Protein AF-0000000068165482 (afdb_homodimer)

Organism: Acanthamoeba castellanii (strain ATCC 30010 / Neff) (NCBI:txid1257118)

InterPro domains:
  IPR012336 Thioredoxin-like fold [PF17172] (53-152)
  IPR026928 FAX/IsoI-like [SFLDG01200] (48-272)
  IPR033468 Metaxin, glutathione S-transferase domain [PF17171] (204-266)
  IPR036249 Thioredoxin-like superfamily [SSF52833] (50-112)
  IPR036282 Glutathione S-transferase, C-terminal domain superfamily [SSF47616] (187-268)
  IPR040079 Glutathione transferase family [SFLDS00019] (48-272)
  IPR050931 Mitochondrial Protein Transport Metaxin [PTHR12289] (46-272)

Foldseek 3Di:
DPPDCPPPVCPPVQPLQQFDQQFQWADDDDPPPVPDQPQPPQDDPQAFSDLFLLQQLQLLLCLQLVGDIHTDRDRCSPQPVSADHWYHDPPDIFHTSVRRSVVCCVVPVVPHQGRRQAGADDDPVRVVVLVVLLCCLVPLLVLLVLCQCQVPPVNVVVNLCVTPVPPDPVCSVPPVVVNSVVSVVVSVVVPLVVDDLLVSLVSLLVSLVVQLVQCDPELENRHPTHHSSLSSNLSRLSCCQRNGDVPSCNNVSNVVRVSSVSSNVVSVVPRD/DPPDDVPCPDDPVLPLPLDFQQFAWAFDDPPPPLPDQPQPPQDDPQAFSDLFLLQQLQLLLCLQLVGGIHTDRDGLSPQPVSADHWYHDPPDIFHTSVRRSVVCCVVPVVVHQGRRQAGADDDPVRVVVLVVLLCCLVPLLVLLVLCQCQPPPVNVVVNLCVGPVPPDPVCSVPNVVVSSVVSVVVSVVVPLVVDDLVVSLVSLLVSLVVQLVQCDPALENRHPTHHSSLSSNLSRLSCCQRNGDVPSCNNVSNVVRVSSVSSNVVSVVPRD

Structure (mmCIF, N/CA/C/O backbone):
data_AF-0000000068165482-model_v1
#
loop_
_entity.id
_entity.type
_entity.pdbx_description
1 polymer 'Uncharacterized protein'
#
loop_
_atom_site.group_PDB
_atom_site.id
_atom_site.type_symbol
_atom_site.label_atom_id
_atom_site.label_alt_id
_atom_site.label_comp_id
_atom_site.label_asym_id
_atom_site.label_entity_id
_atom_site.label_seq_id
_atom_site.pdbx_PDB_ins_code
_atom_site.Cartn_x
_atom_site.Cartn_y
_atom_site.Cartn_z
_atom_site.occupancy
_atom_site.B_iso_or_equiv
_atom_site.auth_seq_id
_atom_site.auth_comp_id
_atom_site.auth_asym_id
_atom_site.auth_atom_id
_atom_site.pdbx_PDB_model_num
ATOM 1 N N . MET A 1 1 ? -34.531 20.484 -28.062 1 20.06 1 MET A N 1
ATOM 2 C CA . MET A 1 1 ? -34.281 21.234 -26.828 1 20.06 1 MET A CA 1
ATOM 3 C C . MET A 1 1 ? -33.969 20.297 -25.672 1 20.06 1 MET A C 1
ATOM 5 O O . MET A 1 1 ? -33.781 20.75 -24.531 1 20.06 1 MET A O 1
ATOM 9 N N . HIS A 1 2 ? -34.031 19.094 -25.656 1 20 2 HIS A N 1
ATOM 10 C CA . HIS A 1 2 ? -34.438 17.891 -24.922 1 20 2 HIS A CA 1
ATOM 11 C C . HIS A 1 2 ? -33.312 17.406 -24 1 20 2 HIS A C 1
ATOM 13 O O . HIS A 1 2 ? -32.688 16.375 -24.281 1 20 2 HIS A O 1
ATOM 19 N N . LEU A 1 3 ? -32.531 18.375 -23.359 1 22.03 3 LEU A N 1
ATOM 20 C CA . LEU A 1 3 ? -31.281 18.188 -22.609 1 22.03 3 LEU A CA 1
ATOM 21 C C . LEU A 1 3 ? -31.547 17.469 -21.281 1 22.03 3 LEU A C 1
ATOM 23 O O . LEU A 1 3 ? -31.656 18.109 -20.234 1 22.03 3 LEU A O 1
ATOM 27 N N . SER A 1 4 ? -32.625 16.562 -21.031 1 21.83 4 SER A N 1
ATOM 28 C CA . SER A 1 4 ? -33.375 16.297 -19.812 1 21.83 4 SER A CA 1
ATOM 29 C C . SER A 1 4 ? -32.469 15.703 -18.719 1 21.83 4 SER A C 1
ATOM 31 O O . SER A 1 4 ? -31.391 15.203 -19.016 1 21.83 4 SER A O 1
ATOM 33 N N . LEU A 1 5 ? -32.938 15.531 -17.297 1 22.94 5 LEU A N 1
ATOM 34 C CA . LEU A 1 5 ? -32.688 15.484 -15.859 1 22.94 5 LEU A CA 1
ATOM 35 C C . LEU A 1 5 ? -32.094 14.141 -15.461 1 22.94 5 LEU A C 1
ATOM 37 O O . LEU A 1 5 ? -32.188 13.742 -14.297 1 22.94 5 LEU A O 1
ATOM 41 N N . LEU A 1 6 ? -31.812 13.102 -16.172 1 24.77 6 LEU A N 1
ATOM 42 C CA . LEU A 1 6 ? -31.172 11.875 -15.719 1 24.77 6 LEU A CA 1
ATOM 43 C C . LEU A 1 6 ? -29.984 12.18 -14.812 1 24.77 6 LEU A C 1
ATOM 45 O O . LEU A 1 6 ? -28.844 12.055 -15.234 1 24.77 6 LEU A O 1
ATOM 49 N N . GLU A 1 7 ? -29.891 13.297 -13.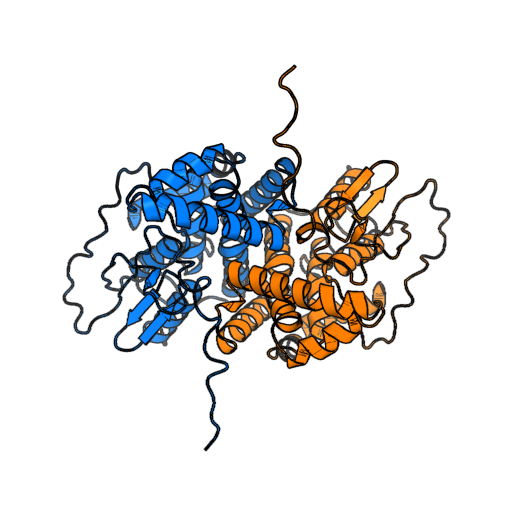727 1 24.42 7 GLU A N 1
ATOM 50 C CA . GLU A 1 7 ? -29.469 14.266 -12.719 1 24.42 7 GLU A CA 1
ATOM 51 C C . GLU A 1 7 ? -29.297 13.602 -11.352 1 24.42 7 GLU A C 1
ATOM 53 O O . GLU A 1 7 ? -28.453 14.023 -10.555 1 24.42 7 GLU A O 1
ATOM 58 N N . GLU A 1 8 ? -30.281 12.836 -10.57 1 25.78 8 GLU A N 1
ATOM 59 C CA . GLU A 1 8 ? -30.891 12.742 -9.25 1 25.78 8 GLU A CA 1
ATOM 60 C C . GLU A 1 8 ? -30.109 11.773 -8.359 1 25.78 8 GLU A C 1
ATOM 62 O O . GLU A 1 8 ? -30.281 11.773 -7.137 1 25.78 8 GLU A O 1
ATOM 67 N N . GLY A 1 9 ? -29.953 10.617 -8.773 1 28.42 9 GLY A N 1
ATOM 68 C CA . GLY A 1 9 ? -29.656 9.562 -7.816 1 28.42 9 GLY A CA 1
ATOM 69 C C . GLY A 1 9 ? -28.391 9.828 -7.016 1 28.42 9 GLY A C 1
ATOM 70 O O . GLY A 1 9 ? -27.734 8.891 -6.555 1 28.42 9 GLY A O 1
ATOM 71 N N . SER A 1 10 ? -27.922 11.133 -6.902 1 28.08 10 SER A N 1
ATOM 72 C CA . SER A 1 10 ? -26.828 11.969 -6.43 1 28.08 10 SER A CA 1
ATOM 73 C C . SER A 1 10 ? -26.766 11.977 -4.906 1 28.08 10 SER A C 1
ATOM 75 O O . SER A 1 10 ? -25.875 12.594 -4.324 1 28.08 10 SER A O 1
ATOM 77 N N . LEU A 1 11 ? -27.906 11.695 -4.238 1 26.61 11 LEU A N 1
ATOM 78 C CA . LEU A 1 11 ? -28.234 12.227 -2.916 1 26.61 11 LEU A CA 1
ATOM 79 C C . LEU A 1 11 ? -27.312 11.656 -1.855 1 26.61 11 LEU A C 1
ATOM 81 O O . LEU A 1 11 ? -26.703 12.406 -1.086 1 26.61 11 LEU A O 1
ATOM 85 N N . PRO A 1 12 ? -27.984 10.508 -1.117 1 30.53 12 PRO A N 1
ATOM 86 C CA . PRO A 1 12 ? -27.578 10.109 0.231 1 30.53 12 PRO A CA 1
ATOM 87 C C . PRO A 1 12 ? -26.141 9.609 0.285 1 30.53 12 PRO A C 1
ATOM 89 O O . PRO A 1 12 ? -25.609 9.328 1.368 1 30.53 12 PRO A O 1
ATOM 92 N N . CYS A 1 13 ? -25.672 9.055 -0.835 1 30.19 13 CYS A N 1
ATOM 93 C CA . CYS A 1 13 ? -24.266 8.734 -1.06 1 30.19 13 CYS A CA 1
ATOM 94 C C . CYS A 1 13 ? -23.375 9.953 -0.824 1 30.19 13 CYS A C 1
ATOM 96 O O . CYS A 1 13 ? -22.188 9.93 -1.119 1 30.19 13 CYS A O 1
ATOM 98 N N . LEU A 1 14 ? -23.906 11.227 -0.892 1 29.55 14 LEU A N 1
ATOM 99 C CA . LEU A 1 14 ? -23.422 12.594 -0.771 1 29.55 14 LEU A CA 1
ATOM 100 C C . LEU A 1 14 ? -22.484 12.727 0.431 1 29.55 14 LEU A C 1
ATOM 102 O O . LEU A 1 14 ? -21.422 13.336 0.328 1 29.55 14 LEU A O 1
ATOM 106 N N . ALA A 1 15 ? -23.203 12.656 1.676 1 29.61 15 ALA A N 1
ATOM 107 C CA . ALA A 1 15 ? -22.766 13.016 3.021 1 29.61 15 ALA A CA 1
ATOM 108 C C . ALA A 1 15 ? -21.609 12.125 3.48 1 29.61 15 ALA A C 1
ATOM 110 O O . ALA A 1 15 ? -21.297 12.07 4.672 1 29.61 15 ALA A O 1
ATOM 111 N N . LEU A 1 16 ? -21.531 10.93 2.855 1 30.77 16 LEU A N 1
ATOM 112 C CA . LEU A 1 16 ? -20.469 10.133 3.451 1 30.77 16 LEU A CA 1
ATOM 113 C C . LEU A 1 16 ? -19.281 11.023 3.838 1 30.77 16 LEU A C 1
ATOM 115 O O . LEU A 1 16 ? -18.484 11.406 2.982 1 30.77 16 LEU A O 1
ATOM 119 N N . LEU A 1 17 ? -19.469 11.93 4.609 1 33.09 17 LEU A N 1
ATOM 120 C CA . LEU A 1 17 ? -19.016 13.07 5.398 1 33.09 17 LEU A CA 1
ATOM 121 C C . LEU A 1 17 ? -17.703 12.742 6.121 1 33.09 17 LEU A C 1
ATOM 123 O O . LEU A 1 17 ? -17.281 13.484 7.004 1 33.09 17 LEU A O 1
ATOM 127 N N . PHE A 1 18 ? -17.359 11.445 6.316 1 33.56 18 PHE A N 1
ATOM 128 C CA . PHE A 1 18 ? -16.812 10.992 7.59 1 33.56 18 PHE A CA 1
ATOM 129 C C . PHE A 1 18 ? -15.758 11.969 8.109 1 33.56 18 PHE A C 1
ATOM 131 O O . PHE A 1 18 ? -14.977 12.508 7.328 1 33.56 18 PHE A O 1
ATOM 138 N N . ILE A 1 19 ? -15.805 12.352 9.516 1 32.31 19 ILE A N 1
ATOM 139 C CA . ILE A 1 19 ? -15.805 13.305 10.617 1 32.31 19 ILE A CA 1
ATOM 140 C C . ILE A 1 19 ? -14.398 13.844 10.836 1 32.31 19 ILE A C 1
ATOM 142 O O . ILE A 1 19 ? -14.203 15.055 10.969 1 32.31 19 ILE A O 1
ATOM 146 N N . LEU A 1 20 ? -13.469 13.125 11.703 1 31.73 20 LEU A N 1
ATOM 147 C CA . LEU A 1 20 ? -12.797 14.008 12.648 1 31.73 20 LEU A CA 1
ATOM 148 C C . LEU A 1 20 ? -11.992 15.078 11.914 1 31.73 20 LEU A C 1
ATOM 150 O O . LEU A 1 20 ? -11.82 15.008 10.695 1 31.73 20 LEU A O 1
ATOM 154 N N . GLY A 1 21 ? -10.852 15.516 12.75 1 32.16 21 GLY A N 1
ATOM 155 C CA . GLY A 1 21 ? -9.977 16.672 12.914 1 32.16 21 GLY A CA 1
ATOM 156 C C . GLY A 1 21 ? -9.172 16.984 11.664 1 32.16 21 GLY A C 1
ATOM 157 O O . GLY A 1 21 ? -8.086 16.453 11.469 1 32.16 21 GLY A O 1
ATOM 158 N N . ALA A 1 22 ? -9.867 17.016 10.547 1 35.59 22 ALA A N 1
ATOM 159 C CA . ALA A 1 22 ? -9.312 17.453 9.273 1 35.59 22 ALA A CA 1
ATOM 160 C C . ALA A 1 22 ? -8.711 18.859 9.391 1 35.59 22 ALA A C 1
ATOM 162 O O . ALA A 1 22 ? -9.414 19.812 9.719 1 35.59 22 ALA A O 1
ATOM 163 N N . ILE A 1 23 ? -7.633 18.922 9.75 1 36.75 23 ILE A N 1
ATOM 164 C CA . ILE A 1 23 ? -6.906 20.188 9.688 1 36.75 23 ILE A CA 1
ATOM 165 C C . ILE A 1 23 ? -6.715 20.594 8.234 1 36.75 23 ILE A C 1
ATOM 167 O O . ILE A 1 23 ? -6.172 19.844 7.43 1 36.75 23 ILE A O 1
ATOM 171 N N . VAL A 1 24 ? -7.832 21.266 7.652 1 40.66 24 VAL A N 1
ATOM 172 C CA . VAL A 1 24 ? -7.469 21.953 6.414 1 40.66 24 VAL A CA 1
ATOM 173 C C . VAL A 1 24 ? -6.32 22.922 6.68 1 40.66 24 VAL A C 1
ATOM 175 O O . VAL A 1 24 ? -6.375 23.719 7.621 1 40.66 24 VAL A O 1
ATOM 178 N N . PHE A 1 25 ? -5.234 22.516 6.234 1 41.94 25 PHE A N 1
ATOM 179 C CA . PHE A 1 25 ? -4.172 23.516 6.289 1 41.94 25 PHE A CA 1
ATOM 180 C C . PHE A 1 25 ? -4.34 24.547 5.18 1 41.94 25 PHE A C 1
ATOM 182 O O . PHE A 1 25 ? -4.398 24.188 3.998 1 41.94 25 PHE A O 1
ATOM 189 N N . ARG A 1 26 ? -5.164 25.547 5.48 1 39.47 26 ARG A N 1
ATOM 190 C CA . ARG A 1 26 ? -5.172 26.672 4.547 1 39.47 26 ARG A CA 1
ATOM 191 C C . ARG A 1 26 ? -3.818 27.375 4.523 1 39.47 26 ARG A C 1
ATOM 193 O O . ARG A 1 26 ? -3.379 27.922 5.531 1 39.47 26 ARG A O 1
ATOM 200 N N . PHE A 1 27 ? -2.967 26.75 3.648 1 42.44 27 PHE A N 1
ATOM 201 C CA . PHE A 1 27 ? -1.722 27.484 3.438 1 42.44 27 PHE A CA 1
ATOM 202 C C . PHE A 1 27 ? -1.921 28.625 2.441 1 42.44 27 PHE A C 1
ATOM 204 O O . PHE A 1 27 ? -2.783 28.531 1.563 1 42.44 27 PHE A O 1
ATOM 211 N N . LEU A 1 28 ? -0.939 29.547 2.459 1 39.78 28 LEU A N 1
ATOM 212 C CA . LEU A 1 28 ? -0.088 30.656 2.025 1 39.78 28 LEU A CA 1
ATOM 213 C C . LEU A 1 28 ? -0.929 31.844 1.557 1 39.78 28 LEU A C 1
ATOM 215 O O . LEU A 1 28 ? -1.536 31.781 0.485 1 39.78 28 LEU A O 1
ATOM 219 N N . ARG A 1 29 ? -1.735 32.344 2.506 1 38.12 29 ARG A N 1
ATOM 220 C CA . ARG A 1 29 ? -2.105 33.688 2.057 1 38.12 29 ARG A CA 1
ATOM 221 C C . ARG A 1 29 ? -0.879 34.469 1.609 1 38.12 29 ARG A C 1
ATOM 223 O O . ARG A 1 29 ? 0.244 34.188 2.014 1 38.12 29 ARG A O 1
ATOM 230 N N . GLU A 1 30 ? -1.027 35.719 0.809 1 36.28 30 GLU A N 1
ATOM 231 C CA . GLU A 1 30 ? -0.001 36.688 0.446 1 36.28 30 GLU A CA 1
ATOM 232 C C . GLU A 1 30 ? 1.092 36.75 1.508 1 36.28 30 GLU A C 1
ATOM 234 O O . GLU A 1 30 ? 1.129 35.938 2.426 1 36.28 30 GLU A O 1
ATOM 239 N N . GLU A 1 31 ? 1.615 38.219 1.843 1 35.94 31 GLU A N 1
ATOM 240 C CA . GLU A 1 31 ? 2.789 38.562 2.641 1 35.94 31 GLU A CA 1
ATOM 241 C C . GLU A 1 31 ? 2.75 37.875 4.004 1 35.94 31 GLU A C 1
ATOM 243 O O . GLU A 1 31 ? 1.766 38 4.734 1 35.94 31 GLU A O 1
ATOM 248 N N . PRO A 1 32 ? 3.473 36.781 4.094 1 36.09 32 PRO A N 1
ATOM 249 C CA . PRO A 1 32 ? 3.545 36 5.34 1 36.09 32 PRO A CA 1
ATOM 250 C C . PRO A 1 32 ? 3.609 36.906 6.578 1 36.09 32 PRO A C 1
ATOM 252 O O . PRO A 1 32 ? 4.551 37.688 6.734 1 36.09 32 PRO A O 1
ATOM 255 N N . GLU A 1 33 ? 2.797 37.906 6.836 1 33.34 33 GLU A N 1
ATOM 256 C CA . GLU A 1 33 ? 3.115 38.281 8.211 1 33.34 33 GLU A CA 1
ATOM 257 C C . GLU A 1 33 ? 3.25 37.062 9.102 1 33.34 33 GLU A C 1
ATOM 259 O O . GLU A 1 33 ? 2.439 36.125 9.016 1 33.34 33 GLU A O 1
ATOM 264 N N . PRO A 1 34 ? 4.492 36.781 9.562 1 34.53 34 PRO A N 1
ATOM 265 C CA . PRO A 1 34 ? 4.809 35.656 10.438 1 34.53 34 PRO A CA 1
ATOM 266 C C . PRO A 1 34 ? 3.707 35.375 11.461 1 34.53 34 PRO A C 1
ATOM 268 O O . PRO A 1 34 ? 3.496 36.156 12.383 1 34.53 34 PRO A O 1
ATOM 271 N N . LYS A 1 35 ? 2.463 35.531 11.141 1 34.34 35 LYS A N 1
ATOM 272 C CA . LYS A 1 35 ? 1.606 35.281 12.297 1 34.34 35 LYS A CA 1
ATOM 273 C C . LYS A 1 35 ? 1.85 33.875 12.875 1 34.34 35 LYS A C 1
ATOM 275 O O . LYS A 1 35 ? 2.254 32.969 12.156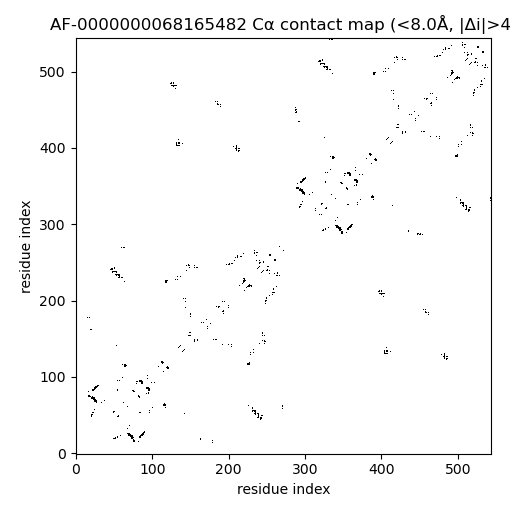 1 34.34 35 LYS A O 1
ATOM 280 N N . THR A 1 36 ? 1.979 33.781 14.219 1 32.56 36 THR A N 1
ATOM 281 C CA . THR A 1 36 ? 2.074 32.688 15.18 1 32.56 36 THR A CA 1
ATOM 282 C C . THR A 1 36 ? 1.077 31.578 14.844 1 32.56 36 THR A C 1
ATOM 284 O O . THR A 1 36 ? -0.074 31.859 14.5 1 32.56 36 THR A O 1
ATOM 287 N N . SER A 1 37 ? 1.57 30.594 14.078 1 35.88 37 SER A N 1
ATOM 288 C CA . SER A 1 37 ? 0.875 29.328 13.812 1 35.88 37 SER A CA 1
ATOM 289 C C . SER A 1 37 ? -0.102 29 14.938 1 35.88 37 SER A C 1
ATOM 291 O O . SER A 1 37 ? 0.28 28.953 16.109 1 35.88 37 SER A O 1
ATOM 293 N N . ASP A 1 38 ? -1.202 29.594 14.938 1 34.38 38 ASP A N 1
ATOM 294 C CA . ASP A 1 38 ? -2.133 29.016 15.906 1 34.38 38 ASP A CA 1
ATOM 295 C C . ASP A 1 38 ? -2.096 27.484 15.859 1 34.38 38 ASP A C 1
ATOM 297 O O . ASP A 1 38 ? -2.533 26.875 14.875 1 34.38 38 ASP A O 1
ATOM 301 N N . VAL A 1 39 ? -0.922 26.953 16.203 1 37.88 39 VAL A N 1
ATOM 302 C CA . VAL A 1 39 ? -0.729 25.531 16.5 1 37.88 39 VAL A CA 1
ATOM 303 C C . VAL A 1 39 ? -1.925 25 17.281 1 37.88 39 VAL A C 1
ATOM 305 O O . VAL A 1 39 ? -2.355 25.594 18.266 1 37.88 39 VAL A O 1
ATOM 308 N N . ILE A 1 40 ? -2.818 24.359 16.609 1 38.81 40 ILE A N 1
ATOM 309 C CA . ILE A 1 40 ? -3.799 23.625 17.406 1 38.81 40 ILE A CA 1
ATOM 310 C C . ILE A 1 40 ? -3.141 23.078 18.672 1 38.81 40 ILE A C 1
ATOM 312 O O . ILE A 1 40 ? -2.059 22.5 18.609 1 38.81 40 ILE A O 1
ATOM 316 N N . ASP A 1 41 ? -3.402 23.781 19.719 1 37.44 41 ASP A N 1
ATOM 317 C CA . ASP A 1 41 ? -3.018 23.297 21.047 1 37.44 41 ASP A CA 1
ATOM 318 C C . ASP A 1 41 ? -3.037 21.766 21.094 1 37.44 41 ASP A C 1
ATOM 320 O O . ASP A 1 41 ? -4.098 21.156 20.969 1 37.44 41 ASP A O 1
ATOM 324 N N . ARG A 1 42 ? -1.987 21.234 20.422 1 44.5 42 ARG A N 1
ATOM 325 C CA . ARG A 1 42 ? -1.7 19.812 20.578 1 44.5 42 ARG A CA 1
ATOM 326 C C . ARG A 1 42 ? -1.696 19.406 22.047 1 44.5 42 ARG A C 1
ATOM 328 O O . ARG A 1 42 ? -1.021 20.031 22.859 1 44.5 42 ARG A O 1
ATOM 335 N N . GLY A 1 43 ? -2.75 18.906 22.406 1 38.69 43 GLY A N 1
ATOM 336 C CA . GLY A 1 43 ? -2.834 18.391 23.766 1 38.69 43 GLY A CA 1
ATOM 337 C C . GLY A 1 43 ? -1.532 17.781 24.266 1 38.69 43 GLY A C 1
ATOM 338 O O . GLY A 1 43 ? -0.511 17.859 23.578 1 38.69 43 GLY A O 1
ATOM 339 N N . ASP A 1 44 ? -1.583 17 25.359 1 45.12 44 ASP A N 1
ATOM 340 C CA . ASP A 1 44 ? -0.626 16.328 26.234 1 45.12 44 ASP A CA 1
ATOM 341 C C . ASP A 1 44 ? 0.276 15.391 25.438 1 45.12 44 ASP A C 1
ATOM 343 O O . ASP A 1 44 ? -0.104 14.922 24.359 1 45.12 44 ASP A O 1
ATOM 347 N N . SER A 1 45 ? 1.655 15.555 25.625 1 50.19 45 SER A N 1
ATOM 348 C CA . SER A 1 45 ? 2.756 14.727 25.125 1 50.19 45 SER A CA 1
ATOM 349 C C . SER A 1 45 ? 2.334 13.273 25 1 50.19 45 SER A C 1
ATOM 351 O O . SER A 1 45 ? 3.055 12.461 24.406 1 50.19 45 SER A O 1
ATOM 353 N N . SER A 1 46 ? 1.086 12.961 25.359 1 54.94 46 SER A N 1
ATOM 354 C CA . SER A 1 46 ? 0.694 11.555 25.406 1 54.94 46 SER A CA 1
ATOM 355 C C . SER A 1 46 ? -0.219 11.211 24.234 1 54.94 46 SER A C 1
ATOM 357 O O . SER A 1 46 ? -0.636 10.055 24.094 1 54.94 46 SER A O 1
ATOM 359 N N . THR A 1 47 ? -0.343 12.273 23.328 1 66.69 47 THR A N 1
ATOM 360 C CA . THR A 1 47 ? -1.253 11.984 22.234 1 66.69 47 THR A CA 1
ATOM 361 C C . THR A 1 47 ? -0.602 12.32 20.891 1 66.69 47 THR A C 1
ATOM 363 O O . THR A 1 47 ? 0.344 13.109 20.844 1 66.69 47 THR A O 1
ATOM 366 N N . ALA A 1 48 ? -1.026 11.562 19.938 1 68.81 48 ALA A N 1
ATOM 367 C CA . ALA A 1 48 ? -0.514 11.875 18.609 1 68.81 48 ALA A CA 1
ATOM 368 C C . ALA A 1 48 ? -0.753 13.336 18.25 1 68.81 48 ALA A C 1
ATOM 370 O O . ALA A 1 48 ? -1.711 13.945 18.734 1 68.81 48 ALA A O 1
ATOM 371 N N . CYS A 1 49 ? 0.142 13.852 17.453 1 65.94 49 CYS A N 1
ATOM 372 C CA . CYS A 1 49 ? 0.019 15.25 17.047 1 65.94 49 CYS A CA 1
ATOM 373 C C . CYS A 1 49 ? -1.278 15.477 16.281 1 65.94 49 CYS A C 1
ATOM 375 O O . CYS A 1 49 ? -1.855 16.562 16.344 1 65.94 49 CYS A O 1
ATOM 377 N N . SER A 1 50 ? -1.639 14.469 15.516 1 68.5 50 SER A N 1
ATOM 378 C CA . SER A 1 50 ? -2.924 14.375 14.828 1 68.5 50 SER A CA 1
ATOM 379 C C . SER A 1 50 ? -3.389 12.922 14.727 1 68.5 50 SER A C 1
ATOM 381 O O . SER A 1 50 ? -2.568 12.008 14.625 1 68.5 50 SER A O 1
ATOM 383 N N . LEU A 1 51 ? -4.676 12.789 14.742 1 75.06 51 LEU A N 1
ATOM 384 C CA . LEU A 1 51 ? -5.195 11.438 14.586 1 75.06 51 LEU A CA 1
ATOM 385 C C . LEU A 1 51 ? -5.188 11.008 13.125 1 75.06 51 LEU A C 1
ATOM 387 O O . LEU A 1 51 ? -5.375 9.828 12.812 1 75.06 51 LEU A O 1
ATOM 391 N N . SER A 1 52 ? -4.902 11.922 12.266 1 83.31 52 SER A N 1
ATOM 392 C CA . SER A 1 52 ? -4.711 11.609 10.859 1 83.31 52 SER A CA 1
ATOM 393 C C . SER A 1 52 ? -3.229 11.586 10.492 1 83.31 52 SER A C 1
ATOM 395 O O . SER A 1 52 ? -2.576 12.633 10.453 1 83.31 52 SER A O 1
ATOM 397 N N . PRO A 1 53 ? -2.705 10.445 10.172 1 91.75 53 PRO A N 1
ATOM 398 C CA . PRO A 1 53 ? -1.305 10.367 9.75 1 91.75 53 PRO A CA 1
ATOM 399 C C . PRO A 1 53 ? -1 11.273 8.562 1 91.75 53 PRO A C 1
ATOM 401 O O . PRO A 1 53 ? 0.108 11.805 8.453 1 91.75 53 PRO A O 1
ATOM 404 N N . PHE A 1 54 ? -2.002 11.539 7.695 1 91.88 54 PHE A N 1
ATOM 405 C CA . PHE A 1 54 ? -1.786 12.336 6.492 1 91.88 54 PHE A CA 1
ATOM 406 C C . PHE A 1 54 ? -1.747 13.82 6.824 1 91.88 54 PHE A C 1
ATOM 408 O O . PHE A 1 54 ? -0.992 14.586 6.215 1 91.88 54 PHE A O 1
ATOM 415 N N . CYS A 1 55 ? -2.531 14.203 7.789 1 88.06 55 CYS A N 1
ATOM 416 C CA . CYS A 1 55 ? -2.459 15.578 8.266 1 88.06 55 CYS A CA 1
ATOM 417 C C . CYS A 1 55 ? -1.138 15.836 8.984 1 88.06 55 CYS A C 1
ATOM 419 O O . CYS A 1 55 ? -0.523 16.891 8.797 1 88.06 55 CYS A O 1
ATOM 421 N N . GLU A 1 56 ? -0.761 14.859 9.773 1 90.88 56 GLU A N 1
ATOM 422 C CA . GLU A 1 56 ? 0.519 14.984 10.461 1 90.88 56 GLU A CA 1
ATOM 423 C C . GLU A 1 56 ? 1.679 15.039 9.477 1 90.88 56 GLU A C 1
ATOM 425 O O . GLU A 1 56 ? 2.625 15.805 9.656 1 90.88 56 GLU A O 1
ATOM 430 N N . LYS A 1 57 ? 1.603 14.234 8.516 1 94.94 57 LYS A N 1
ATOM 431 C CA . LYS A 1 57 ? 2.598 14.211 7.449 1 94.94 57 LYS A CA 1
ATOM 432 C C . LYS A 1 57 ? 2.738 15.594 6.809 1 94.94 57 LYS A C 1
ATOM 434 O O . LYS A 1 57 ? 3.848 16.125 6.703 1 94.94 57 LYS A O 1
ATOM 439 N N . LEU A 1 58 ? 1.646 16.172 6.41 1 93.62 58 LEU A N 1
ATOM 440 C CA . LEU A 1 58 ? 1.672 17.453 5.723 1 93.62 58 LEU A CA 1
ATOM 441 C C . LEU A 1 58 ? 2.123 18.562 6.668 1 93.62 58 LEU A C 1
ATOM 443 O O . LEU A 1 58 ? 2.936 19.406 6.289 1 93.62 58 LEU A O 1
ATOM 447 N N . GLU A 1 59 ? 1.638 18.547 7.883 1 91.5 59 GLU A N 1
ATOM 448 C CA . GLU A 1 59 ? 2.025 19.562 8.852 1 91.5 59 GLU A CA 1
ATOM 449 C C . GLU A 1 59 ? 3.521 19.5 9.148 1 91.5 59 GLU A C 1
ATOM 451 O O . GLU A 1 59 ? 4.195 20.531 9.188 1 91.5 59 GLU A O 1
ATOM 456 N N . LEU A 1 60 ? 3.992 18.281 9.383 1 95.19 60 LEU A N 1
ATOM 457 C CA . LEU A 1 60 ? 5.422 18.141 9.648 1 95.19 60 LEU A CA 1
ATOM 458 C C . LEU A 1 60 ? 6.246 18.641 8.469 1 95.19 60 LEU A C 1
ATOM 460 O O . LEU A 1 60 ? 7.258 19.328 8.656 1 95.19 60 LEU A O 1
ATOM 464 N N . PHE A 1 61 ? 5.832 18.344 7.199 1 97.06 61 PHE A N 1
ATOM 465 C CA . PHE A 1 61 ? 6.551 18.844 6.035 1 97.06 61 PHE A CA 1
ATOM 466 C C . PHE A 1 61 ? 6.621 20.359 6.043 1 97.06 61 PHE A C 1
ATOM 468 O O . PHE A 1 61 ? 7.688 20.953 5.836 1 97.06 61 PHE A O 1
ATOM 475 N N . LEU A 1 62 ? 5.516 20.984 6.348 1 94.19 62 LEU A N 1
ATOM 476 C CA . LEU A 1 62 ? 5.441 22.438 6.359 1 94.19 62 LEU A CA 1
ATOM 47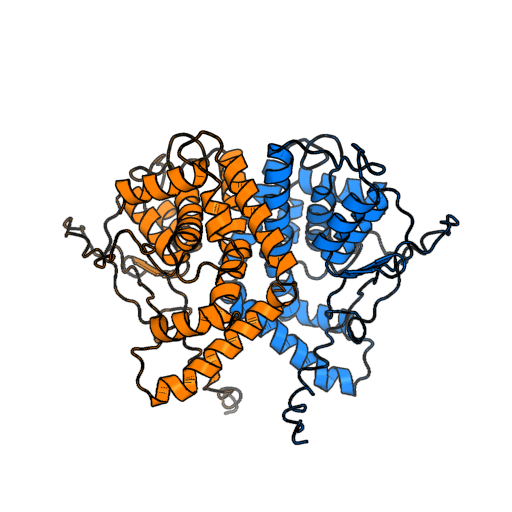7 C C . LEU A 1 62 ? 6.355 23.016 7.43 1 94.19 62 LEU A C 1
ATOM 479 O O . LEU A 1 62 ? 7.059 24 7.184 1 94.19 62 LEU A O 1
ATOM 483 N N . ARG A 1 63 ? 6.383 22.391 8.539 1 93.12 63 ARG A N 1
ATOM 484 C CA . ARG A 1 63 ? 7.219 22.859 9.641 1 93.12 63 ARG A CA 1
ATOM 485 C C . ARG A 1 63 ? 8.703 22.672 9.32 1 93.12 63 ARG A C 1
ATOM 487 O O . ARG A 1 63 ? 9.5 23.594 9.516 1 93.12 63 ARG A O 1
ATOM 494 N N . MET A 1 64 ? 9.008 21.516 8.805 1 96.56 64 MET A N 1
ATOM 495 C CA . MET A 1 64 ? 10.398 21.25 8.445 1 96.56 64 MET A CA 1
ATOM 496 C C . MET A 1 64 ? 10.859 22.188 7.336 1 96.56 64 MET A C 1
ATOM 498 O O . MET A 1 64 ? 12.023 22.578 7.301 1 96.56 64 MET A O 1
ATOM 502 N N . ALA A 1 65 ? 9.938 22.531 6.445 1 95.69 65 ALA A N 1
ATOM 503 C CA . ALA A 1 65 ? 10.242 23.391 5.305 1 95.69 65 ALA A CA 1
ATOM 504 C C . ALA A 1 65 ? 10.242 24.859 5.711 1 95.69 65 ALA A C 1
ATOM 506 O O . ALA A 1 65 ? 10.594 25.719 4.91 1 95.69 65 ALA A O 1
ATOM 507 N N . ALA A 1 66 ? 9.836 25.156 6.898 1 93.19 66 ALA A N 1
ATOM 508 C CA . ALA A 1 66 ? 9.75 26.516 7.426 1 93.19 66 ALA A CA 1
ATOM 509 C C . ALA A 1 66 ? 8.844 27.391 6.555 1 93.19 66 ALA A C 1
ATOM 511 O O . ALA A 1 66 ? 9.195 28.531 6.234 1 93.19 66 ALA A O 1
ATOM 512 N N . LEU A 1 67 ? 7.859 26.766 6.113 1 90.56 67 LEU A N 1
ATOM 513 C CA . LEU A 1 67 ? 6.836 27.5 5.387 1 90.56 67 LEU A CA 1
ATOM 514 C C . LEU A 1 67 ? 5.742 27.984 6.332 1 90.56 67 LEU A C 1
ATOM 516 O O . LEU A 1 67 ? 5.25 27.219 7.164 1 90.56 67 LEU A O 1
ATOM 520 N N . ASP A 1 68 ? 5.426 29.172 6.207 1 86.44 68 ASP A N 1
ATOM 521 C CA . ASP A 1 68 ? 4.352 29.719 7.031 1 86.44 68 ASP A CA 1
ATOM 522 C C . ASP A 1 68 ? 2.998 29.156 6.609 1 86.44 68 ASP A C 1
ATOM 524 O O . ASP A 1 68 ? 2.721 29 5.418 1 86.44 68 ASP A O 1
ATOM 528 N N . PHE A 1 69 ? 2.252 28.734 7.664 1 84.44 69 PHE A N 1
ATOM 529 C CA . PHE A 1 69 ? 0.924 28.219 7.367 1 84.44 69 PHE A CA 1
ATOM 530 C C . PHE A 1 69 ? -0.024 28.453 8.539 1 84.44 69 PHE A C 1
ATOM 532 O O . PHE A 1 69 ? 0.418 28.719 9.656 1 84.44 69 PHE A O 1
ATOM 539 N N . LYS A 1 70 ? -1.32 28.547 8.211 1 79.12 70 LYS A N 1
ATOM 540 C CA . LYS A 1 70 ? -2.385 28.547 9.211 1 79.12 70 LYS A CA 1
ATOM 541 C C . LYS A 1 70 ? -3.221 27.266 9.109 1 79.12 70 LYS A C 1
ATOM 543 O O . LYS A 1 70 ? -3.717 26.922 8.039 1 79.12 70 LYS A O 1
ATOM 548 N N . ALA A 1 71 ? -3.182 26.547 10.211 1 75.31 71 ALA A N 1
ATOM 549 C CA . ALA A 1 71 ? -4 25.344 10.258 1 75.31 71 ALA A CA 1
ATOM 550 C C . ALA A 1 71 ? -5.445 25.672 10.617 1 75.31 71 ALA A C 1
ATOM 552 O O . ALA A 1 71 ? -5.703 26.391 11.586 1 75.31 71 ALA A O 1
ATOM 553 N N . ILE A 1 72 ? -6.305 25.312 9.75 1 70.12 72 ILE A N 1
ATOM 554 C CA . ILE A 1 72 ? -7.719 25.547 10.031 1 70.12 72 ILE A CA 1
ATOM 555 C C . ILE A 1 72 ? -8.453 24.219 10.133 1 70.12 72 ILE A C 1
ATOM 557 O O . ILE A 1 72 ? -8.062 23.234 9.484 1 70.12 72 ILE A O 1
ATOM 561 N N . ASP A 1 73 ? -9.312 24.203 11.156 1 60.19 73 ASP A N 1
ATOM 562 C CA . ASP A 1 73 ? -10.133 23 11.258 1 60.19 73 ASP A CA 1
ATOM 563 C C . ASP A 1 73 ? -10.992 22.812 10.008 1 60.19 73 ASP A C 1
ATOM 565 O O . ASP A 1 73 ? -11.578 23.766 9.508 1 60.19 73 ASP A O 1
ATOM 569 N N . GLY A 1 74 ? -10.625 21.828 9.227 1 55.56 74 GLY A N 1
ATOM 570 C CA . GLY A 1 74 ? -11.43 21.578 8.031 1 55.56 74 GLY A CA 1
ATOM 571 C C . GLY A 1 74 ? -12.648 20.734 8.305 1 55.56 74 GLY A C 1
ATOM 572 O O . GLY A 1 74 ? -12.719 20.031 9.312 1 55.56 74 GLY A O 1
ATOM 573 N N . ASN A 1 75 ? -13.781 21.266 7.691 1 49.94 75 ASN A N 1
ATOM 574 C CA . ASN A 1 75 ? -14.969 20.438 7.57 1 49.94 75 ASN A CA 1
ATOM 575 C C . ASN A 1 75 ? -14.914 19.547 6.328 1 49.94 75 ASN A C 1
ATOM 577 O O . ASN A 1 75 ? -14.891 20.047 5.203 1 49.94 75 ASN A O 1
ATOM 581 N N . VAL A 1 76 ? -14.531 18.234 6.562 1 51.44 76 VAL A N 1
ATOM 582 C CA . VAL A 1 76 ? -14.391 17.297 5.457 1 51.44 76 VAL A CA 1
ATOM 583 C C . VAL A 1 76 ? -15.617 17.375 4.547 1 51.44 76 VAL A C 1
ATOM 585 O O . VAL A 1 76 ? -15.508 17.172 3.334 1 51.44 76 VAL A O 1
ATOM 588 N N . VAL A 1 77 ? -16.766 17.859 5.18 1 46.38 77 VAL A N 1
ATOM 589 C CA . VAL A 1 77 ? -18.016 17.891 4.434 1 46.38 77 VAL A CA 1
ATOM 590 C C . VAL A 1 77 ? -17.938 18.938 3.322 1 46.38 77 VAL A C 1
ATOM 592 O O . VAL A 1 77 ? -18.469 18.734 2.227 1 46.38 77 VAL A O 1
ATOM 595 N N . THR A 1 78 ? -17.188 19.906 3.523 1 46.72 78 THR A N 1
ATOM 596 C CA . THR A 1 78 ? -17.156 21 2.562 1 46.72 78 THR A CA 1
ATOM 597 C C . THR A 1 78 ? -15.852 21 1.78 1 46.72 78 THR A C 1
ATOM 599 O O . THR A 1 78 ? -15.664 21.797 0.869 1 46.72 78 THR A O 1
ATOM 602 N N . ALA A 1 79 ? -14.945 20.078 2.168 1 49.5 79 ALA A N 1
ATOM 603 C CA . ALA A 1 79 ? -13.641 20.109 1.512 1 49.5 79 ALA A CA 1
ATOM 604 C C . ALA A 1 79 ? -13.727 19.531 0.099 1 49.5 79 ALA A C 1
ATOM 606 O O . ALA A 1 79 ? -14.492 18.609 -0.155 1 49.5 79 ALA A O 1
ATOM 607 N N . PRO A 1 80 ? -13.039 20.219 -0.886 1 48.62 80 PRO A N 1
ATOM 608 C CA . PRO A 1 80 ? -12.961 19.609 -2.219 1 48.62 80 PRO A CA 1
ATOM 609 C C . PRO A 1 80 ? -12.422 18.188 -2.188 1 48.62 80 PRO A C 1
ATOM 611 O O . PRO A 1 80 ? -11.523 17.875 -1.407 1 48.62 80 PRO A O 1
ATOM 614 N N . LYS A 1 81 ? -12.922 17.188 -2.969 1 51.62 81 LYS A N 1
ATOM 615 C CA . LYS A 1 81 ? -12.656 15.758 -3.145 1 51.62 81 LYS A CA 1
ATOM 616 C C . LYS A 1 81 ? -12.93 14.984 -1.855 1 51.62 81 LYS A C 1
ATOM 618 O O . LYS A 1 81 ? -12.594 13.805 -1.751 1 51.62 81 LYS A O 1
ATOM 623 N N . ALA A 1 82 ? -13.344 15.703 -0.869 1 52.66 82 ALA A N 1
ATOM 624 C CA . ALA A 1 82 ? -13.734 15.102 0.403 1 52.66 82 ALA A CA 1
ATOM 625 C C . ALA A 1 82 ? -12.547 14.43 1.082 1 52.66 82 ALA A C 1
ATOM 627 O O . ALA A 1 82 ? -12.688 13.352 1.66 1 52.66 82 ALA A O 1
ATOM 628 N N . LYS A 1 83 ? -11.391 14.984 0.648 1 60.12 83 LYS A N 1
ATOM 629 C CA . LYS A 1 83 ? -10.195 14.406 1.246 1 60.12 83 LYS A CA 1
ATOM 630 C C . LYS A 1 83 ? -9.414 15.453 2.045 1 60.12 83 LYS A C 1
ATOM 632 O O . LYS A 1 83 ? -9.281 16.594 1.611 1 60.12 83 LYS A O 1
ATOM 637 N N . LEU A 1 84 ? -9.273 15.172 3.25 1 70.31 84 LEU A N 1
ATOM 638 C CA . LEU A 1 84 ? -8.289 15.922 4.023 1 70.31 84 LEU A CA 1
ATOM 639 C C . LEU A 1 84 ? -7.008 15.109 4.207 1 70.31 84 LEU A C 1
ATOM 641 O O . LEU A 1 84 ? -7.043 13.883 4.176 1 70.31 84 LEU A O 1
ATOM 645 N N . PRO A 1 85 ? -5.797 15.836 4.191 1 83.25 85 PRO A N 1
ATOM 646 C CA . PRO A 1 85 ? -5.562 17.281 4.227 1 83.25 85 PRO A CA 1
ATOM 647 C C . PRO A 1 85 ? -5.598 17.922 2.842 1 83.25 85 PRO A C 1
ATOM 649 O O . PRO A 1 85 ? -5.594 17.203 1.831 1 83.25 85 PRO A O 1
ATOM 652 N N . MET A 1 86 ? -5.711 19.328 2.883 1 82.88 86 MET A N 1
ATOM 653 C CA . MET A 1 86 ? -5.633 20.141 1.672 1 82.88 86 MET A CA 1
ATOM 654 C C . MET A 1 86 ? -4.895 21.438 1.938 1 82.88 86 MET A C 1
ATOM 656 O O . MET A 1 86 ? -4.949 21.969 3.047 1 82.88 86 MET A O 1
ATOM 660 N N . ILE A 1 87 ? -4.223 21.859 0.933 1 85.75 87 ILE A N 1
ATOM 661 C CA . ILE A 1 87 ? -3.604 23.172 1.018 1 85.75 87 ILE A CA 1
ATOM 662 C C . ILE A 1 87 ? -4.375 24.172 0.152 1 85.75 87 ILE A C 1
ATOM 664 O O . ILE A 1 87 ? -4.836 23.828 -0.939 1 85.75 87 ILE A O 1
ATOM 668 N N . GLU A 1 88 ? -4.547 25.281 0.662 1 83.38 88 GLU A N 1
ATOM 669 C CA . GLU A 1 88 ? -5.035 26.422 -0.087 1 83.38 88 GLU A CA 1
ATOM 670 C C . GLU A 1 88 ? -3.943 27.484 -0.25 1 83.38 88 GLU A C 1
ATOM 672 O O . GLU A 1 88 ? -3.492 28.078 0.734 1 83.38 88 GLU A O 1
ATOM 677 N N . HIS A 1 89 ? -3.455 27.641 -1.433 1 87.56 89 HIS A N 1
ATOM 678 C CA . HIS A 1 89 ? -2.441 28.641 -1.782 1 87.56 89 HIS A CA 1
ATOM 679 C C . HIS A 1 89 ? -2.932 29.562 -2.893 1 87.56 89 HIS A C 1
ATOM 681 O O . HIS A 1 89 ? -2.832 29.219 -4.074 1 87.56 89 HIS A O 1
ATOM 687 N N . GLY A 1 90 ? -3.393 30.766 -2.467 1 83.5 90 GLY A N 1
ATOM 688 C CA . GLY A 1 90 ? -4.09 31.594 -3.441 1 83.5 90 GLY A CA 1
ATOM 689 C C . GLY A 1 90 ? -5.328 30.922 -4.012 1 83.5 90 GLY A C 1
ATOM 690 O O . GLY A 1 90 ? -6.219 30.516 -3.262 1 83.5 90 GLY A O 1
ATOM 691 N N . GLU A 1 91 ? -5.348 30.703 -5.305 1 84.62 91 GLU A N 1
ATOM 692 C CA . GLU A 1 91 ? -6.496 30.094 -5.973 1 84.62 91 GLU A CA 1
ATOM 693 C C . GLU A 1 91 ? -6.316 28.594 -6.117 1 84.62 91 GLU A C 1
ATOM 695 O O . GLU A 1 91 ? -7.23 27.891 -6.551 1 84.62 91 GLU A O 1
ATOM 700 N N . ASN A 1 92 ? -5.215 28.188 -5.59 1 86.62 92 ASN A N 1
ATOM 701 C CA . ASN A 1 92 ? -4.91 26.766 -5.77 1 86.62 92 ASN A CA 1
ATOM 702 C C . ASN A 1 92 ? -5.309 25.953 -4.551 1 86.62 92 ASN A C 1
ATOM 704 O O . ASN A 1 92 ? -4.855 26.219 -3.438 1 86.62 92 ASN A O 1
ATOM 708 N N . LEU A 1 93 ? -6.18 25.031 -4.777 1 84.38 93 LEU A N 1
ATOM 709 C CA . LEU A 1 93 ? -6.551 24.031 -3.783 1 84.38 93 LEU A CA 1
ATOM 710 C C . LEU A 1 93 ? -5.965 22.656 -4.133 1 84.38 93 LEU A C 1
ATOM 712 O O . LEU A 1 93 ? -6.242 22.125 -5.203 1 84.38 93 LEU A O 1
ATOM 716 N N . VAL A 1 94 ? -5.129 22.188 -3.27 1 89 94 VAL A N 1
ATOM 717 C CA . VAL A 1 94 ? -4.445 20.938 -3.564 1 89 94 VAL A CA 1
ATOM 718 C C . VAL A 1 94 ? -4.754 19.906 -2.477 1 89 94 VAL A C 1
ATOM 720 O O . VAL A 1 94 ? -4.199 19.969 -1.378 1 89 94 VAL A O 1
ATOM 723 N N . PRO A 1 95 ? -5.609 18.984 -2.785 1 85.88 95 PRO A N 1
ATOM 724 C CA . PRO A 1 95 ? -5.926 17.938 -1.8 1 85.88 95 PRO A CA 1
ATOM 725 C C . PRO A 1 95 ? -4.863 16.844 -1.733 1 85.88 95 PRO A C 1
ATOM 727 O O . PRO A 1 95 ? -3.984 16.781 -2.598 1 85.88 95 PRO A O 1
ATOM 730 N N . ASP A 1 96 ? -4.895 16.047 -0.681 1 88.75 96 ASP A N 1
ATOM 731 C CA . ASP A 1 96 ? -4.035 14.883 -0.509 1 88.75 96 ASP A CA 1
ATOM 732 C C . ASP A 1 96 ? -2.633 15.289 -0.067 1 88.75 96 ASP A C 1
ATOM 734 O O . ASP A 1 96 ? -2.025 16.188 -0.666 1 88.75 96 ASP A O 1
ATOM 738 N N . SER A 1 97 ? -2.174 14.617 0.888 1 92.44 97 SER A N 1
ATOM 739 C CA . SER A 1 97 ? -0.903 15.023 1.483 1 92.44 97 SER A CA 1
ATOM 740 C C . SER A 1 97 ? 0.25 14.828 0.505 1 92.44 97 SER A C 1
ATOM 742 O O . SER A 1 97 ? 1.18 15.633 0.464 1 92.44 97 SER A O 1
ATOM 744 N N . GLU A 1 98 ? 0.231 13.781 -0.331 1 94.5 98 GLU A N 1
ATOM 745 C CA . GLU A 1 98 ? 1.303 13.523 -1.288 1 94.5 98 GLU A CA 1
ATOM 746 C C . GLU A 1 98 ? 1.319 14.57 -2.398 1 94.5 98 GLU A C 1
ATOM 748 O O . GLU A 1 98 ? 2.381 15.078 -2.764 1 94.5 98 GLU A O 1
ATOM 753 N N . LEU A 1 99 ? 0.183 14.93 -2.881 1 94.12 99 LEU A N 1
ATOM 754 C CA . LEU A 1 99 ? 0.065 15.922 -3.949 1 94.12 99 LEU A CA 1
ATOM 755 C C . LEU A 1 99 ? 0.366 17.328 -3.43 1 94.12 99 LEU A C 1
ATOM 757 O O . LEU A 1 99 ? 0.952 18.141 -4.145 1 94.12 99 LEU A O 1
ATOM 761 N N . ALA A 1 100 ? -0.045 17.531 -2.213 1 93.06 100 ALA A N 1
ATOM 762 C CA . ALA A 1 100 ? 0.245 18.812 -1.589 1 93.06 100 ALA A CA 1
ATOM 763 C C . ALA A 1 100 ? 1.748 19.031 -1.426 1 93.06 100 ALA A C 1
ATOM 765 O O . ALA A 1 100 ? 2.275 20.094 -1.758 1 93.06 100 ALA A O 1
ATOM 766 N N . ILE A 1 101 ? 2.461 18.016 -0.962 1 96.5 101 ILE A N 1
ATOM 767 C CA . ILE A 1 101 ? 3.904 18.109 -0.768 1 96.5 101 ILE A CA 1
ATOM 768 C C . ILE A 1 101 ? 4.598 18.281 -2.117 1 96.5 101 ILE A C 1
ATOM 770 O O . ILE A 1 101 ? 5.508 19.109 -2.25 1 96.5 101 ILE A O 1
ATOM 774 N N . ARG A 1 102 ? 4.125 17.547 -3.107 1 96 102 ARG A N 1
ATOM 775 C CA . ARG A 1 102 ? 4.645 17.719 -4.461 1 96 102 ARG A CA 1
ATOM 776 C C . ARG A 1 102 ? 4.465 19.156 -4.938 1 96 102 ARG A C 1
ATOM 778 O O . ARG A 1 102 ? 5.402 19.75 -5.465 1 96 102 ARG A O 1
ATOM 785 N N . TYR A 1 103 ? 3.309 19.688 -4.746 1 94.94 103 TYR A N 1
ATOM 786 C CA . TYR A 1 103 ? 2.996 21.062 -5.137 1 94.94 103 TYR A CA 1
ATOM 787 C C . TYR A 1 103 ? 3.918 22.047 -4.434 1 94.94 103 TYR A C 1
ATOM 789 O O . TYR A 1 103 ? 4.469 22.953 -5.066 1 94.94 103 TYR A O 1
ATOM 797 N N . LEU A 1 104 ? 4.105 21.859 -3.17 1 96 104 LEU A N 1
ATOM 798 C CA . LEU A 1 104 ? 4.918 22.766 -2.365 1 96 104 LEU A CA 1
ATOM 799 C C . LEU A 1 104 ? 6.379 22.719 -2.803 1 96 104 LEU A C 1
ATOM 801 O O . LEU A 1 104 ? 7.035 23.766 -2.883 1 96 104 LEU A O 1
ATOM 805 N N . ILE A 1 105 ? 6.852 21.531 -3.098 1 97 105 ILE A N 1
ATOM 806 C CA . ILE A 1 105 ? 8.234 21.391 -3.547 1 97 105 ILE A CA 1
ATOM 807 C C . ILE A 1 105 ? 8.398 22.062 -4.91 1 97 105 ILE A C 1
ATOM 809 O O . ILE A 1 105 ? 9.383 22.766 -5.141 1 97 105 ILE A O 1
ATOM 813 N N . ASN A 1 106 ? 7.418 21.906 -5.746 1 95.69 106 ASN A N 1
ATOM 814 C CA . ASN A 1 106 ? 7.484 22.5 -7.07 1 95.69 106 ASN A CA 1
ATOM 815 C C . ASN A 1 106 ? 7.371 24.031 -7 1 95.69 106 ASN A C 1
ATOM 817 O O . ASN A 1 106 ? 7.988 24.734 -7.797 1 95.69 106 ASN A O 1
ATOM 821 N N . THR A 1 107 ? 6.656 24.5 -6.074 1 94.38 107 THR A N 1
ATOM 822 C CA . THR A 1 107 ? 6.363 25.922 -5.965 1 94.38 107 THR A CA 1
ATOM 823 C C . THR A 1 107 ? 7.5 26.656 -5.262 1 94.38 107 THR A C 1
ATOM 825 O O . THR A 1 107 ? 7.91 27.734 -5.695 1 94.38 107 THR A O 1
ATOM 828 N N . PHE A 1 108 ? 8.055 26.031 -4.234 1 94.44 108 PHE A N 1
ATOM 829 C CA . PHE A 1 108 ? 8.977 26.781 -3.385 1 94.44 108 PHE A CA 1
ATOM 830 C C . PHE A 1 108 ? 10.391 26.219 -3.498 1 94.44 108 PHE A C 1
ATOM 832 O O . PHE A 1 108 ? 11.352 26.844 -3.037 1 94.44 108 PHE A O 1
ATOM 839 N N . GLY A 1 109 ? 10.492 25.031 -4.086 1 94.5 109 GLY A N 1
ATOM 840 C CA . GLY A 1 109 ? 11.781 24.344 -4.078 1 94.5 109 GLY A CA 1
ATOM 841 C C . GLY A 1 109 ? 12.492 24.422 -5.414 1 94.5 109 GLY A C 1
ATOM 842 O O . GLY A 1 109 ? 13.539 23.781 -5.598 1 94.5 109 GLY A O 1
ATOM 843 N N . GLU A 1 110 ? 11.953 25.109 -6.375 1 91.19 110 GLU A N 1
ATOM 844 C CA . GLU A 1 110 ? 12.562 25.172 -7.699 1 91.19 110 GLU A CA 1
ATOM 845 C C . GLU A 1 110 ? 14 25.672 -7.621 1 91.19 110 GLU A C 1
ATOM 847 O O . GLU A 1 110 ? 14.273 26.703 -7.012 1 91.19 110 GLU A O 1
ATOM 852 N N . ASN A 1 111 ? 14.922 24.875 -8.109 1 92.88 111 ASN A N 1
ATOM 853 C CA . ASN A 1 111 ? 16.344 25.188 -8.195 1 92.88 111 ASN A CA 1
ATOM 854 C C . ASN A 1 111 ? 16.984 25.25 -6.805 1 92.88 111 ASN A C 1
ATOM 856 O O . ASN A 1 111 ? 17.953 25.984 -6.602 1 92.88 111 ASN A O 1
ATOM 860 N N . LYS A 1 112 ? 16.344 24.594 -5.832 1 96 112 LYS A N 1
ATOM 861 C CA . LYS A 1 112 ? 16.906 24.531 -4.48 1 96 112 LYS A CA 1
ATOM 862 C C . LYS A 1 112 ? 17.25 23.109 -4.078 1 96 112 LYS A C 1
ATOM 864 O O . LYS A 1 112 ? 16.688 22.156 -4.629 1 96 112 LYS A O 1
ATOM 869 N N . THR A 1 113 ? 18.125 23.094 -3.188 1 97.56 113 THR A N 1
ATOM 870 C CA . THR A 1 113 ? 18.484 21.781 -2.645 1 97.56 113 THR A CA 1
ATOM 871 C C . THR A 1 113 ? 17.719 21.5 -1.363 1 97.56 113 THR A C 1
ATOM 873 O O . THR A 1 113 ? 17.453 20.344 -1.035 1 97.56 113 THR A O 1
ATOM 876 N N . HIS A 1 114 ? 17.359 22.641 -0.712 1 97.69 114 HIS A N 1
ATOM 877 C CA . HIS A 1 114 ? 16.672 22.531 0.565 1 97.69 114 HIS A CA 1
ATOM 878 C C . HIS A 1 114 ? 15.477 23.484 0.62 1 97.69 114 HIS A C 1
ATOM 880 O O . HIS A 1 114 ? 15.5 24.547 -0.005 1 97.69 114 HIS A O 1
ATOM 886 N N . LEU A 1 115 ? 14.469 23.094 1.3 1 96.38 115 LEU A N 1
ATOM 887 C CA . LEU A 1 115 ? 13.398 23.938 1.811 1 96.38 115 LEU A CA 1
ATOM 888 C C . LEU A 1 115 ? 13.383 23.938 3.336 1 96.38 115 LEU A C 1
ATOM 890 O O . LEU A 1 115 ? 12.922 22.984 3.953 1 96.38 115 LEU A O 1
ATOM 894 N N . GLY A 1 116 ? 13.883 25 3.881 1 96.06 116 GLY A N 1
ATOM 895 C CA . GLY A 1 116 ? 14.094 24.938 5.316 1 96.06 116 GLY A CA 1
ATOM 896 C C . GLY A 1 116 ? 15.086 23.859 5.723 1 96.06 116 GLY A C 1
ATOM 897 O O . GLY A 1 116 ? 16.203 23.812 5.199 1 96.06 116 GLY A O 1
ATOM 898 N N . ARG A 1 117 ? 14.633 22.984 6.57 1 96.56 117 ARG A N 1
ATOM 899 C CA . ARG A 1 117 ? 15.5 21.906 7.066 1 96.56 117 ARG A CA 1
ATOM 900 C C . ARG A 1 117 ? 15.445 20.688 6.156 1 96.56 117 ARG A C 1
ATOM 902 O O . ARG A 1 117 ? 16.281 19.797 6.262 1 96.56 117 ARG A O 1
ATOM 909 N N . ILE A 1 118 ? 14.508 20.672 5.223 1 97.69 118 ILE A N 1
ATOM 910 C CA . ILE A 1 118 ? 14.258 19.469 4.438 1 97.69 118 ILE A CA 1
ATOM 911 C C . ILE A 1 118 ? 15.109 19.484 3.17 1 97.69 118 ILE A C 1
ATOM 913 O O . ILE A 1 118 ? 15.055 20.438 2.393 1 97.69 118 ILE A O 1
ATOM 917 N N . ARG A 1 119 ? 15.922 18.516 3.004 1 98.56 119 ARG A N 1
ATOM 918 C CA . ARG A 1 119 ? 16.625 18.328 1.738 1 98.56 119 ARG A CA 1
ATOM 919 C C . ARG A 1 119 ? 15.695 17.781 0.667 1 98.56 119 ARG A C 1
ATOM 921 O O . ARG A 1 119 ? 15.141 16.688 0.819 1 98.56 119 ARG A O 1
ATOM 928 N N . ILE A 1 120 ? 15.484 18.516 -0.425 1 97.94 120 ILE A N 1
ATOM 929 C CA . ILE A 1 120 ? 14.492 18.125 -1.425 1 97.94 120 ILE A CA 1
ATOM 930 C C . ILE A 1 120 ? 15.203 17.594 -2.662 1 97.94 120 ILE A C 1
ATOM 932 O O . ILE A 1 120 ? 14.578 16.938 -3.51 1 97.94 120 ILE A O 1
ATOM 936 N N . LYS A 1 121 ? 16.438 17.891 -2.807 1 97.62 121 LYS A N 1
ATOM 937 C CA . LYS A 1 121 ? 17.234 17.266 -3.861 1 97.62 121 LYS A CA 1
ATOM 938 C C . LYS A 1 121 ? 17.719 15.883 -3.436 1 97.62 121 LYS A C 1
ATOM 940 O O . LYS A 1 121 ? 18.531 15.758 -2.527 1 97.62 121 LYS A O 1
ATOM 945 N N . LEU A 1 122 ? 17.266 14.891 -4.082 1 97.94 122 LEU A N 1
ATOM 946 C CA . LEU A 1 122 ? 17.562 13.516 -3.717 1 97.94 122 LEU A CA 1
ATOM 947 C C . LEU A 1 122 ? 18.297 12.805 -4.84 1 97.94 122 LEU A C 1
ATOM 949 O O . LEU A 1 122 ? 18.125 13.133 -6.016 1 97.94 122 LEU A O 1
ATOM 953 N N . THR A 1 123 ? 19.172 11.859 -4.473 1 98.06 123 THR A N 1
ATOM 954 C CA . THR A 1 123 ? 19.703 10.938 -5.473 1 98.06 123 THR A CA 1
ATOM 955 C C . THR A 1 123 ? 18.609 10.016 -6 1 98.06 123 THR A C 1
ATOM 957 O O . THR A 1 123 ? 17.562 9.859 -5.367 1 98.06 123 THR A O 1
ATOM 960 N N . PRO A 1 124 ? 18.812 9.391 -7.129 1 97.94 124 PRO A N 1
ATOM 961 C CA . PRO A 1 124 ? 17.828 8.445 -7.645 1 97.94 124 PRO A CA 1
ATOM 962 C C . PRO A 1 124 ? 17.516 7.32 -6.66 1 97.94 124 PRO A C 1
ATOM 964 O O . PRO A 1 124 ? 16.359 6.918 -6.523 1 97.94 124 PRO A O 1
ATOM 967 N N . GLU A 1 125 ? 18.5 6.914 -5.973 1 97.69 125 GLU A N 1
ATOM 968 C CA . GLU A 1 125 ? 18.312 5.844 -4.996 1 97.69 125 GLU A CA 1
ATOM 969 C C . GLU A 1 125 ? 17.484 6.316 -3.805 1 97.69 125 GLU A C 1
ATOM 971 O O . GLU A 1 125 ? 16.625 5.586 -3.311 1 97.69 125 GLU A O 1
ATOM 976 N N . GLU A 1 126 ? 17.797 7.527 -3.363 1 98.38 126 GLU A N 1
ATOM 977 C CA . GLU A 1 126 ? 17.031 8.109 -2.262 1 98.38 126 GLU A CA 1
ATOM 978 C C . GLU A 1 126 ? 15.578 8.32 -2.658 1 98.38 126 GLU A C 1
ATOM 980 O O . GLU A 1 126 ? 14.672 8.094 -1.855 1 98.38 126 GLU A O 1
ATOM 985 N N . GLN A 1 127 ? 15.391 8.742 -3.85 1 98.44 127 GLN A N 1
ATOM 986 C CA . GLN A 1 127 ? 14.039 8.953 -4.355 1 98.44 127 GLN A CA 1
ATOM 987 C C . GLN A 1 127 ? 13.273 7.633 -4.445 1 98.44 127 GLN A C 1
ATOM 989 O O . GLN A 1 127 ? 12.102 7.559 -4.047 1 98.44 127 GLN A O 1
ATOM 994 N N . ALA A 1 128 ? 13.906 6.629 -4.973 1 98.56 128 ALA A N 1
ATOM 995 C CA . ALA A 1 128 ? 13.273 5.32 -5.09 1 98.56 128 ALA A CA 1
ATOM 996 C C . ALA A 1 128 ? 12.906 4.766 -3.717 1 98.56 128 ALA A C 1
ATOM 998 O O . ALA A 1 128 ? 11.789 4.277 -3.516 1 98.56 128 ALA A O 1
ATOM 999 N N . ARG A 1 129 ? 13.82 4.871 -2.811 1 98 129 ARG A N 1
ATOM 1000 C CA . ARG A 1 129 ? 13.57 4.434 -1.442 1 98 129 ARG A CA 1
ATOM 1001 C C . ARG A 1 129 ? 12.414 5.203 -0.822 1 98 129 ARG A C 1
ATOM 1003 O O . ARG A 1 129 ? 11.57 4.625 -0.135 1 98 129 ARG A O 1
ATOM 1010 N N . SER A 1 130 ? 12.391 6.477 -1.081 1 98.62 130 SER A N 1
ATOM 1011 C CA . SER A 1 130 ? 11.336 7.328 -0.535 1 98.62 130 SER A CA 1
ATOM 1012 C C . SER A 1 130 ? 9.961 6.918 -1.056 1 98.62 130 SER A C 1
ATOM 1014 O O . SER A 1 130 ? 8.984 6.926 -0.309 1 98.62 130 SER A O 1
ATOM 1016 N N . VAL A 1 131 ? 9.922 6.578 -2.297 1 98.19 131 VAL A N 1
ATOM 1017 C CA . VAL A 1 131 ? 8.672 6.129 -2.896 1 98.19 131 VAL A CA 1
ATOM 1018 C C . VAL A 1 131 ? 8.195 4.855 -2.205 1 98.19 131 VAL A C 1
ATOM 1020 O O . VAL A 1 131 ? 7.023 4.746 -1.831 1 98.19 131 VAL A O 1
ATOM 1023 N N . LEU A 1 132 ? 9.078 3.943 -1.972 1 98.19 132 LEU A N 1
ATOM 1024 C CA . LEU A 1 132 ? 8.727 2.672 -1.353 1 98.19 132 LEU A CA 1
ATOM 1025 C C . LEU A 1 132 ? 8.305 2.873 0.099 1 98.19 132 LEU A C 1
ATOM 1027 O O . LEU A 1 132 ? 7.316 2.285 0.55 1 98.19 132 LEU A O 1
ATOM 1031 N N . LEU A 1 133 ? 9.047 3.697 0.812 1 98.62 133 LEU A N 1
ATOM 1032 C CA . LEU A 1 133 ? 8.734 3.988 2.207 1 98.62 133 LEU A CA 1
ATOM 1033 C C . LEU A 1 133 ? 7.383 4.676 2.33 1 98.62 133 LEU A C 1
ATOM 1035 O O . LEU A 1 133 ? 6.594 4.352 3.223 1 98.62 133 LEU A O 1
ATOM 1039 N N . THR A 1 134 ? 7.141 5.594 1.418 1 97.69 134 THR A N 1
ATOM 1040 C CA . THR A 1 134 ? 5.863 6.297 1.425 1 97.69 134 THR A CA 1
ATOM 1041 C C . THR A 1 134 ? 4.707 5.328 1.196 1 97.69 134 THR A C 1
ATOM 1043 O O . THR A 1 134 ? 3.668 5.43 1.847 1 97.69 134 THR A O 1
ATOM 1046 N N . ASN A 1 135 ? 4.91 4.414 0.376 1 96.19 135 ASN A N 1
ATOM 1047 C CA . ASN A 1 135 ? 3.865 3.441 0.078 1 96.19 135 ASN A CA 1
ATOM 1048 C C . ASN A 1 135 ? 3.549 2.57 1.29 1 96.19 135 ASN A C 1
ATOM 1050 O O . ASN A 1 135 ? 2.383 2.371 1.629 1 96.19 135 ASN A O 1
ATOM 1054 N N . VAL A 1 136 ? 4.566 2.088 1.952 1 96.38 136 VAL A N 1
ATOM 1055 C CA . VAL A 1 136 ? 4.328 1.178 3.068 1 96.38 136 VAL A CA 1
ATOM 1056 C C . VAL A 1 136 ? 3.646 1.928 4.211 1 96.38 136 VAL A C 1
ATOM 1058 O O . VAL A 1 136 ? 2.779 1.377 4.891 1 96.38 136 VAL A O 1
ATOM 1061 N N . THR A 1 137 ? 3.979 3.184 4.363 1 96.19 137 THR A N 1
ATOM 1062 C CA . THR A 1 137 ? 3.453 3.943 5.492 1 96.19 137 THR A CA 1
ATOM 1063 C C . THR A 1 137 ? 2.07 4.504 5.168 1 96.19 137 THR A C 1
ATOM 1065 O O . THR A 1 137 ? 1.188 4.527 6.027 1 96.19 137 THR A O 1
ATOM 1068 N N . ASN A 1 138 ? 1.866 4.852 3.895 1 92.25 138 ASN A N 1
ATOM 1069 C CA . ASN A 1 138 ? 0.614 5.5 3.52 1 92.25 138 ASN A CA 1
ATOM 1070 C C . ASN A 1 138 ? -0.428 4.484 3.061 1 92.25 138 ASN A C 1
ATOM 1072 O O . ASN A 1 138 ? -1.59 4.836 2.844 1 92.25 138 ASN A O 1
ATOM 1076 N N . ASP A 1 139 ? -0.011 3.279 2.928 1 92.69 139 ASP A N 1
ATOM 1077 C CA . ASP A 1 139 ? -0.961 2.283 2.443 1 92.69 139 ASP A CA 1
ATOM 1078 C C . ASP A 1 139 ? -1.105 1.134 3.438 1 92.69 139 ASP A C 1
ATOM 1080 O O . ASP A 1 139 ? -1.926 1.199 4.355 1 92.69 139 ASP A O 1
ATOM 1084 N N . SER A 1 140 ? -0.187 0.23 3.467 1 93.25 140 SER A N 1
ATOM 1085 C CA . SER A 1 140 ? -0.361 -0.997 4.238 1 93.25 140 SER A CA 1
ATOM 1086 C C . SER A 1 140 ? -0.477 -0.703 5.727 1 93.25 140 SER A C 1
ATOM 1088 O O . SER A 1 140 ? -1.469 -1.068 6.363 1 93.25 140 SER A O 1
ATOM 1090 N N . LEU A 1 141 ? 0.516 0.003 6.277 1 93.75 141 LEU A N 1
ATOM 1091 C CA . LEU A 1 141 ? 0.499 0.277 7.711 1 93.75 141 LEU A CA 1
ATOM 1092 C C . LEU A 1 141 ? -0.7 1.142 8.086 1 93.75 141 LEU A C 1
ATOM 1094 O O . LEU A 1 141 ? -1.305 0.948 9.141 1 93.75 141 LEU A O 1
ATOM 1098 N N . TYR A 1 142 ? -1.037 1.997 7.18 1 93 142 TYR A N 1
ATOM 1099 C CA . TYR A 1 142 ? -2.201 2.842 7.426 1 93 142 TYR A CA 1
ATOM 1100 C C . TYR A 1 142 ? -3.482 2.018 7.426 1 93 142 TYR A C 1
ATOM 1102 O O . TYR A 1 142 ? -4.352 2.209 8.281 1 93 142 TYR A O 1
ATOM 1110 N N . GLN A 1 143 ? -3.6 1.121 6.48 1 92.44 143 GLN A N 1
ATOM 1111 C CA . GLN A 1 143 ? -4.793 0.285 6.426 1 92.44 143 GLN A CA 1
ATOM 1112 C C . GLN A 1 143 ? -4.91 -0.594 7.668 1 92.44 143 GLN A C 1
ATOM 1114 O O . GLN A 1 143 ? -6.016 -0.834 8.164 1 92.44 143 GLN A O 1
ATOM 1119 N N . LEU A 1 144 ? -3.809 -1.034 8.094 1 92.38 144 LEU A N 1
ATOM 1120 C CA . LEU A 1 144 ? -3.807 -1.842 9.305 1 92.38 144 LEU A CA 1
ATOM 1121 C C . LEU A 1 144 ? -4.23 -1.011 10.516 1 92.38 144 LEU A C 1
ATOM 1123 O O . LEU A 1 144 ? -4.988 -1.483 11.367 1 92.38 144 LEU A O 1
ATOM 1127 N N . LEU A 1 145 ? -3.771 0.178 10.562 1 90.5 145 LEU A N 1
ATOM 1128 C CA . LEU A 1 145 ? -4.176 1.102 11.609 1 90.5 145 LEU A CA 1
ATOM 1129 C C . LEU A 1 145 ? -5.668 1.402 11.531 1 90.5 145 LEU A C 1
ATOM 1131 O O . LEU A 1 145 ? -6.363 1.405 12.547 1 90.5 145 LEU A O 1
ATOM 1135 N N . LEU A 1 146 ? -6.191 1.614 10.328 1 90 146 LEU A N 1
ATOM 1136 C CA . LEU A 1 146 ? -7.609 1.881 10.125 1 90 146 LEU A CA 1
ATOM 1137 C C . LEU A 1 146 ? -8.453 0.683 10.555 1 90 146 LEU A C 1
ATOM 1139 O O . LEU A 1 146 ? -9.516 0.85 11.156 1 90 146 LEU A O 1
ATOM 1143 N N . HIS A 1 147 ? -7.957 -0.45 10.18 1 91.94 147 HIS A N 1
ATOM 1144 C CA . HIS A 1 147 ? -8.672 -1.656 10.578 1 91.94 147 HIS A CA 1
ATOM 1145 C C . HIS A 1 147 ? -8.805 -1.743 12.094 1 91.94 147 HIS A C 1
ATOM 1147 O O . HIS A 1 147 ? -9.875 -2.055 12.617 1 91.94 147 HIS A O 1
ATOM 1153 N N . ALA A 1 148 ? -7.742 -1.462 12.758 1 89.25 148 ALA A N 1
ATOM 1154 C CA . ALA A 1 148 ? -7.75 -1.489 14.219 1 89.25 148 ALA A CA 1
ATOM 1155 C C . ALA A 1 148 ? -8.742 -0.479 14.781 1 89.25 148 ALA A C 1
ATOM 1157 O O . ALA A 1 148 ? -9.453 -0.767 15.758 1 89.25 148 ALA A O 1
ATOM 1158 N N . ARG A 1 149 ? -8.852 0.612 14.172 1 87.12 149 ARG A N 1
ATOM 1159 C CA . ARG A 1 149 ? -9.672 1.711 14.68 1 87.12 149 ARG A CA 1
ATOM 1160 C C . ARG A 1 149 ? -11.141 1.496 14.344 1 87.12 149 ARG A C 1
ATOM 1162 O O . ARG A 1 149 ? -12.016 1.774 15.164 1 87.12 149 ARG A O 1
ATOM 1169 N N . TRP A 1 150 ? -11.422 0.889 13.18 1 89.81 150 TRP A N 1
ATOM 1170 C CA . TRP A 1 150 ? -12.789 0.92 12.68 1 89.81 150 TRP A CA 1
ATOM 1171 C C . TRP A 1 150 ? -13.453 -0.447 12.812 1 89.81 150 TRP A C 1
ATOM 1173 O O . TRP A 1 150 ? -14.68 -0.546 12.867 1 89.81 150 TRP A O 1
ATOM 1183 N N . VAL A 1 151 ? -12.703 -1.426 12.844 1 90.25 151 VAL A N 1
ATOM 1184 C CA . VAL A 1 151 ? -13.273 -2.766 12.781 1 90.25 151 VAL A CA 1
ATOM 1185 C C . VAL A 1 151 ? -13.227 -3.412 14.164 1 90.25 151 VAL A C 1
ATOM 1187 O O . VAL A 1 151 ? -14.188 -4.051 14.594 1 90.25 151 VAL A O 1
ATOM 1190 N N . ASP A 1 152 ? -12.109 -3.252 14.82 1 86.31 152 ASP A N 1
ATOM 1191 C CA . ASP A 1 152 ? -12.016 -3.809 16.156 1 86.31 152 ASP A CA 1
ATOM 1192 C C . ASP A 1 152 ? -12.961 -3.092 17.125 1 86.31 152 ASP A C 1
ATOM 1194 O O . ASP A 1 152 ? -12.82 -1.892 17.359 1 86.31 152 ASP A O 1
ATOM 1198 N N . LEU A 1 153 ? -13.836 -3.801 17.734 1 84.38 153 LEU A N 1
ATOM 1199 C CA . LEU A 1 153 ? -14.922 -3.223 18.516 1 84.38 153 LEU A CA 1
ATOM 1200 C C . LEU A 1 153 ? -14.383 -2.498 19.75 1 84.38 153 LEU A C 1
ATOM 1202 O O . LEU A 1 153 ? -14.922 -1.465 20.141 1 84.38 153 LEU A O 1
ATOM 1206 N N . SER A 1 154 ? -13.359 -3.037 20.344 1 83.06 154 SER A N 1
ATOM 1207 C CA . SER A 1 154 ? -12.812 -2.41 21.547 1 83.06 154 SER A CA 1
ATOM 1208 C C . SER A 1 154 ? -12.234 -1.034 21.234 1 83.06 154 SER A C 1
ATOM 1210 O O . SER A 1 154 ? -12.352 -0.107 22.031 1 83.06 154 SER A O 1
ATOM 1212 N N . VAL A 1 155 ? -11.703 -0.893 20.094 1 84.62 155 VAL A N 1
ATOM 1213 C CA . VAL A 1 155 ? -11.102 0.378 19.703 1 84.62 155 VAL A CA 1
ATOM 1214 C C . VAL A 1 155 ? -12.164 1.302 19.125 1 84.62 155 VAL A C 1
ATOM 1216 O O . VAL A 1 155 ? -12.164 2.506 19.391 1 84.62 155 VAL A O 1
ATOM 1219 N N . TRP A 1 156 ? -13.078 0.665 18.5 1 86.56 156 TRP A N 1
ATOM 1220 C CA . TRP A 1 156 ? -14.133 1.434 17.828 1 86.56 156 TRP A CA 1
ATOM 1221 C C . TRP A 1 156 ? -14.922 2.252 18.844 1 86.56 156 TRP A C 1
ATOM 1223 O O . TRP A 1 156 ? -15.289 3.398 18.578 1 86.56 156 TRP A O 1
ATOM 1233 N N . ASN A 1 157 ? -15.18 1.754 19.922 1 85.44 157 ASN A N 1
ATOM 1234 C CA . ASN A 1 157 ? -15.953 2.463 20.938 1 85.44 157 ASN A CA 1
ATOM 1235 C C . ASN A 1 157 ? -15.25 3.736 21.391 1 85.44 157 ASN A C 1
ATOM 1237 O O . ASN A 1 157 ? -15.898 4.746 21.672 1 85.44 157 ASN A O 1
ATOM 1241 N N . VAL A 1 158 ? -13.953 3.672 21.422 1 82.69 158 VAL A N 1
ATOM 1242 C CA . VAL A 1 158 ? -13.164 4.848 21.781 1 82.69 158 VAL A CA 1
ATOM 1243 C C . VAL A 1 158 ? -13.156 5.836 20.609 1 82.69 158 VAL A C 1
ATOM 1245 O O . VAL A 1 158 ? -13.383 7.031 20.797 1 82.69 158 VAL A O 1
ATOM 1248 N N . VAL A 1 159 ? -12.977 5.297 19.453 1 81.12 159 VAL A N 1
ATOM 1249 C CA . VAL A 1 159 ? -12.875 6.102 18.25 1 81.12 159 VAL A CA 1
ATOM 1250 C C . VAL A 1 159 ? -14.211 6.809 17.984 1 81.12 159 VAL A C 1
ATOM 1252 O O . VAL A 1 159 ? -14.234 7.996 17.656 1 81.12 159 VAL A O 1
ATOM 1255 N N . LYS A 1 160 ? -15.258 6.059 18.172 1 83 160 LYS A N 1
ATOM 1256 C CA . LYS A 1 160 ? -16.594 6.598 17.969 1 83 160 LYS A CA 1
ATOM 1257 C C . LYS A 1 160 ? -16.828 7.832 18.844 1 83 160 LYS A C 1
ATOM 1259 O O . LYS A 1 160 ? -17.375 8.836 18.359 1 83 160 LYS A O 1
ATOM 1264 N N . GLY A 1 161 ? -16.438 7.711 20.031 1 79 161 GLY A N 1
ATOM 1265 C CA . GLY A 1 161 ? -16.609 8.828 20.938 1 79 161 GLY A CA 1
ATOM 1266 C C . GLY A 1 161 ? -15.734 10.023 20.578 1 79 161 GLY A C 1
ATOM 1267 O O . GLY A 1 161 ? -16.188 11.172 20.641 1 79 161 GLY A O 1
ATOM 1268 N N . LEU A 1 162 ? -14.539 9.75 20.156 1 75.69 162 LEU A N 1
ATOM 1269 C CA . LEU A 1 162 ? -13.578 10.797 19.844 1 75.69 162 LEU A CA 1
ATOM 1270 C C . LEU A 1 162 ? -13.938 11.508 18.547 1 75.69 162 LEU A C 1
ATOM 1272 O O . LEU A 1 162 ? -13.852 12.734 18.469 1 75.69 162 LEU A O 1
ATOM 1276 N N . TYR A 1 163 ? -14.383 10.695 17.609 1 74.5 163 TYR A N 1
ATOM 1277 C CA . TYR A 1 163 ? -14.602 11.258 16.281 1 74.5 163 TYR A CA 1
ATOM 1278 C C . TYR A 1 163 ? -16 11.836 16.141 1 74.5 163 TYR A C 1
ATOM 1280 O O . TYR A 1 163 ? -16.219 12.797 15.406 1 74.5 163 TYR A O 1
ATOM 1288 N N . PHE A 1 164 ? -16.984 11.281 16.922 1 77.44 164 PHE A N 1
ATOM 1289 C CA . PHE A 1 164 ? -18.375 11.625 16.609 1 77.44 164 PHE A CA 1
ATOM 1290 C C . PHE A 1 164 ? -19.109 12.055 17.875 1 77.44 164 PHE A C 1
ATOM 1292 O O . PHE A 1 164 ? -20.328 12.289 17.828 1 77.44 164 PHE A O 1
ATOM 1299 N N . GLY A 1 165 ? -18.406 12.133 18.891 1 75.38 165 GLY A N 1
ATOM 1300 C CA . GLY A 1 165 ? -19.047 12.469 20.156 1 75.38 165 GLY A CA 1
ATOM 1301 C C . GLY A 1 165 ? -19.719 13.828 20.141 1 75.38 165 GLY A C 1
ATOM 1302 O O . GLY A 1 165 ? -20.719 14.039 20.844 1 75.38 165 GLY A O 1
ATOM 1303 N N . ASP A 1 166 ? -19.203 14.711 19.312 1 74.06 166 ASP A N 1
ATOM 1304 C CA . ASP A 1 166 ? -19.719 16.078 19.312 1 74.06 166 ASP A CA 1
ATOM 1305 C C . ASP A 1 166 ? -20.859 16.25 18.312 1 74.06 166 ASP A C 1
ATOM 1307 O O . ASP A 1 166 ? -21.484 17.312 18.25 1 74.06 166 ASP A O 1
ATOM 1311 N N . LEU A 1 167 ? -21.172 15.211 17.594 1 75.5 167 LEU A N 1
ATOM 1312 C CA . LEU A 1 167 ? -22.281 15.289 16.641 1 75.5 167 LEU A CA 1
ATOM 1313 C C . LEU A 1 167 ? -23.625 15.219 17.359 1 75.5 167 LEU A C 1
ATOM 1315 O O . LEU A 1 167 ? -23.766 14.484 18.344 1 75.5 167 LEU A O 1
ATOM 1319 N N . PRO A 1 168 ? -24.531 16.062 16.781 1 80.56 168 PRO A N 1
ATOM 1320 C CA . PRO A 1 168 ? -25.875 15.938 17.328 1 80.56 168 PRO A CA 1
ATOM 1321 C C . PRO A 1 168 ? -26.391 14.5 17.297 1 80.56 168 PRO A C 1
ATOM 1323 O O . PRO A 1 168 ? -26.094 13.758 16.359 1 80.56 168 PRO A O 1
ATOM 1326 N N . LEU A 1 169 ? -27.141 14.141 18.281 1 81.44 169 LEU A N 1
ATOM 1327 C CA . LEU A 1 169 ? -27.562 12.766 18.562 1 81.44 169 LEU A CA 1
ATOM 1328 C C . LEU A 1 169 ? -28.234 12.148 17.328 1 81.44 169 LEU A C 1
ATOM 1330 O O . LEU A 1 169 ? -27.922 11.016 16.953 1 81.44 169 LEU A O 1
ATOM 1334 N N . PRO A 1 170 ? -29.141 12.867 16.672 1 81.5 170 PRO A N 1
ATOM 1335 C CA . PRO A 1 170 ? -29.797 12.242 15.516 1 81.5 170 PRO A CA 1
ATOM 1336 C C . PRO A 1 170 ? -28.797 11.898 14.406 1 81.5 170 PRO A C 1
ATOM 1338 O O . PRO A 1 170 ? -28.938 10.852 13.766 1 81.5 170 PRO A O 1
ATOM 1341 N N . PHE A 1 171 ? -27.891 12.781 14.25 1 75.94 171 PHE A N 1
ATOM 1342 C CA . PHE A 1 171 ? -26.859 12.523 13.234 1 75.94 171 PHE A CA 1
ATOM 1343 C C . PHE A 1 171 ? -25.953 11.383 13.656 1 75.94 171 PHE A C 1
ATOM 1345 O O . PHE A 1 171 ? -25.594 10.539 12.836 1 75.94 171 PHE A O 1
ATOM 1352 N N . ARG A 1 172 ? -25.672 11.344 14.891 1 81 172 ARG A N 1
ATOM 1353 C CA . ARG A 1 172 ? -24.797 10.289 15.406 1 81 172 ARG A CA 1
ATOM 1354 C C . ARG A 1 172 ? -25.453 8.914 15.258 1 81 172 ARG A C 1
ATOM 1356 O O . ARG A 1 172 ? -24.797 7.957 14.852 1 81 172 ARG A O 1
ATOM 1363 N N . LEU A 1 173 ? -26.734 8.906 15.43 1 84.12 173 LEU A N 1
ATOM 1364 C CA . LEU A 1 173 ? -27.438 7.629 15.422 1 84.12 173 LEU A CA 1
ATOM 1365 C C . LEU A 1 173 ? -27.672 7.141 14 1 84.12 173 LEU A C 1
ATOM 1367 O O . LEU A 1 173 ? -27.688 5.93 13.75 1 84.12 173 LEU A O 1
ATOM 1371 N N . LEU A 1 174 ? -27.75 8.086 13.125 1 84.38 174 LEU A N 1
ATOM 1372 C CA . LEU A 1 174 ? -28.109 7.699 11.766 1 84.38 174 LEU A CA 1
ATOM 1373 C C . LEU A 1 174 ? -26.859 7.59 10.891 1 84.38 174 LEU A C 1
ATOM 1375 O O . LEU A 1 174 ? -26.766 6.672 10.07 1 84.38 174 LEU A O 1
ATOM 1379 N N . ILE A 1 175 ? -25.922 8.438 11.156 1 83.56 175 ILE A N 1
ATOM 1380 C CA . ILE A 1 175 ? -24.859 8.602 10.18 1 83.56 175 ILE A CA 1
ATOM 1381 C C . ILE A 1 175 ? -23.641 7.777 10.602 1 83.56 175 ILE A C 1
ATOM 1383 O O . ILE A 1 175 ? -22.953 7.188 9.758 1 83.56 175 ILE A O 1
ATOM 1387 N N . VAL A 1 176 ? -23.422 7.648 11.883 1 83.88 176 VAL A N 1
ATOM 1388 C CA . VAL A 1 176 ? -22.188 7.035 12.367 1 83.88 176 VAL A CA 1
ATOM 1389 C C . VAL A 1 176 ? -22.188 5.551 12.023 1 83.88 176 VAL A C 1
ATOM 1391 O O . VAL A 1 176 ? -21.188 5.035 11.5 1 83.88 176 VAL A O 1
ATOM 1394 N N . PRO A 1 177 ? -23.328 4.871 12.172 1 87.12 177 PRO A N 1
ATOM 1395 C CA . PRO A 1 177 ? -23.328 3.461 11.781 1 87.12 177 PRO A CA 1
ATOM 1396 C C . PRO A 1 177 ? -23.078 3.27 10.281 1 87.12 177 PRO A C 1
ATOM 1398 O O . PRO A 1 177 ? -22.438 2.301 9.875 1 87.12 177 PRO A O 1
ATOM 1401 N N . SER A 1 178 ? -23.562 4.168 9.508 1 86.69 178 SER A N 1
ATOM 1402 C CA . SER A 1 178 ? -23.359 4.086 8.07 1 86.69 178 SER A CA 1
ATOM 1403 C C . SER A 1 178 ? -21.906 4.324 7.699 1 86.69 178 SER A C 1
ATOM 1405 O O . SER A 1 178 ? -21.359 3.65 6.82 1 86.69 178 SER A O 1
ATOM 1407 N N . ILE A 1 179 ? -21.266 5.18 8.422 1 83.75 179 ILE A N 1
ATOM 1408 C CA . ILE A 1 179 ? -19.859 5.473 8.172 1 83.75 179 ILE A CA 1
ATOM 1409 C C . ILE A 1 179 ? -19 4.258 8.531 1 83.75 179 ILE A C 1
ATOM 1411 O O . ILE A 1 179 ? -18.125 3.869 7.766 1 83.75 179 ILE A O 1
ATOM 1415 N N . ARG A 1 180 ? -19.328 3.713 9.625 1 88.38 180 ARG A N 1
ATOM 1416 C CA . ARG A 1 180 ? -18.562 2.539 10.047 1 88.38 180 ARG A CA 1
ATOM 1417 C C . ARG A 1 180 ? -18.75 1.389 9.062 1 88.38 180 ARG A C 1
ATOM 1419 O O . ARG A 1 180 ? -17.781 0.712 8.695 1 88.38 180 ARG A O 1
ATOM 1426 N N . ARG A 1 181 ? -19.969 1.227 8.602 1 88.44 181 ARG A N 1
ATOM 1427 C CA . ARG A 1 181 ? -20.25 0.154 7.656 1 88.44 181 ARG A CA 1
ATOM 1428 C C . ARG A 1 181 ? -19.469 0.347 6.363 1 88.44 181 ARG A C 1
ATOM 1430 O O . ARG A 1 181 ? -18.938 -0.616 5.801 1 88.44 181 ARG A O 1
ATOM 1437 N N . ASN A 1 182 ? -19.391 1.554 5.914 1 86.12 182 ASN A N 1
ATOM 1438 C CA . ASN A 1 182 ? -18.625 1.851 4.707 1 86.12 182 ASN A CA 1
ATOM 1439 C C . ASN A 1 182 ? -17.141 1.577 4.906 1 86.12 182 ASN A C 1
ATOM 1441 O O . ASN A 1 182 ? -16.5 0.966 4.051 1 86.12 182 ASN A O 1
ATOM 1445 N N . MET A 1 183 ? -16.656 2.031 6.074 1 88.81 183 MET A N 1
ATOM 1446 C CA . MET A 1 183 ? -15.242 1.827 6.371 1 88.81 183 MET A CA 1
ATOM 1447 C C . MET A 1 183 ? -14.914 0.341 6.445 1 88.81 183 MET A C 1
ATOM 1449 O O . MET A 1 183 ? -13.914 -0.105 5.883 1 88.81 183 MET A O 1
ATOM 1453 N N . VAL A 1 184 ? -15.773 -0.374 7.105 1 90.31 184 VAL A N 1
ATOM 1454 C CA . VAL A 1 184 ? -15.586 -1.814 7.234 1 90.31 184 VAL A CA 1
ATOM 1455 C C . VAL A 1 184 ? -15.633 -2.469 5.855 1 90.31 184 VAL A C 1
ATOM 1457 O O . VAL A 1 184 ? -14.812 -3.334 5.543 1 90.31 184 VAL A O 1
ATOM 1460 N N . GLY A 1 185 ? -16.547 -1.99 5.008 1 88.75 185 GLY A N 1
ATOM 1461 C CA . GLY A 1 185 ? -16.656 -2.498 3.646 1 88.75 185 GLY A CA 1
ATOM 1462 C C . GLY A 1 185 ? -15.43 -2.203 2.803 1 88.75 185 GLY A C 1
ATOM 1463 O O . GLY A 1 185 ? -14.953 -3.07 2.066 1 88.75 185 GLY A O 1
ATOM 1464 N N . TRP A 1 186 ? -14.914 -1.019 2.963 1 89.06 186 TRP A N 1
ATOM 1465 C CA . TRP A 1 186 ? -13.719 -0.634 2.217 1 89.06 186 TRP A CA 1
ATOM 1466 C C . TRP A 1 186 ? -12.523 -1.48 2.631 1 89.06 186 TRP A C 1
ATOM 1468 O O . TRP A 1 186 ? -11.766 -1.956 1.78 1 89.06 186 TRP A O 1
ATOM 1478 N N . LEU A 1 187 ? -12.391 -1.695 3.914 1 91.5 187 LEU A N 1
ATOM 1479 C CA . LEU A 1 187 ? -11.258 -2.455 4.43 1 91.5 187 LEU A CA 1
ATOM 1480 C C . LEU A 1 187 ? -11.359 -3.924 4.027 1 91.5 187 LEU A C 1
ATOM 1482 O O . LEU A 1 187 ? -10.336 -4.578 3.799 1 91.5 187 LEU A O 1
ATOM 1486 N N . TRP A 1 188 ? -12.57 -4.371 3.932 1 89 188 TRP A N 1
ATOM 1487 C CA . TRP A 1 188 ? -12.773 -5.727 3.426 1 89 188 TRP A CA 1
ATOM 1488 C C . TRP A 1 188 ? -12.391 -5.82 1.954 1 89 188 TRP A C 1
ATOM 1490 O O . TRP A 1 188 ? -11.703 -6.762 1.545 1 89 188 TRP A O 1
ATOM 1500 N N . GLY A 1 189 ? -12.773 -4.836 1.219 1 86.31 189 GLY A N 1
ATOM 1501 C CA . GLY A 1 189 ? -12.477 -4.812 -0.205 1 86.31 189 GLY A CA 1
ATOM 1502 C C . GLY A 1 189 ? -10.992 -4.742 -0.504 1 86.31 189 GLY A C 1
ATOM 1503 O O . GLY A 1 189 ? -10.523 -5.316 -1.489 1 86.31 189 GLY A O 1
ATOM 1504 N N . HIS A 1 190 ? -10.305 -4.133 0.381 1 87.75 190 HIS A N 1
ATOM 1505 C CA . HIS A 1 190 ? -8.867 -3.975 0.182 1 87.75 190 HIS A CA 1
ATOM 1506 C C . HIS A 1 190 ? -8.109 -5.203 0.672 1 87.75 190 HIS A C 1
ATOM 1508 O O . HIS A 1 190 ? -6.895 -5.309 0.464 1 87.75 190 HIS A O 1
ATOM 1514 N N . GLY A 1 191 ? -8.758 -6.055 1.361 1 87.25 191 GLY A N 1
ATOM 1515 C CA . GLY A 1 191 ? -8.172 -7.336 1.72 1 87.25 191 GLY A CA 1
ATOM 1516 C C . GLY A 1 191 ? -7.711 -7.398 3.166 1 87.25 191 GLY A C 1
ATOM 1517 O O . GLY A 1 191 ? -7.488 -8.484 3.705 1 87.25 191 GLY A O 1
ATOM 1518 N N . TYR A 1 192 ? -7.664 -6.297 3.873 1 89.69 192 TYR A N 1
ATOM 1519 C CA . TYR A 1 192 ? -7.066 -6.273 5.203 1 89.69 192 TYR A CA 1
ATOM 1520 C C . TYR A 1 192 ? -7.992 -6.91 6.23 1 89.69 192 TYR A C 1
ATOM 1522 O O . TYR A 1 192 ? -7.535 -7.418 7.258 1 89.69 192 TYR A O 1
ATOM 1530 N N . SER A 1 193 ? -9.312 -6.902 5.949 1 90.12 193 SER A N 1
ATOM 1531 C CA . SER A 1 193 ? -10.258 -7.551 6.852 1 90.12 193 SER A CA 1
ATOM 1532 C C . SER A 1 193 ? -10.367 -9.047 6.562 1 90.12 193 SER A C 1
ATOM 1534 O O . SER A 1 193 ? -11.016 -9.781 7.305 1 90.12 193 SER A O 1
ATOM 1536 N N . ARG A 1 194 ? -9.711 -9.406 5.523 1 87.81 194 ARG A N 1
ATOM 1537 C CA . ARG A 1 194 ? -9.766 -10.812 5.148 1 87.81 194 ARG A CA 1
ATOM 1538 C C . ARG A 1 194 ? -8.633 -11.602 5.797 1 87.81 194 ARG A C 1
ATOM 1540 O O . ARG A 1 194 ? -8.656 -12.836 5.809 1 87.81 194 ARG A O 1
ATOM 1547 N N . TYR A 1 195 ? -7.676 -10.891 6.34 1 89.62 195 TYR A N 1
ATOM 1548 C CA . TYR A 1 195 ? -6.613 -11.516 7.125 1 89.62 195 TYR A CA 1
ATOM 1549 C C . TYR A 1 195 ? -7.109 -11.867 8.523 1 89.62 195 TYR A C 1
ATOM 1551 O O . TYR A 1 195 ? -7.93 -11.156 9.094 1 89.62 195 TYR A O 1
ATOM 1559 N N . SER A 1 196 ? -6.617 -12.984 9.008 1 90.88 196 SER A N 1
ATOM 1560 C CA . SER A 1 196 ? -6.797 -13.219 10.438 1 90.88 196 SER A CA 1
ATOM 1561 C C . SER A 1 196 ? -6.098 -12.156 11.273 1 90.88 196 SER A C 1
ATOM 1563 O O . SER A 1 196 ? -5.227 -11.445 10.773 1 90.88 196 SER A O 1
ATOM 1565 N N . GLN A 1 197 ? -6.516 -12.086 12.508 1 90.19 197 GLN A N 1
ATOM 1566 C CA . GLN A 1 197 ? -5.84 -11.148 13.398 1 90.19 197 GLN A CA 1
ATOM 1567 C C . GLN A 1 197 ? -4.344 -11.445 13.477 1 90.19 197 GLN A C 1
ATOM 1569 O O . GLN A 1 197 ? -3.521 -10.531 13.453 1 90.19 197 GLN A O 1
ATOM 1574 N N . LYS A 1 198 ? -4.027 -12.734 13.586 1 92.62 198 LYS A N 1
ATOM 1575 C CA . LYS A 1 198 ? -2.629 -13.148 13.664 1 92.62 198 LYS A CA 1
ATOM 1576 C C . LYS A 1 198 ? -1.866 -12.734 12.406 1 92.62 198 LYS A C 1
ATOM 1578 O O . LYS A 1 198 ? -0.718 -12.289 12.484 1 92.62 198 LYS A O 1
ATOM 1583 N N . ASP A 1 199 ? -2.514 -12.828 11.25 1 93.19 199 ASP A N 1
ATOM 1584 C CA . ASP A 1 199 ? -1.87 -12.469 9.992 1 93.19 199 ASP A CA 1
ATOM 1585 C C . ASP A 1 199 ? -1.688 -10.961 9.875 1 93.19 199 ASP A C 1
ATOM 1587 O O . ASP A 1 199 ? -0.667 -10.492 9.367 1 93.19 199 ASP A O 1
ATOM 1591 N N . ARG A 1 200 ? -2.652 -10.164 10.32 1 93.25 200 ARG A N 1
ATOM 1592 C CA . ARG A 1 200 ? -2.533 -8.711 10.305 1 93.25 200 ARG A CA 1
ATOM 1593 C C . ARG A 1 200 ? -1.38 -8.25 11.195 1 93.25 200 ARG A C 1
ATOM 1595 O O . ARG A 1 200 ? -0.625 -7.348 10.82 1 93.25 200 ARG A O 1
ATOM 1602 N N . VAL A 1 201 ? -1.253 -8.93 12.336 1 92.88 201 VAL A N 1
ATOM 1603 C CA . VAL A 1 201 ? -0.164 -8.609 13.258 1 92.88 201 VAL A CA 1
ATOM 1604 C C . VAL A 1 201 ? 1.176 -8.945 12.602 1 92.88 201 VAL A C 1
ATOM 1606 O O . VAL A 1 201 ? 2.119 -8.156 12.672 1 92.88 201 VAL A O 1
ATOM 1609 N N . TRP A 1 202 ? 1.212 -10.055 11.992 1 95.12 202 TRP A N 1
ATOM 1610 C CA . TRP A 1 202 ? 2.438 -10.461 11.312 1 95.12 202 TRP A CA 1
ATOM 1611 C C . TRP A 1 202 ? 2.811 -9.461 10.227 1 95.12 202 TRP A C 1
ATOM 1613 O O . TRP A 1 202 ? 3.975 -9.07 10.102 1 95.12 202 TRP A O 1
ATOM 1623 N N . LEU A 1 203 ? 1.85 -9.039 9.469 1 94.75 203 LEU A N 1
ATOM 1624 C CA . LEU A 1 203 ? 2.09 -8.062 8.414 1 94.75 203 LEU A CA 1
ATOM 1625 C C . LEU A 1 203 ? 2.611 -6.754 8.992 1 94.75 203 LEU A C 1
ATOM 1627 O O . LEU A 1 203 ? 3.604 -6.207 8.508 1 94.75 203 LEU A O 1
ATOM 1631 N N . ALA A 1 204 ? 2.01 -6.277 10.023 1 95.12 204 ALA A N 1
ATOM 1632 C CA . ALA A 1 204 ? 2.398 -5.016 10.656 1 95.12 204 ALA A CA 1
ATOM 1633 C C . ALA A 1 204 ? 3.814 -5.098 11.211 1 95.12 204 ALA A C 1
ATOM 1635 O O . ALA A 1 204 ? 4.617 -4.18 11.023 1 95.12 204 ALA A O 1
ATOM 1636 N N . ARG A 1 205 ? 4.09 -6.203 11.844 1 96.56 205 ARG A N 1
ATOM 1637 C CA . ARG A 1 205 ? 5.395 -6.359 12.477 1 96.56 205 ARG A CA 1
ATOM 1638 C C . ARG A 1 205 ? 6.508 -6.383 11.438 1 96.56 205 ARG A C 1
ATOM 1640 O O . ARG A 1 205 ? 7.555 -5.762 11.625 1 96.56 205 ARG A O 1
ATOM 1647 N N . ARG A 1 206 ? 6.254 -7.059 10.422 1 96.69 206 ARG A N 1
ATOM 1648 C CA . ARG A 1 206 ? 7.273 -7.156 9.383 1 96.69 206 ARG A CA 1
ATOM 1649 C C . ARG A 1 206 ? 7.539 -5.797 8.742 1 96.69 206 ARG A C 1
ATOM 1651 O O . ARG A 1 206 ? 8.68 -5.477 8.406 1 96.69 206 ARG A O 1
ATOM 1658 N N . GLU A 1 207 ? 6.527 -4.996 8.562 1 97.44 207 GLU A N 1
ATOM 1659 C CA . GLU A 1 207 ? 6.688 -3.668 7.973 1 97.44 207 GLU A CA 1
ATOM 1660 C C . GLU A 1 207 ? 7.391 -2.719 8.938 1 97.44 207 GLU A C 1
ATOM 1662 O O . GLU A 1 207 ? 8.242 -1.928 8.523 1 97.44 207 GLU A O 1
ATOM 1667 N N . ILE A 1 208 ? 7.098 -2.863 10.219 1 97.88 208 ILE A N 1
ATOM 1668 C CA . ILE A 1 208 ? 7.766 -2.066 11.242 1 97.88 208 ILE A CA 1
ATOM 1669 C C . ILE A 1 208 ? 9.234 -2.459 11.328 1 97.88 208 ILE A C 1
ATOM 1671 O O . ILE A 1 208 ? 10.109 -1.595 11.406 1 97.88 208 ILE A O 1
ATOM 1675 N N . ASP A 1 209 ? 9.492 -3.762 11.242 1 98.62 209 ASP A N 1
ATOM 1676 C CA . ASP A 1 209 ? 10.875 -4.238 11.242 1 98.62 209 ASP A CA 1
ATOM 1677 C C . ASP A 1 209 ? 11.641 -3.707 10.031 1 98.62 209 ASP A C 1
ATOM 1679 O O . ASP A 1 209 ? 12.82 -3.365 10.141 1 98.62 209 ASP A O 1
ATOM 1683 N N . ALA A 1 210 ? 10.984 -3.646 8.93 1 98.75 210 ALA A N 1
ATOM 1684 C CA . ALA A 1 210 ? 11.617 -3.125 7.723 1 98.75 210 ALA A CA 1
ATOM 1685 C C . ALA A 1 210 ? 11.984 -1.652 7.887 1 98.75 210 ALA A C 1
ATOM 1687 O O . ALA A 1 210 ? 13.078 -1.231 7.512 1 98.75 210 ALA A O 1
ATOM 1688 N N . LEU A 1 211 ? 11.086 -0.873 8.461 1 98.75 211 LEU A N 1
ATOM 1689 C CA . LEU A 1 211 ? 11.367 0.539 8.703 1 98.75 211 LEU A CA 1
ATOM 1690 C C . LEU A 1 211 ? 12.57 0.706 9.625 1 98.75 211 LEU A C 1
ATOM 1692 O O . LEU A 1 211 ? 13.438 1.541 9.375 1 98.75 211 LEU A O 1
ATOM 1696 N N . ALA A 1 212 ? 12.57 -0.138 10.656 1 98.88 212 ALA A N 1
ATOM 1697 C CA . ALA A 1 212 ? 13.68 -0.067 11.609 1 98.88 212 ALA A CA 1
ATOM 1698 C C . ALA A 1 212 ? 15.008 -0.373 10.922 1 98.88 212 ALA A C 1
ATOM 1700 O O . ALA A 1 212 ? 16 0.305 11.164 1 98.88 212 ALA A O 1
ATOM 1701 N N . THR A 1 213 ? 14.984 -1.354 10.094 1 98.81 213 THR A N 1
ATOM 1702 C CA . THR A 1 213 ? 16.188 -1.766 9.383 1 98.81 213 THR A CA 1
ATOM 1703 C C . THR A 1 213 ? 16.656 -0.67 8.43 1 98.81 213 THR A C 1
ATOM 1705 O O . THR A 1 213 ? 17.859 -0.365 8.367 1 98.81 213 THR A O 1
ATOM 1708 N N . ILE A 1 214 ? 15.758 -0.026 7.758 1 98.56 214 ILE A N 1
ATOM 1709 C CA . ILE A 1 214 ? 16.094 0.993 6.77 1 98.56 214 ILE A CA 1
ATOM 1710 C C . ILE A 1 214 ? 16.625 2.24 7.477 1 98.56 214 ILE A C 1
ATOM 1712 O O . ILE A 1 214 ? 17.578 2.867 7.008 1 98.56 214 ILE A O 1
ATOM 1716 N N . LEU A 1 215 ? 16 2.572 8.57 1 98.75 215 LEU A N 1
ATOM 1717 C CA . LEU A 1 215 ? 16.469 3.73 9.328 1 98.75 215 LEU A CA 1
ATOM 1718 C C . LEU A 1 215 ? 17.875 3.508 9.852 1 98.75 215 LEU A C 1
ATOM 1720 O O . LEU A 1 215 ? 18.703 4.422 9.828 1 98.75 215 LEU A O 1
ATOM 1724 N N . GLY A 1 216 ? 18.109 2.275 10.336 1 98.31 216 GLY A N 1
ATOM 1725 C CA . GLY A 1 216 ? 19.422 1.961 10.875 1 98.31 216 GLY A CA 1
ATOM 1726 C C . GLY A 1 216 ? 19.828 2.877 12.016 1 98.31 216 GLY A C 1
ATOM 1727 O O . GLY A 1 216 ? 19.062 3.08 12.961 1 98.31 216 GLY A O 1
ATOM 1728 N N . ASP A 1 217 ? 21.016 3.443 11.812 1 97.62 217 ASP A N 1
ATOM 1729 C CA . ASP A 1 217 ? 21.547 4.281 12.883 1 97.62 217 ASP A CA 1
ATOM 1730 C C . ASP A 1 217 ? 21.422 5.766 12.531 1 97.62 217 ASP A C 1
ATOM 1732 O O . ASP A 1 217 ? 22.016 6.617 13.195 1 97.62 217 ASP A O 1
ATOM 1736 N N . HIS A 1 218 ? 20.656 6.066 11.547 1 98.19 218 HIS A N 1
ATOM 1737 C CA . HIS A 1 218 ? 20.516 7.449 11.117 1 98.19 218 HIS A CA 1
ATOM 1738 C C . HIS A 1 218 ? 19.328 8.125 11.805 1 98.19 218 HIS A C 1
ATOM 1740 O O . HIS A 1 218 ? 18.375 7.457 12.188 1 98.19 218 HIS A O 1
ATOM 1746 N N . PRO A 1 219 ? 19.375 9.383 11.945 1 98.25 219 PRO A N 1
ATOM 1747 C CA . PRO A 1 219 ? 18.234 10.102 12.539 1 98.25 219 PRO A CA 1
ATOM 1748 C C . PRO A 1 219 ? 17.062 10.227 11.586 1 98.25 219 PRO A C 1
ATOM 1750 O O . PRO A 1 219 ? 15.922 10.445 12.023 1 98.25 219 PRO A O 1
ATOM 1753 N N . TYR A 1 220 ? 17.391 10.086 10.25 1 98.75 220 TYR A N 1
ATOM 1754 C CA . TYR A 1 220 ? 16.359 10.18 9.227 1 98.75 220 TYR A CA 1
ATOM 1755 C C . TYR A 1 220 ? 16.516 9.078 8.188 1 98.75 220 TYR A C 1
ATOM 1757 O O . TYR A 1 220 ? 17.562 8.43 8.109 1 98.75 220 TYR A O 1
ATOM 1765 N N . PHE A 1 221 ? 15.602 8.867 7.371 1 98.75 221 PHE A N 1
ATOM 1766 C CA . PHE A 1 221 ? 15.516 7.676 6.539 1 98.75 221 PHE A CA 1
ATOM 1767 C C . PHE A 1 221 ? 16.438 7.785 5.332 1 98.75 221 PHE A C 1
ATOM 1769 O O . PHE A 1 221 ? 16.766 6.781 4.695 1 98.75 221 PHE A O 1
ATOM 1776 N N . ASN A 1 222 ? 16.781 9.008 4.938 1 98.31 222 ASN A N 1
ATOM 1777 C CA . ASN A 1 222 ? 17.781 9.18 3.887 1 98.31 222 ASN A CA 1
ATOM 1778 C C . ASN A 1 222 ? 19.094 9.719 4.445 1 98.31 222 ASN A C 1
ATOM 1780 O O . ASN A 1 222 ? 19.828 10.422 3.748 1 98.31 222 ASN A O 1
ATOM 1784 N N . GLY A 1 223 ? 19.344 9.453 5.754 1 97.69 223 GLY A N 1
ATOM 1785 C CA . GLY A 1 223 ? 20.625 9.828 6.301 1 97.69 223 GLY A CA 1
ATOM 1786 C C . GLY A 1 223 ? 20.516 10.828 7.441 1 97.69 223 GLY A C 1
ATOM 1787 O O . GLY A 1 223 ? 19.75 10.625 8.383 1 97.69 223 GLY A O 1
ATOM 1788 N N . ASP A 1 224 ? 21.328 11.875 7.316 1 97.44 224 ASP A N 1
ATOM 1789 C CA . ASP A 1 224 ? 21.531 12.742 8.469 1 97.44 224 ASP A CA 1
ATOM 1790 C C . ASP A 1 224 ? 20.625 13.969 8.391 1 97.44 224 ASP A C 1
ATOM 1792 O O . ASP A 1 224 ? 20.484 14.703 9.375 1 97.44 224 ASP A O 1
ATOM 1796 N N . GLU A 1 225 ? 20.016 14.164 7.289 1 97.81 225 GLU A N 1
ATOM 1797 C CA . GLU A 1 225 ? 19.094 15.289 7.105 1 97.81 225 GLU A CA 1
ATOM 1798 C C . GLU A 1 225 ? 17.688 14.797 6.809 1 97.81 225 GLU A C 1
ATOM 1800 O O . GLU A 1 225 ? 17.5 13.773 6.156 1 97.81 225 GLU A O 1
ATOM 1805 N N . PRO A 1 226 ? 16.75 15.602 7.297 1 98.56 226 PRO A N 1
ATOM 1806 C CA . PRO A 1 226 ? 15.391 15.203 6.945 1 98.56 226 PRO A CA 1
ATOM 1807 C C . PRO A 1 226 ? 15.086 15.398 5.465 1 98.56 226 PRO A C 1
ATOM 1809 O O . PRO A 1 226 ? 15.562 16.359 4.848 1 98.56 226 PRO A O 1
ATOM 1812 N N . THR A 1 227 ? 14.383 14.469 4.906 1 98.75 227 THR A N 1
ATOM 1813 C CA . THR A 1 227 ? 13.812 14.531 3.564 1 98.75 227 THR A CA 1
ATOM 1814 C C . THR A 1 227 ? 12.297 14.375 3.617 1 98.75 227 THR A C 1
ATOM 1816 O O . THR A 1 227 ? 11.734 14.055 4.668 1 98.75 227 THR A O 1
ATOM 1819 N N . PRO A 1 228 ? 11.578 14.641 2.559 1 98.56 228 PRO A N 1
ATOM 1820 C CA . PRO A 1 228 ? 10.117 14.602 2.604 1 98.56 228 PRO A CA 1
ATOM 1821 C C . PRO A 1 228 ? 9.578 13.273 3.127 1 98.56 228 PRO A C 1
ATOM 1823 O O . PRO A 1 228 ? 8.539 13.242 3.795 1 98.56 228 PRO A O 1
ATOM 1826 N N . VAL A 1 229 ? 10.289 12.219 2.93 1 98.75 229 VAL A N 1
ATOM 1827 C CA . VAL A 1 229 ? 9.773 10.906 3.295 1 98.75 229 VAL A CA 1
ATOM 1828 C C . VAL A 1 229 ? 9.695 10.789 4.816 1 98.75 229 VAL A C 1
ATOM 1830 O O . VAL A 1 229 ? 8.883 10.016 5.34 1 98.75 229 VAL A O 1
ATOM 1833 N N . ASP A 1 230 ? 10.492 11.523 5.523 1 98.88 230 ASP A N 1
ATOM 1834 C CA . ASP A 1 230 ? 10.469 11.477 6.98 1 98.88 230 ASP A CA 1
ATOM 1835 C C . ASP A 1 230 ? 9.125 11.969 7.523 1 98.88 230 ASP A C 1
ATOM 1837 O O . ASP A 1 230 ? 8.664 11.5 8.562 1 98.88 230 ASP A O 1
ATOM 1841 N N . ALA A 1 231 ? 8.5 12.891 6.773 1 98.25 231 ALA A N 1
ATOM 1842 C CA . ALA A 1 231 ? 7.176 13.359 7.18 1 98.25 231 ALA A CA 1
ATOM 1843 C C . ALA A 1 231 ? 6.141 12.242 7.074 1 98.25 231 ALA A C 1
ATOM 1845 O O . ALA A 1 231 ? 5.289 12.094 7.953 1 98.25 231 ALA A O 1
ATOM 1846 N N . ALA A 1 232 ? 6.23 11.484 6.027 1 98.06 232 ALA A N 1
ATOM 1847 C CA . ALA A 1 232 ? 5.293 10.383 5.824 1 98.06 232 ALA A CA 1
ATOM 1848 C C . ALA A 1 232 ? 5.477 9.305 6.891 1 98.06 232 ALA A C 1
ATOM 1850 O O . ALA A 1 232 ? 4.5 8.836 7.484 1 98.06 232 ALA A O 1
ATOM 1851 N N . VAL A 1 233 ? 6.746 8.961 7.129 1 98.62 233 VAL A N 1
ATOM 1852 C CA . VAL A 1 233 ? 7.031 7.898 8.094 1 98.62 233 VAL A CA 1
ATOM 1853 C C . VAL A 1 233 ? 6.633 8.352 9.492 1 98.62 233 VAL A C 1
ATOM 1855 O O . VAL A 1 233 ? 6.051 7.582 10.258 1 98.62 233 VAL A O 1
ATOM 1858 N N . PHE A 1 234 ? 6.887 9.594 9.781 1 97.81 234 PHE A N 1
ATOM 1859 C CA . PHE A 1 234 ? 6.535 10.141 11.086 1 97.81 234 PHE A CA 1
ATOM 1860 C C . PHE A 1 234 ? 5.031 10.078 11.305 1 97.81 234 PHE A C 1
ATOM 1862 O O . PHE A 1 234 ? 4.57 9.664 12.375 1 97.81 234 PHE A O 1
ATOM 1869 N N . GLY A 1 235 ? 4.289 10.492 10.336 1 95.75 235 GLY A N 1
ATOM 1870 C CA . GLY A 1 235 ? 2.84 10.523 10.477 1 95.75 235 GLY A CA 1
ATOM 1871 C C . GLY A 1 235 ? 2.26 9.195 10.922 1 95.75 235 GLY A C 1
ATOM 1872 O O . GLY A 1 235 ? 1.45 9.141 11.852 1 95.75 235 GLY A O 1
ATOM 1873 N N . ILE A 1 236 ? 2.721 8.133 10.367 1 95.56 236 ILE A N 1
ATOM 1874 C CA . ILE A 1 236 ? 2.164 6.816 10.672 1 95.56 236 ILE A CA 1
ATOM 1875 C C . ILE A 1 236 ? 2.742 6.305 11.992 1 95.56 236 ILE A C 1
ATOM 1877 O O . ILE A 1 236 ? 2.014 5.773 12.828 1 95.56 236 ILE A O 1
ATOM 1881 N N . LEU A 1 237 ? 4.051 6.5 12.211 1 96.25 237 LEU A N 1
ATOM 1882 C CA . LEU A 1 237 ? 4.68 5.965 13.414 1 96.25 237 LEU A CA 1
ATOM 1883 C C . LEU A 1 237 ? 4.188 6.699 14.656 1 96.25 237 LEU A C 1
ATOM 1885 O O . LEU A 1 237 ? 3.996 6.086 15.711 1 96.25 237 LEU A O 1
ATOM 1889 N N . ASP A 1 238 ? 3.988 7.996 14.523 1 94.81 238 ASP A N 1
ATOM 1890 C CA . ASP A 1 238 ? 3.453 8.766 15.641 1 94.81 238 ASP A CA 1
ATOM 1891 C C . ASP A 1 238 ? 2.07 8.258 16.047 1 94.81 238 ASP A C 1
ATOM 1893 O O . ASP A 1 238 ? 1.771 8.133 17.234 1 94.81 238 ASP A O 1
ATOM 1897 N N . ASN A 1 239 ? 1.28 7.945 15.062 1 91.62 239 ASN A N 1
ATOM 1898 C CA . ASN A 1 239 ? -0.053 7.418 15.328 1 91.62 239 ASN A CA 1
ATOM 1899 C C . ASN A 1 239 ? 0.009 6.004 15.898 1 91.62 239 ASN A C 1
ATOM 1901 O O . ASN A 1 239 ? -0.834 5.621 16.719 1 91.62 239 ASN A O 1
ATOM 1905 N N . CYS A 1 240 ? 1.019 5.25 15.484 1 92.19 240 CYS A N 1
ATOM 1906 C CA . CYS A 1 240 ? 1.183 3.906 16.031 1 92.19 240 CYS A CA 1
ATOM 1907 C C . CYS A 1 240 ? 1.569 3.957 17.5 1 92.19 240 CYS A C 1
ATOM 1909 O O . CYS A 1 240 ? 1.119 3.129 18.297 1 92.19 240 CYS A O 1
ATOM 1911 N N . ILE A 1 241 ? 2.377 4.914 17.828 1 92.12 241 ILE A N 1
ATOM 1912 C CA . ILE A 1 241 ? 2.92 4.977 19.172 1 92.12 241 ILE A CA 1
ATOM 1913 C C . ILE A 1 241 ? 1.938 5.703 20.094 1 92.12 241 ILE A C 1
ATOM 1915 O O . ILE A 1 241 ? 1.636 5.23 21.188 1 92.12 241 ILE A O 1
ATOM 1919 N N . TYR A 1 242 ? 1.344 6.809 19.578 1 88.81 242 TYR A N 1
ATOM 1920 C CA . TYR A 1 242 ? 0.644 7.719 20.469 1 88.81 242 TYR A CA 1
ATOM 1921 C C . TYR A 1 242 ? -0.828 7.836 20.094 1 88.81 242 TYR A C 1
ATOM 1923 O O . TYR A 1 242 ? -1.586 8.57 20.734 1 88.81 242 TYR A O 1
ATOM 1931 N N . GLY A 1 243 ? -1.169 7.164 19.031 1 84.25 243 GLY A N 1
ATOM 1932 C CA . GLY A 1 243 ? -2.545 7.273 18.578 1 84.25 243 GLY A CA 1
ATOM 1933 C C . GLY A 1 243 ? -3.521 6.488 19.422 1 84.25 243 GLY A C 1
ATOM 1934 O O . GLY A 1 243 ? -3.189 6.082 20.547 1 84.25 243 GLY A O 1
ATOM 1935 N N . ILE A 1 244 ? -4.711 6.395 18.844 1 77.44 244 ILE A N 1
ATOM 1936 C CA . ILE A 1 244 ? -5.816 5.773 19.578 1 77.44 244 ILE A CA 1
ATOM 1937 C C . ILE A 1 244 ? -5.734 4.258 19.438 1 77.44 244 ILE A C 1
ATOM 1939 O O . ILE A 1 244 ? -5.543 3.734 18.328 1 77.44 244 ILE A O 1
ATOM 1943 N N . GLY A 1 245 ? -5.867 3.594 20.562 1 63.88 245 GLY A N 1
ATOM 1944 C CA . GLY A 1 245 ? -6.047 2.15 20.594 1 63.88 245 GLY A CA 1
ATOM 1945 C C . GLY A 1 245 ? -4.777 1.383 20.281 1 63.88 245 GLY A C 1
ATOM 1946 O O . GLY A 1 245 ? -4.008 1.772 19.406 1 63.88 245 GLY A O 1
ATOM 1947 N N . SER A 1 246 ? -4.023 0.901 21.266 1 63.09 246 SER A N 1
ATOM 1948 C CA . SER A 1 246 ? -2.898 -0.006 21.047 1 63.09 246 SER A CA 1
ATOM 1949 C C . SER A 1 246 ? -3.371 -1.351 20.5 1 63.09 246 SER A C 1
ATOM 1951 O O . SER A 1 246 ? -3.98 -2.141 21.234 1 63.09 246 SER A O 1
ATOM 1953 N N . VAL A 1 247 ? -3.738 -1.358 19.125 1 63.47 247 VAL A N 1
ATOM 1954 C CA . VAL A 1 247 ? -4.312 -2.617 18.672 1 63.47 247 VAL A CA 1
ATOM 1955 C C . VAL A 1 247 ? -3.232 -3.471 18 1 63.47 247 VAL A C 1
ATOM 1957 O O . VAL A 1 247 ? -2.232 -2.943 17.516 1 63.47 247 VAL A O 1
ATOM 1960 N N . TYR A 1 248 ? -3.41 -4.766 18.156 1 71.5 248 TYR A N 1
ATOM 1961 C CA . TYR A 1 248 ? -2.742 -5.871 17.484 1 71.5 248 TYR A CA 1
ATOM 1962 C C . TYR A 1 248 ? -1.279 -5.961 17.906 1 71.5 248 TYR A C 1
ATOM 1964 O O . TYR A 1 248 ? -0.456 -6.535 17.188 1 71.5 248 TYR A O 1
ATOM 1972 N N . GLY A 1 249 ? -1.004 -5.105 19.016 1 84.88 249 GLY A N 1
ATOM 1973 C CA . GLY A 1 249 ? 0.384 -5.184 19.438 1 84.88 249 GLY A CA 1
ATOM 1974 C C . GLY A 1 249 ? 1.316 -4.324 18.609 1 84.88 249 GLY A C 1
ATOM 1975 O O . GLY A 1 249 ? 2.539 -4.457 18.688 1 84.88 249 GLY A O 1
ATOM 1976 N N . ILE A 1 250 ? 0.728 -3.42 17.828 1 89 250 ILE A N 1
ATOM 1977 C CA . ILE A 1 250 ? 1.52 -2.582 16.922 1 89 250 ILE A CA 1
ATOM 1978 C C . ILE A 1 250 ? 2.33 -1.578 17.75 1 89 250 ILE A C 1
ATOM 1980 O O . ILE A 1 250 ? 3.537 -1.429 17.531 1 89 250 ILE A O 1
ATOM 1984 N N . ARG A 1 251 ? 1.688 -0.975 18.688 1 90.94 251 ARG A N 1
ATOM 1985 C CA . ARG A 1 251 ? 2.379 -0.02 19.547 1 90.94 251 ARG A CA 1
ATOM 1986 C C . ARG A 1 251 ? 3.535 -0.685 20.297 1 90.94 251 ARG A C 1
ATOM 1988 O O . ARG A 1 251 ? 4.656 -0.172 20.281 1 90.94 251 ARG A O 1
ATOM 1995 N N . ASP A 1 252 ? 3.211 -1.831 20.844 1 93.12 252 ASP A N 1
ATOM 1996 C CA . ASP A 1 252 ? 4.23 -2.555 21.594 1 93.12 252 ASP A CA 1
ATOM 1997 C C . ASP A 1 252 ? 5.418 -2.92 20.703 1 93.12 252 ASP A C 1
ATOM 1999 O O . ASP A 1 252 ? 6.57 -2.811 21.125 1 93.12 252 ASP A O 1
ATOM 2003 N N . HIS A 1 253 ? 5.105 -3.299 19.531 1 95.5 253 HIS A N 1
ATOM 2004 C CA . HIS A 1 253 ? 6.18 -3.729 18.641 1 95.5 253 HIS A CA 1
ATOM 2005 C C . HIS A 1 253 ? 7.035 -2.545 18.203 1 95.5 253 HIS A C 1
ATOM 2007 O O . HIS A 1 253 ? 8.266 -2.637 18.172 1 95.5 253 HIS A O 1
ATOM 2013 N N . VAL A 1 254 ? 6.414 -1.411 17.875 1 95.94 254 VAL A N 1
ATOM 2014 C CA . VAL A 1 254 ? 7.172 -0.223 17.5 1 95.94 254 VAL A CA 1
ATOM 2015 C C . VAL A 1 254 ? 8.086 0.198 18.656 1 95.94 254 VAL A C 1
ATOM 2017 O O . VAL A 1 254 ? 9.234 0.581 18.438 1 95.94 254 VAL A O 1
ATOM 2020 N N . GLN A 1 255 ? 7.609 0.045 19.828 1 94.94 255 GLN A N 1
ATOM 2021 C CA . GLN A 1 255 ? 8.344 0.494 21.016 1 94.94 255 GLN A CA 1
ATOM 2022 C C . GLN A 1 255 ? 9.555 -0.395 21.281 1 94.94 255 GLN A C 1
ATOM 2024 O O . GLN A 1 255 ? 10.461 -0.009 22.016 1 94.94 255 GLN A O 1
ATOM 2029 N N . THR A 1 256 ? 9.555 -1.546 20.734 1 97.31 256 THR A N 1
ATOM 2030 C CA . THR A 1 256 ? 10.727 -2.402 20.859 1 97.31 256 THR A CA 1
ATOM 2031 C C . THR A 1 256 ? 11.844 -1.943 19.922 1 97.31 256 THR A C 1
ATOM 2033 O O . THR A 1 256 ? 12.984 -2.398 20.031 1 97.31 256 THR A O 1
ATOM 2036 N N . LYS A 1 257 ? 11.508 -1.125 18.953 1 98.56 257 LYS A N 1
ATOM 2037 C CA . LYS A 1 257 ? 12.492 -0.594 18.016 1 98.56 257 LYS A CA 1
ATOM 2038 C C . LYS A 1 257 ? 13.023 0.757 18.484 1 98.56 257 LYS A C 1
ATOM 2040 O O . LYS A 1 257 ? 12.477 1.803 18.125 1 98.56 257 LYS A O 1
ATOM 2045 N N . LYS A 1 258 ? 14.125 0.753 19.125 1 98.5 258 LYS A N 1
ATOM 2046 C CA . LYS A 1 258 ? 14.664 1.941 19.781 1 98.5 258 LYS A CA 1
ATOM 2047 C C . LYS A 1 258 ? 14.93 3.051 18.766 1 98.5 258 LYS A C 1
ATOM 2049 O O . LYS A 1 258 ? 14.727 4.23 19.062 1 98.5 258 LYS A O 1
ATOM 2054 N N . ASN A 1 259 ? 15.367 2.648 17.656 1 98.69 259 ASN A N 1
ATOM 2055 C CA . ASN A 1 259 ? 15.695 3.66 16.656 1 98.69 259 ASN A CA 1
ATOM 2056 C C . ASN A 1 259 ? 14.445 4.336 16.109 1 98.69 259 ASN A C 1
ATOM 2058 O O . ASN A 1 259 ? 14.438 5.543 15.859 1 98.69 259 ASN A O 1
ATOM 2062 N N . LEU A 1 260 ? 13.352 3.627 15.969 1 98.62 260 LEU A N 1
ATOM 2063 C CA . LEU A 1 260 ? 12.102 4.23 15.516 1 98.62 260 LEU A CA 1
ATOM 2064 C C . LEU A 1 260 ? 11.516 5.145 16.578 1 98.62 260 LEU A C 1
ATOM 2066 O O . LEU A 1 260 ? 10.992 6.219 16.266 1 98.62 260 LEU A O 1
ATOM 2070 N N . VAL A 1 261 ? 11.617 4.699 17.781 1 98.06 261 VAL A N 1
ATOM 2071 C CA . VAL A 1 261 ? 11.133 5.527 18.891 1 98.06 261 VAL A CA 1
ATOM 2072 C C . VAL A 1 261 ? 11.938 6.824 18.953 1 98.06 261 VAL A C 1
ATOM 2074 O O . VAL A 1 261 ? 11.359 7.91 19.078 1 98.06 261 VAL A O 1
ATOM 2077 N N . ALA A 1 262 ? 13.211 6.715 18.797 1 98.5 262 ALA A N 1
ATOM 2078 C CA . ALA A 1 262 ? 14.078 7.891 18.812 1 98.5 262 ALA A CA 1
ATOM 2079 C C . ALA A 1 262 ? 13.742 8.82 17.641 1 98.5 262 ALA A C 1
ATOM 2081 O O . ALA A 1 262 ? 13.758 10.047 17.797 1 98.5 262 ALA A O 1
ATOM 2082 N N . PHE A 1 263 ? 13.5 8.273 16.516 1 98.62 263 PHE A N 1
ATOM 2083 C CA . PHE A 1 263 ? 13.109 9.031 15.336 1 98.62 263 PHE A CA 1
ATOM 2084 C C . PHE A 1 263 ? 11.859 9.859 15.609 1 98.62 263 PHE A C 1
ATOM 2086 O O . PHE A 1 263 ? 11.844 11.07 15.367 1 98.62 263 PHE A O 1
ATOM 2093 N N . VAL A 1 264 ? 10.797 9.211 16.188 1 97.75 264 VAL A N 1
ATOM 2094 C CA . VAL A 1 264 ? 9.523 9.859 16.453 1 97.75 264 VAL A CA 1
ATOM 2095 C C . VAL A 1 264 ? 9.688 10.914 17.547 1 97.75 264 VAL A C 1
ATOM 2097 O O . VAL A 1 264 ? 9.258 12.062 17.375 1 97.75 264 VAL A O 1
ATOM 2100 N N . GLU A 1 265 ? 10.328 10.602 18.547 1 96.69 265 GLU A N 1
ATOM 2101 C CA . GLU A 1 265 ? 10.5 11.516 19.672 1 96.69 265 GLU A CA 1
ATOM 2102 C C . GLU A 1 265 ? 11.375 12.711 19.297 1 96.69 265 GLU A C 1
ATOM 2104 O O . GLU A 1 265 ? 11.133 13.836 19.734 1 96.69 265 GLU A O 1
ATOM 2109 N N . GLY A 1 266 ? 12.414 12.414 18.562 1 96.81 266 GLY A N 1
ATOM 2110 C CA . GLY A 1 266 ? 13.258 13.5 18.078 1 96.81 266 GLY A CA 1
ATOM 2111 C C . GLY A 1 266 ? 12.5 14.516 17.234 1 96.81 266 GLY A C 1
ATOM 2112 O O . GLY A 1 266 ? 12.695 15.719 17.406 1 96.81 266 GLY A O 1
ATOM 2113 N N . ILE A 1 267 ? 11.656 14.055 16.406 1 96.81 267 ILE A N 1
ATOM 2114 C CA . ILE A 1 267 ? 10.875 14.922 15.539 1 96.81 267 ILE A CA 1
ATOM 2115 C C . ILE A 1 267 ? 9.844 15.68 16.375 1 96.81 267 ILE A C 1
ATOM 2117 O O . ILE A 1 267 ? 9.641 16.891 16.172 1 96.81 267 ILE A O 1
ATOM 2121 N N . ARG A 1 268 ? 9.203 15.031 17.297 1 94.12 268 ARG A N 1
ATOM 2122 C CA . ARG A 1 268 ? 8.25 15.688 18.188 1 94.12 268 ARG A CA 1
ATOM 2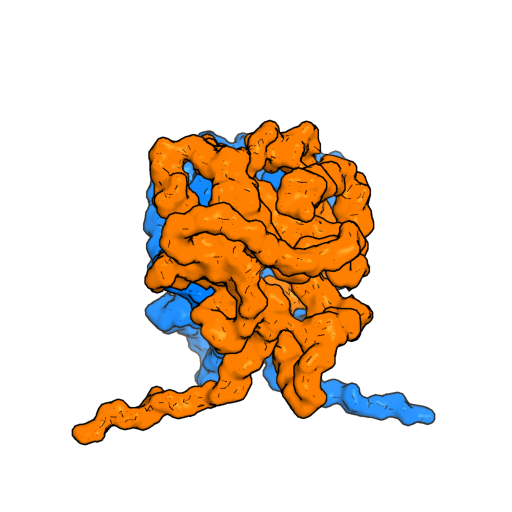123 C C . ARG A 1 268 ? 8.906 16.844 18.938 1 94.12 268 ARG A C 1
ATOM 2125 O O . ARG A 1 268 ? 8.344 17.938 19.016 1 94.12 268 ARG A O 1
ATOM 2132 N N . GLN A 1 269 ? 10.047 16.594 19.406 1 94.06 269 GLN A N 1
ATOM 2133 C CA . GLN A 1 269 ? 10.75 17.578 20.203 1 94.06 269 GLN A CA 1
ATOM 2134 C C . GLN A 1 269 ? 11.18 18.781 19.359 1 94.06 269 GLN A C 1
ATOM 2136 O O . GLN A 1 269 ? 11.094 19.922 19.812 1 94.06 269 GLN A O 1
ATOM 2141 N N . GLU A 1 270 ? 11.523 18.5 18.203 1 93.94 270 GLU A N 1
ATOM 2142 C CA . GLU A 1 270 ? 12.117 19.547 17.375 1 93.94 270 GLU A CA 1
ATOM 2143 C C . GLU A 1 270 ? 11.047 20.359 16.656 1 93.94 270 GLU A C 1
ATOM 2145 O O . GLU A 1 270 ? 11.195 21.562 16.469 1 93.94 270 GLU A O 1
ATOM 2150 N N . PHE A 1 271 ? 9.977 19.688 16.297 1 92.06 271 PHE A N 1
ATOM 2151 C CA . PHE A 1 271 ? 9.102 20.375 15.352 1 92.06 271 PHE A CA 1
ATOM 2152 C C . PHE A 1 271 ? 7.707 20.562 15.945 1 92.06 271 PHE A C 1
ATOM 2154 O O . PHE A 1 271 ? 6.879 21.281 15.375 1 92.06 271 PHE A O 1
ATOM 2161 N N . PHE A 1 272 ? 7.5 19.859 17.031 1 88.06 272 PHE A N 1
ATOM 2162 C CA . PHE A 1 272 ? 6.191 20 17.656 1 88.06 272 PHE A CA 1
ATOM 2163 C C . PHE A 1 272 ? 6.332 20.438 19.109 1 88.06 272 PHE A C 1
ATOM 2165 O O . PHE A 1 272 ? 5.516 21.219 19.594 1 88.06 272 PHE A O 1
ATOM 2172 N N . MET B 1 1 ? -34.781 -20.953 27.562 1 19.36 1 MET B N 1
ATOM 2173 C CA . MET B 1 1 ? -35.312 -21.281 26.234 1 19.36 1 MET B CA 1
ATOM 2174 C C . MET B 1 1 ? -34.656 -20.406 25.172 1 19.36 1 MET B C 1
ATOM 2176 O O . MET B 1 1 ? -34.938 -20.562 23.984 1 19.36 1 MET B O 1
ATOM 2180 N N . HIS B 1 2 ? -34.031 -19.266 25.344 1 20.5 2 HIS B N 1
ATOM 2181 C CA . HIS B 1 2 ? -33.844 -17.859 25 1 20.5 2 HIS B CA 1
ATOM 2182 C C . HIS B 1 2 ? -32.719 -17.688 24 1 20.5 2 HIS B C 1
ATOM 2184 O O . HIS B 1 2 ? -32.188 -16.578 23.844 1 20.5 2 HIS B O 1
ATOM 2190 N N . LEU B 1 3 ? -32.094 -18.844 23.438 1 21.41 3 LEU B N 1
ATOM 2191 C CA . LEU B 1 3 ? -30.812 -18.844 22.75 1 21.41 3 LEU B CA 1
ATOM 2192 C C . LEU B 1 3 ? -30.938 -18.188 21.391 1 21.41 3 LEU B C 1
ATOM 2194 O O . LEU B 1 3 ? -29.953 -18.109 20.641 1 21.41 3 LEU B O 1
ATOM 2198 N N . SER B 1 4 ? -32.094 -17.906 20.656 1 20.81 4 SER B N 1
ATOM 2199 C CA . SER B 1 4 ? -32.5 -18.156 19.266 1 20.81 4 SER B CA 1
ATOM 2200 C C . SER B 1 4 ? -31.969 -17.062 18.344 1 20.81 4 SER B C 1
ATOM 2202 O O . SER B 1 4 ? -31.484 -17.359 17.25 1 20.81 4 SER B O 1
ATOM 2204 N N . LEU B 1 5 ? -32.5 -15.82 18.234 1 21.66 5 LEU B N 1
ATOM 2205 C CA . LEU B 1 5 ? -32.938 -15.039 17.094 1 21.66 5 LEU B CA 1
ATOM 2206 C C . LEU B 1 5 ? -31.766 -14.367 16.391 1 21.66 5 LEU B C 1
ATOM 2208 O O . LEU B 1 5 ? -31.922 -13.805 15.297 1 21.66 5 LEU B O 1
ATOM 2212 N N . LEU B 1 6 ? -30.844 -13.641 17.016 1 24.72 6 LEU B N 1
ATOM 2213 C CA . LEU B 1 6 ? -29.969 -12.625 16.469 1 24.72 6 LEU B CA 1
ATOM 2214 C C . LEU B 1 6 ? -29.047 -13.219 15.398 1 24.72 6 LEU B C 1
ATOM 2216 O O . LEU B 1 6 ? -27.891 -12.797 15.258 1 24.72 6 LEU B O 1
ATOM 2220 N N . GLU B 1 7 ? -29.281 -14.398 14.508 1 24.3 7 GLU B N 1
ATOM 2221 C CA . GLU B 1 7 ? -28.953 -15.32 13.422 1 24.3 7 GLU B CA 1
ATOM 2222 C C . GLU B 1 7 ? -28.906 -14.594 12.078 1 24.3 7 GLU B C 1
ATOM 2224 O O . GLU B 1 7 ? -28.109 -14.953 11.203 1 24.3 7 GLU B O 1
ATOM 2229 N N . GLU B 1 8 ? -30 -14 11.367 1 26.53 8 GLU B N 1
ATOM 2230 C CA . GLU B 1 8 ? -30.516 -13.891 10.008 1 26.53 8 GLU B CA 1
ATOM 2231 C C . GLU B 1 8 ? -29.828 -12.766 9.242 1 26.53 8 GLU B C 1
ATOM 2233 O O . GLU B 1 8 ? -30.344 -12.281 8.234 1 26.53 8 GLU B O 1
ATOM 2238 N N . GLY B 1 9 ? -29.234 -11.875 9.68 1 26.95 9 GLY B N 1
ATOM 2239 C CA . GLY B 1 9 ? -28.797 -10.727 8.898 1 26.95 9 GLY B CA 1
ATOM 2240 C C . GLY B 1 9 ? -28.188 -11.109 7.562 1 26.95 9 GLY B C 1
ATOM 2241 O O . GLY B 1 9 ? -27.656 -12.211 7.41 1 26.95 9 GLY B O 1
ATOM 2242 N N . SER B 1 10 ? -28.359 -10.281 6.281 1 27.36 10 SER B N 1
ATOM 2243 C CA . SER B 1 10 ? -28.719 -10.383 4.871 1 27.36 10 SER B CA 1
ATOM 2244 C C . SER B 1 10 ? -27.656 -11.141 4.082 1 27.36 10 SER B C 1
ATOM 2246 O O . SER B 1 10 ? -26.469 -11.062 4.391 1 27.36 10 SER B O 1
ATOM 2248 N N . LEU B 1 11 ? -27.984 -12.031 3.09 1 26.75 11 LEU B N 1
ATOM 2249 C CA . LEU B 1 11 ? -27.797 -12.984 2.006 1 26.75 11 LEU B CA 1
ATOM 2250 C C . LEU B 1 11 ? -26.844 -12.43 0.954 1 26.75 11 LEU B C 1
ATOM 2252 O O . LEU B 1 11 ? -25.938 -13.125 0.494 1 26.75 11 LEU B O 1
ATOM 2256 N N . PRO B 1 12 ? -27.5 -11.375 0.057 1 30.11 12 PRO B N 1
ATOM 2257 C CA . PRO B 1 12 ? -27.031 -11.094 -1.299 1 30.11 12 PRO B CA 1
ATOM 2258 C C . PRO B 1 12 ? -25.578 -10.586 -1.321 1 30.11 12 PRO B C 1
ATOM 2260 O O . PRO B 1 12 ? -24.984 -10.477 -2.393 1 30.11 12 PRO B O 1
ATOM 2263 N N . CYS B 1 13 ? -25.297 -9.758 -0.4 1 30.3 13 CYS B N 1
ATOM 2264 C CA . CYS B 1 13 ? -23.922 -9.281 -0.25 1 30.3 13 CYS B CA 1
ATOM 2265 C C . CYS B 1 13 ? -22.938 -10.438 -0.291 1 30.3 13 CYS B C 1
ATOM 2267 O O . CYS B 1 13 ? -21.75 -10.258 -0.021 1 30.3 13 CYS B O 1
ATOM 2269 N N . LEU B 1 14 ? -23.422 -11.664 -0.144 1 29.56 14 LEU B N 1
ATOM 2270 C CA . LEU B 1 14 ? -22.766 -12.961 -0.062 1 29.56 14 LEU B CA 1
ATOM 2271 C C . LEU B 1 14 ? -21.891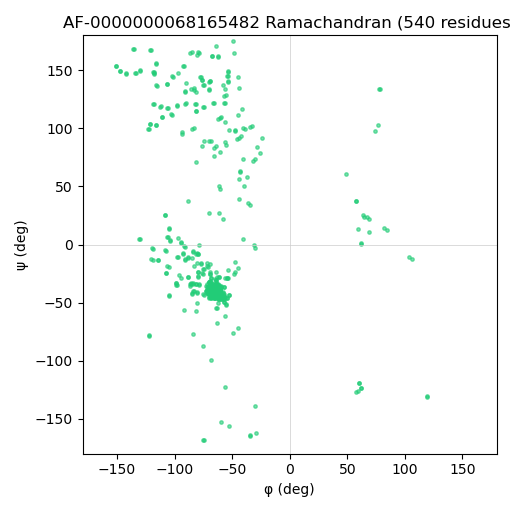 -13.203 -1.288 1 29.56 14 LEU B C 1
ATOM 2273 O O . LEU B 1 14 ? -20.766 -13.719 -1.169 1 29.56 14 LEU B O 1
ATOM 2277 N N . ALA B 1 15 ? -22.641 -13.211 -2.498 1 29.66 15 ALA B N 1
ATOM 2278 C CA . ALA B 1 15 ? -22.141 -13.688 -3.791 1 29.66 15 ALA B CA 1
ATOM 2279 C C . ALA B 1 15 ? -21.062 -12.758 -4.344 1 29.66 15 ALA B C 1
ATOM 2281 O O . ALA B 1 15 ? -21.266 -12.109 -5.375 1 29.66 15 ALA B O 1
ATOM 2282 N N . LEU B 1 16 ? -20.969 -11.453 -3.781 1 33.19 16 LEU B N 1
ATOM 2283 C CA . LEU B 1 16 ? -19.969 -10.617 -4.426 1 33.19 16 LEU B CA 1
ATOM 2284 C C . LEU B 1 16 ? -18.906 -11.469 -5.109 1 33.19 16 LEU B C 1
ATOM 2286 O O . LEU B 1 16 ? -18.188 -12.227 -4.449 1 33.19 16 LEU B O 1
ATOM 2290 N N . LEU B 1 17 ? -19.047 -11.797 -6.355 1 31.42 17 LEU B N 1
ATOM 2291 C CA . LEU B 1 17 ? -18.625 -12.484 -7.57 1 31.42 17 LEU B CA 1
ATOM 2292 C C . LEU B 1 17 ? -17.125 -12.305 -7.809 1 31.42 17 LEU B C 1
ATOM 2294 O O . LEU B 1 17 ? -16.703 -11.281 -8.344 1 31.42 17 LEU B O 1
ATOM 2298 N N . PHE B 1 18 ? -16.375 -12.641 -6.957 1 38.72 18 PHE B N 1
ATOM 2299 C CA . PHE B 1 18 ? -14.953 -12.945 -6.832 1 38.72 18 PHE B CA 1
ATOM 2300 C C . PHE B 1 18 ? -14.453 -13.734 -8.039 1 38.72 18 PHE B C 1
ATOM 2302 O O . PHE B 1 18 ? -13.438 -14.422 -7.965 1 38.72 18 PHE B O 1
ATOM 2309 N N . ILE B 1 19 ? -15.203 -14.016 -9.102 1 33.44 19 ILE B N 1
ATOM 2310 C CA . ILE B 1 19 ? -15.203 -15.109 -10.062 1 33.44 19 ILE B CA 1
ATOM 2311 C C . ILE B 1 19 ? -13.875 -15.125 -10.828 1 33.44 19 ILE B C 1
ATOM 2313 O O . ILE B 1 19 ? -13.406 -16.188 -11.25 1 33.44 19 ILE B O 1
ATOM 2317 N N . LEU B 1 20 ? -13.398 -14.07 -11.383 1 33.41 20 LEU B N 1
ATOM 2318 C CA . LEU B 1 20 ? -12.742 -14.703 -12.516 1 33.41 20 LEU B CA 1
ATOM 2319 C C . LEU B 1 20 ? -11.812 -15.828 -12.055 1 33.41 20 LEU B C 1
ATOM 2321 O O . LEU B 1 20 ? -11.555 -15.969 -10.859 1 33.41 20 LEU B O 1
ATOM 2325 N N . GLY B 1 21 ? -10.68 -16.172 -13.016 1 32.56 21 GLY B N 1
ATOM 2326 C CA . GLY B 1 21 ? -9.75 -17.25 -13.258 1 32.56 21 GLY B CA 1
ATOM 2327 C C . GLY B 1 21 ? -8.812 -17.516 -12.094 1 32.56 21 GLY B C 1
ATOM 2328 O O . GLY B 1 21 ? -7.75 -16.891 -11.992 1 32.56 21 GLY B O 1
ATOM 2329 N N . ALA B 1 22 ? -9.414 -17.656 -10.914 1 36.78 22 ALA B N 1
ATOM 2330 C CA . ALA B 1 22 ? -8.789 -18.078 -9.664 1 36.78 22 ALA B CA 1
ATOM 2331 C C . ALA B 1 22 ? -8.109 -19.438 -9.836 1 36.78 22 ALA B C 1
ATOM 2333 O O . ALA B 1 22 ? -8.766 -20.438 -10.156 1 36.78 22 ALA B O 1
ATOM 2334 N N . ILE B 1 23 ? -6.996 -19.422 -10.203 1 37.25 23 ILE B N 1
ATOM 2335 C CA . ILE B 1 23 ? -6.211 -20.656 -10.148 1 37.25 23 ILE B CA 1
ATOM 2336 C C . ILE B 1 23 ? -5.945 -21.031 -8.695 1 37.25 23 ILE B C 1
ATOM 2338 O O . ILE B 1 23 ? -5.445 -20.219 -7.918 1 37.25 23 ILE B O 1
ATOM 2342 N N . VAL B 1 24 ? -6.906 -21.828 -8.117 1 40.22 24 VAL B N 1
ATOM 2343 C CA . VAL B 1 24 ? -6.469 -22.469 -6.883 1 40.22 24 VAL B CA 1
ATOM 2344 C C . VAL B 1 24 ? -5.293 -23.406 -7.168 1 40.22 24 VAL B C 1
ATOM 2346 O O . VAL B 1 24 ? -5.355 -24.234 -8.086 1 40.22 24 VAL B O 1
ATOM 2349 N N . PHE B 1 25 ? -4.211 -22.984 -6.75 1 41.47 25 PHE B N 1
ATOM 2350 C CA . PHE B 1 25 ? -3.115 -23.938 -6.816 1 41.47 25 PHE B CA 1
ATOM 2351 C C . PHE B 1 25 ? -3.254 -25 -5.727 1 41.47 25 PHE B C 1
ATOM 2353 O O . PHE B 1 25 ? -3.342 -24.672 -4.543 1 41.47 25 PHE B O 1
ATOM 2360 N N . ARG B 1 26 ? -3.957 -26.047 -6.082 1 40.16 26 ARG B N 1
ATOM 2361 C CA . ARG B 1 26 ? -3.93 -27.188 -5.172 1 40.16 26 ARG B CA 1
ATOM 2362 C C . ARG B 1 26 ? -2.562 -27.859 -5.18 1 40.16 26 ARG B C 1
ATOM 2364 O O . ARG B 1 26 ? -2.092 -28.297 -6.227 1 40.16 26 ARG B O 1
ATOM 2371 N N . PHE B 1 27 ? -1.7 -27.391 -4.324 1 41.47 27 PHE B N 1
ATOM 2372 C CA . PHE B 1 27 ? -0.394 -28.031 -4.312 1 41.47 27 PHE B CA 1
ATOM 2373 C C . PHE B 1 27 ? -0.534 -29.531 -4.07 1 41.47 27 PHE B C 1
ATOM 2375 O O . PHE B 1 27 ? -0.909 -30.281 -4.977 1 41.47 27 PHE B O 1
ATOM 2382 N N . LEU B 1 28 ? 0.27 -29.875 -2.859 1 38.06 28 LEU B N 1
ATOM 2383 C CA . LEU B 1 28 ? 1.189 -30.984 -2.643 1 38.06 28 LEU B CA 1
ATOM 2384 C C . LEU B 1 28 ? 0.429 -32.25 -2.271 1 38.06 28 LEU B C 1
ATOM 2386 O O . LEU B 1 28 ? -0.18 -32.344 -1.201 1 38.06 28 LEU B O 1
ATOM 2390 N N . ARG B 1 29 ? -0.267 -32.844 -3.193 1 36.31 29 ARG B N 1
ATOM 2391 C CA . ARG B 1 29 ? -0.527 -34.219 -2.793 1 36.31 29 ARG B CA 1
ATOM 2392 C C . ARG B 1 29 ? 0.755 -34.906 -2.342 1 36.31 29 ARG B C 1
ATOM 2394 O O . ARG B 1 29 ? 1.856 -34.438 -2.664 1 36.31 29 ARG B O 1
ATOM 2401 N N . GLU B 1 30 ? 0.727 -36.312 -1.77 1 34.88 30 GLU B N 1
ATOM 2402 C CA . GLU B 1 30 ? 1.831 -37.219 -1.488 1 34.88 30 GLU B CA 1
ATOM 2403 C C . GLU B 1 30 ? 3.004 -36.969 -2.434 1 34.88 30 GLU B C 1
ATOM 2405 O O . GLU B 1 30 ? 2.869 -36.25 -3.426 1 34.88 30 GLU B O 1
ATOM 2410 N N . GLU B 1 31 ? 4.027 -38.125 -2.508 1 35 31 GLU B N 1
ATOM 2411 C CA . GLU B 1 31 ? 5.258 -38.156 -3.289 1 35 31 GLU B CA 1
ATOM 2412 C C . GLU B 1 31 ? 5.031 -37.656 -4.711 1 35 31 GLU B C 1
ATOM 2414 O O . GLU B 1 31 ? 4.172 -38.156 -5.43 1 35 31 GLU B O 1
ATOM 2419 N N . PRO B 1 32 ? 5.199 -36.406 -4.883 1 34.75 32 PRO B N 1
ATOM 2420 C CA . PRO B 1 32 ? 4.961 -35.906 -6.234 1 34.75 32 PRO B CA 1
ATOM 2421 C C . PRO B 1 32 ? 5.508 -36.844 -7.32 1 34.75 32 PRO B C 1
ATOM 2423 O O . PRO B 1 32 ? 6.688 -37.188 -7.289 1 34.75 32 PRO B O 1
ATOM 2426 N N . GLU B 1 33 ? 4.969 -37.969 -7.645 1 32.41 33 GLU B N 1
ATOM 2427 C CA . GLU B 1 33 ? 5.484 -38.25 -8.977 1 32.41 33 GLU B CA 1
ATOM 2428 C C . GLU B 1 33 ? 5.508 -37 -9.852 1 32.41 33 GLU B C 1
ATOM 2430 O O . GLU B 1 33 ? 4.59 -36.188 -9.797 1 32.41 33 GLU B O 1
ATOM 2435 N N . PRO B 1 34 ? 6.691 -36.562 -10.281 1 33.84 34 PRO B N 1
ATOM 2436 C CA . PRO B 1 34 ? 6.906 -35.406 -11.141 1 33.84 34 PRO B CA 1
ATOM 2437 C C . PRO B 1 34 ? 5.793 -35.219 -12.172 1 33.84 34 PRO B C 1
ATOM 2439 O O . PRO B 1 34 ? 5.703 -35.969 -13.133 1 33.84 34 PRO B O 1
ATOM 2442 N N . LYS B 1 35 ? 4.547 -35.531 -11.875 1 34.06 35 LYS B N 1
ATOM 2443 C CA . LYS B 1 35 ? 3.693 -35.375 -13.047 1 34.06 35 LYS B CA 1
ATOM 2444 C C . LYS B 1 35 ? 3.764 -33.938 -13.594 1 34.06 35 LYS B C 1
ATOM 2446 O O . LYS B 1 35 ? 4.031 -33 -12.852 1 34.06 35 LYS B O 1
ATOM 2451 N N . THR B 1 36 ? 3.848 -33.781 -14.953 1 31.92 36 THR B N 1
ATOM 2452 C CA . THR B 1 36 ? 3.822 -32.688 -15.906 1 31.92 36 THR B CA 1
ATOM 2453 C C . THR B 1 36 ? 2.711 -31.703 -15.562 1 31.92 36 THR B C 1
ATOM 2455 O O . THR B 1 36 ? 1.582 -32.094 -15.273 1 31.92 36 THR B O 1
ATOM 2458 N N . SER B 1 37 ? 3.057 -30.688 -14.773 1 35.38 37 SER B N 1
ATOM 2459 C CA . SER B 1 37 ? 2.246 -29.531 -14.445 1 35.38 37 SER B CA 1
ATOM 2460 C C . SER B 1 37 ? 1.257 -29.203 -15.562 1 35.38 37 SER B C 1
ATOM 2462 O O . SER B 1 37 ? 1.644 -29.094 -16.719 1 35.38 37 SER B O 1
ATOM 2464 N N . ASP B 1 38 ? 0.169 -29.844 -15.57 1 34.44 38 ASP B N 1
ATOM 2465 C CA . ASP B 1 38 ? -0.808 -29.297 -16.5 1 34.44 38 ASP B CA 1
ATOM 2466 C C . ASP B 1 38 ? -0.85 -27.766 -16.438 1 34.44 38 ASP B C 1
ATOM 2468 O O . ASP B 1 38 ? -1.306 -27.203 -15.438 1 34.44 38 ASP B O 1
ATOM 2472 N N . VAL B 1 39 ? 0.269 -27.156 -16.781 1 37.88 39 VAL B N 1
ATOM 2473 C CA . VAL B 1 39 ? 0.394 -25.719 -17.047 1 37.88 39 VAL B CA 1
ATOM 2474 C C . VAL B 1 39 ? -0.819 -25.234 -17.828 1 37.88 39 VAL B C 1
ATOM 2476 O O . VAL B 1 39 ? -1.215 -25.859 -18.828 1 37.88 39 VAL B O 1
ATOM 2479 N N . ILE B 1 40 ? -1.767 -24.625 -17.156 1 38.69 40 ILE B N 1
ATOM 2480 C CA . ILE B 1 40 ? -2.781 -23.938 -17.953 1 38.69 40 ILE B CA 1
ATOM 2481 C C . ILE B 1 40 ? -2.15 -23.391 -19.234 1 38.69 40 ILE B C 1
ATOM 2483 O O . ILE B 1 40 ? -1.087 -22.766 -19.188 1 38.69 40 ILE B O 1
ATOM 2487 N N . ASP B 1 41 ? -2.4 -24.094 -20.281 1 37.22 41 ASP B N 1
ATOM 2488 C CA . ASP B 1 41 ? -2.039 -23.594 -21.609 1 37.22 41 ASP B CA 1
ATOM 2489 C C . ASP B 1 41 ? -2.131 -22.078 -21.656 1 37.22 41 ASP B C 1
ATOM 2491 O O . ASP B 1 41 ? -3.215 -21.5 -21.531 1 37.22 41 ASP B O 1
ATOM 2495 N N . ARG B 1 42 ? -1.117 -21.484 -20.953 1 44.44 42 ARG B N 1
ATOM 2496 C CA . ARG B 1 42 ? -0.905 -20.047 -21.109 1 44.44 42 ARG B CA 1
ATOM 2497 C C . ARG B 1 42 ? -0.901 -19.656 -22.578 1 44.44 42 ARG B C 1
ATOM 2499 O O . ARG B 1 42 ? -0.183 -20.25 -23.391 1 44.44 42 ARG B O 1
ATOM 2506 N N . GLY B 1 43 ? -1.981 -19.203 -22.969 1 38.69 43 GLY B N 1
ATOM 2507 C CA . GLY B 1 43 ? -2.07 -18.703 -24.344 1 38.69 43 GLY B CA 1
ATOM 2508 C C . GLY B 1 43 ? -0.789 -18.047 -24.812 1 38.69 43 GLY B C 1
ATOM 2509 O O . GLY B 1 43 ? 0.227 -18.078 -24.125 1 38.69 43 GLY B O 1
ATOM 2510 N N . ASP B 1 44 ? -0.864 -17.281 -25.922 1 44.91 44 ASP B N 1
ATOM 2511 C CA . ASP B 1 44 ? 0.077 -16.578 -26.781 1 44.91 44 ASP B CA 1
ATOM 2512 C C . ASP B 1 44 ? 0.937 -15.602 -25.984 1 44.91 44 ASP B C 1
ATOM 2514 O O . ASP B 1 44 ? 0.531 -15.148 -24.906 1 44.91 44 ASP B O 1
ATOM 2518 N N . SER B 1 45 ? 2.322 -15.703 -26.172 1 49.91 45 SER B N 1
ATOM 2519 C CA . SER B 1 45 ? 3.391 -14.844 -25.688 1 49.91 45 SER B CA 1
ATOM 2520 C C . SER B 1 45 ? 2.914 -13.398 -25.531 1 49.91 45 SER B C 1
ATOM 2522 O O . SER B 1 45 ? 3.604 -12.57 -24.938 1 49.91 45 SER B O 1
ATOM 2524 N N . SER B 1 46 ? 1.652 -13.133 -25.906 1 54.25 46 SER B N 1
ATOM 2525 C CA . SER B 1 46 ? 1.21 -11.742 -25.953 1 54.25 46 SER B CA 1
ATOM 2526 C C . SER B 1 46 ? 0.284 -11.422 -24.781 1 54.25 46 SER B C 1
ATOM 2528 O O . SER B 1 46 ? -0.187 -10.297 -24.641 1 54.25 46 SER B O 1
ATOM 2530 N N . THR B 1 47 ? 0.193 -12.492 -23.875 1 65.38 47 THR B N 1
ATOM 2531 C CA . THR B 1 47 ? -0.727 -12.234 -22.781 1 65.38 47 THR B CA 1
ATOM 2532 C C . THR B 1 47 ? -0.06 -12.539 -21.438 1 65.38 47 THR B C 1
ATOM 2534 O O . THR B 1 47 ? 0.92 -13.289 -21.375 1 65.38 47 THR B O 1
ATOM 2537 N N . ALA B 1 48 ? -0.514 -11.805 -20.484 1 68.69 48 ALA B N 1
ATOM 2538 C CA . ALA B 1 48 ? 0.016 -12.086 -19.156 1 68.69 48 ALA B CA 1
ATOM 2539 C C . ALA B 1 48 ? -0.156 -13.562 -18.797 1 68.69 48 ALA B C 1
ATOM 2541 O O . ALA B 1 48 ? -1.087 -14.219 -19.281 1 68.69 48 ALA B O 1
ATOM 2542 N N . CYS B 1 49 ? 0.775 -14.039 -18.016 1 65.88 49 CYS B N 1
ATOM 2543 C CA . CYS B 1 49 ? 0.716 -15.438 -17.609 1 65.88 49 CYS B CA 1
ATOM 2544 C C . CYS B 1 49 ? -0.569 -15.727 -16.844 1 65.88 49 CYS B C 1
ATOM 2546 O O . CYS B 1 49 ? -1.091 -16.844 -16.906 1 65.88 49 CYS B O 1
ATOM 2548 N N . SER B 1 50 ? -0.986 -14.734 -16.078 1 68.69 50 SER B N 1
ATOM 2549 C CA . SER B 1 50 ? -2.275 -14.703 -15.391 1 68.69 50 SER B CA 1
ATOM 2550 C C . SER B 1 50 ? -2.805 -13.273 -15.281 1 68.69 50 SER B C 1
ATOM 2552 O O . SER B 1 50 ? -2.027 -12.328 -15.172 1 68.69 50 SER B O 1
ATOM 2554 N N . LEU B 1 51 ? -4.094 -13.195 -15.289 1 75.31 51 LEU B N 1
ATOM 2555 C CA . LEU B 1 51 ? -4.672 -11.867 -15.133 1 75.31 51 LEU B CA 1
ATOM 2556 C C . LEU B 1 51 ? -4.68 -11.445 -13.672 1 75.31 51 LEU B C 1
ATOM 2558 O O . LEU B 1 51 ? -4.918 -10.273 -13.359 1 75.31 51 LEU B O 1
ATOM 2562 N N . SER B 1 52 ? -4.352 -12.344 -12.828 1 83.5 52 SER B N 1
ATOM 2563 C CA . SER B 1 52 ? -4.172 -12.031 -11.414 1 83.5 52 SER B CA 1
ATOM 2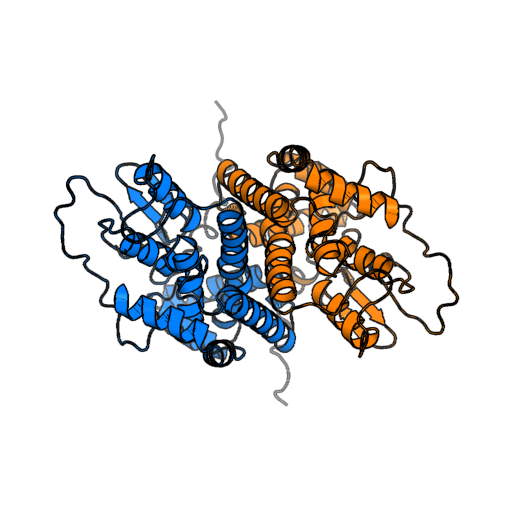564 C C . SER B 1 52 ? -2.695 -11.938 -11.047 1 83.5 52 SER B C 1
ATOM 2566 O O . SER B 1 52 ? -1.995 -12.953 -11.008 1 83.5 52 SER B O 1
ATOM 2568 N N . PRO B 1 53 ? -2.227 -10.766 -10.742 1 91.94 53 PRO B N 1
ATOM 2569 C CA . PRO B 1 53 ? -0.831 -10.625 -10.312 1 91.94 53 PRO B CA 1
ATOM 2570 C C . PRO B 1 53 ? -0.482 -11.523 -9.125 1 91.94 53 PRO B C 1
ATOM 2572 O O . PRO B 1 53 ? 0.649 -12 -9.023 1 91.94 53 PRO B O 1
ATOM 2575 N N . PHE B 1 54 ? -1.476 -11.836 -8.266 1 92.19 54 PHE B N 1
ATOM 2576 C CA . PHE B 1 54 ? -1.22 -12.617 -7.062 1 92.19 54 PHE B CA 1
ATOM 2577 C C . PHE B 1 54 ? -1.112 -14.102 -7.395 1 92.19 54 PHE B C 1
ATOM 2579 O O . PHE B 1 54 ? -0.32 -14.82 -6.789 1 92.19 54 PHE B O 1
ATOM 2586 N N . CYS B 1 55 ? -1.876 -14.508 -8.359 1 88.38 55 CYS B N 1
ATOM 2587 C CA . CYS B 1 55 ? -1.739 -15.883 -8.836 1 88.38 55 CYS B CA 1
ATOM 2588 C C . CYS B 1 55 ? -0.408 -16.078 -9.555 1 88.38 55 CYS B C 1
ATOM 2590 O O . CYS B 1 55 ? 0.255 -17.094 -9.367 1 88.38 55 CYS B O 1
ATOM 2592 N N . GLU B 1 56 ? -0.085 -15.086 -10.344 1 91.12 56 GLU B N 1
ATOM 2593 C CA . GLU B 1 56 ? 1.197 -15.148 -11.039 1 91.12 56 GLU B CA 1
ATOM 2594 C C . GLU B 1 56 ? 2.361 -15.148 -10.047 1 91.12 56 GLU B C 1
ATOM 2596 O O . GLU B 1 56 ? 3.338 -15.875 -10.234 1 91.12 56 GLU B O 1
ATOM 2601 N N . LYS B 1 57 ? 2.248 -14.336 -9.086 1 95.12 57 LYS B N 1
ATOM 2602 C CA . LYS B 1 57 ? 3.244 -14.273 -8.023 1 95.12 57 LYS B CA 1
ATOM 2603 C C . LYS B 1 57 ? 3.447 -15.641 -7.379 1 95.12 57 LYS B C 1
ATOM 2605 O O . LYS B 1 57 ? 4.578 -16.125 -7.277 1 95.12 57 LYS B O 1
ATOM 2610 N N . LEU B 1 58 ? 2.383 -16.266 -6.98 1 93.88 58 LEU B N 1
ATOM 2611 C CA . LEU B 1 58 ? 2.471 -17.562 -6.293 1 93.88 58 LEU B CA 1
ATOM 2612 C C . LEU B 1 58 ? 2.973 -18.641 -7.238 1 93.88 58 LEU B C 1
ATOM 2614 O O . LEU B 1 58 ? 3.824 -19.453 -6.863 1 93.88 58 LEU B O 1
ATOM 2618 N N . GLU B 1 59 ? 2.48 -18.641 -8.461 1 91.88 59 GLU B N 1
ATOM 2619 C CA . GLU B 1 59 ? 2.914 -19.641 -9.43 1 91.88 59 GLU B CA 1
ATOM 2620 C C . GLU B 1 59 ? 4.406 -19.516 -9.727 1 91.88 59 GLU B C 1
ATOM 2622 O O . GLU B 1 59 ? 5.125 -20.516 -9.766 1 91.88 59 GLU B O 1
ATOM 2627 N N . LEU B 1 60 ? 4.82 -18.281 -9.953 1 95.44 60 LEU B N 1
ATOM 2628 C CA . LEU B 1 60 ? 6.238 -18.078 -10.227 1 95.44 60 LEU B CA 1
ATOM 2629 C C . LEU B 1 60 ? 7.09 -18.531 -9.047 1 95.44 60 LEU B C 1
ATOM 2631 O O . LEU B 1 60 ? 8.133 -19.156 -9.234 1 95.44 60 LEU B O 1
ATOM 2635 N N . PHE B 1 61 ? 6.66 -18.25 -7.781 1 97.19 61 PHE B N 1
ATOM 2636 C CA . PHE B 1 61 ? 7.406 -18.719 -6.613 1 97.19 61 PHE B CA 1
ATOM 2637 C C . PHE B 1 61 ? 7.547 -20.234 -6.621 1 97.19 61 PHE B C 1
ATOM 2639 O O . PHE B 1 61 ? 8.641 -20.766 -6.418 1 97.19 61 PHE B O 1
ATOM 2646 N N . LEU B 1 62 ? 6.469 -20.891 -6.914 1 94.56 62 LEU B N 1
ATOM 2647 C CA . LEU B 1 62 ? 6.465 -22.359 -6.93 1 94.56 62 LEU B CA 1
ATOM 2648 C C . LEU B 1 62 ? 7.406 -22.891 -8 1 94.56 62 LEU B C 1
ATOM 2650 O O . LEU B 1 62 ? 8.156 -23.844 -7.758 1 94.56 62 LEU B O 1
ATOM 2654 N N . ARG B 1 63 ? 7.402 -22.266 -9.117 1 93.5 63 ARG B N 1
ATOM 2655 C CA . ARG B 1 63 ? 8.258 -22.688 -10.219 1 93.5 63 ARG B CA 1
ATOM 2656 C C . ARG B 1 63 ? 9.727 -22.438 -9.898 1 93.5 63 ARG B C 1
ATOM 2658 O O . ARG B 1 63 ? 10.578 -23.312 -10.094 1 93.5 63 ARG B O 1
ATOM 2665 N N . MET B 1 64 ? 9.992 -21.25 -9.391 1 96.69 64 MET B N 1
ATOM 2666 C CA . MET B 1 64 ? 11.367 -20.922 -9.031 1 96.69 64 MET B CA 1
ATOM 2667 C C . MET B 1 64 ? 11.875 -21.844 -7.926 1 96.69 64 MET B C 1
ATOM 2669 O O . MET B 1 64 ? 13.055 -22.188 -7.891 1 96.69 64 MET B O 1
ATOM 2673 N N . ALA B 1 65 ? 10.969 -22.219 -7.027 1 95.94 65 ALA B N 1
ATOM 2674 C CA . ALA B 1 65 ? 11.312 -23.062 -5.887 1 95.94 65 ALA B CA 1
ATOM 2675 C C . ALA B 1 65 ? 11.375 -24.531 -6.289 1 95.94 65 ALA B C 1
ATOM 2677 O O . ALA B 1 65 ? 11.773 -25.391 -5.488 1 95.94 65 ALA B O 1
ATOM 2678 N N . ALA B 1 66 ? 10.984 -24.859 -7.488 1 93.75 66 ALA B N 1
ATOM 2679 C CA . ALA B 1 66 ? 10.961 -26.219 -8.016 1 93.75 66 ALA B CA 1
ATOM 2680 C C . ALA B 1 66 ? 10.102 -27.125 -7.137 1 93.75 66 ALA B C 1
ATOM 2682 O O . ALA B 1 66 ? 10.5 -28.25 -6.809 1 93.75 66 ALA B O 1
ATOM 2683 N N . LEU B 1 67 ? 9.086 -26.562 -6.691 1 91.31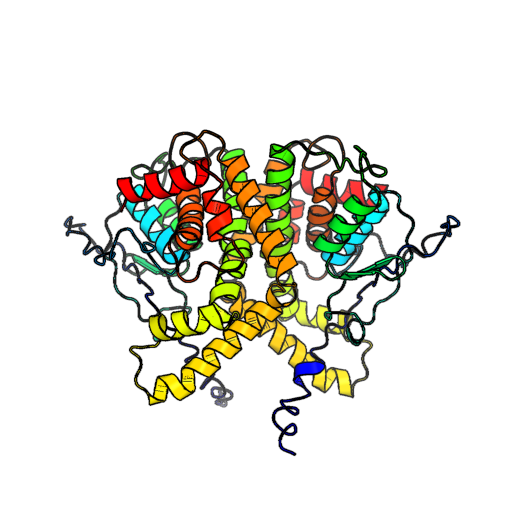 67 LEU B N 1
ATOM 2684 C CA . LEU B 1 67 ? 8.102 -27.344 -5.965 1 91.31 67 LEU B CA 1
ATOM 2685 C C . LEU B 1 67 ? 7.027 -27.891 -6.906 1 91.31 67 LEU B C 1
ATOM 2687 O O . LEU B 1 67 ? 6.496 -27.141 -7.734 1 91.31 67 LEU B O 1
ATOM 2691 N N . ASP B 1 68 ? 6.77 -29.094 -6.785 1 87.44 68 ASP B N 1
ATOM 2692 C CA . ASP B 1 68 ? 5.723 -29.688 -7.609 1 87.44 68 ASP B CA 1
ATOM 2693 C C . ASP B 1 68 ? 4.344 -29.188 -7.184 1 87.44 68 ASP B C 1
ATOM 2695 O O . ASP B 1 68 ? 4.062 -29.062 -5.992 1 87.44 68 ASP B O 1
ATOM 2699 N N . PHE B 1 69 ? 3.574 -28.812 -8.234 1 85.31 69 PHE B N 1
ATOM 2700 C CA . PHE B 1 69 ? 2.225 -28.344 -7.938 1 85.31 69 PHE B CA 1
ATOM 2701 C C . PHE B 1 69 ? 1.284 -28.625 -9.102 1 85.31 69 PHE B C 1
ATOM 2703 O O . PHE B 1 69 ? 1.734 -28.875 -10.227 1 85.31 69 PHE B O 1
ATOM 2710 N N . LYS B 1 70 ? -0.011 -28.766 -8.789 1 79.94 70 LYS B N 1
ATOM 2711 C CA . LYS B 1 70 ? -1.076 -28.797 -9.781 1 79.94 70 LYS B CA 1
ATOM 2712 C C . LYS B 1 70 ? -1.972 -27.578 -9.68 1 79.94 70 LYS B C 1
ATOM 2714 O O . LYS B 1 70 ? -2.477 -27.25 -8.594 1 79.94 70 LYS B O 1
ATOM 2719 N N . ALA B 1 71 ? -1.965 -26.844 -10.766 1 75.81 71 ALA B N 1
ATOM 2720 C CA . ALA B 1 71 ? -2.84 -25.672 -10.805 1 75.81 71 ALA B CA 1
ATOM 2721 C C . ALA B 1 71 ? -4.27 -26.062 -11.172 1 75.81 71 ALA B C 1
ATOM 2723 O O . ALA B 1 71 ? -4.492 -26.781 -12.148 1 75.81 71 ALA B O 1
ATOM 2724 N N . ILE B 1 72 ? -5.152 -25.766 -10.305 1 70.81 72 ILE B N 1
ATOM 2725 C CA . ILE B 1 72 ? -6.555 -26.062 -10.586 1 70.81 72 ILE B CA 1
ATOM 2726 C C . ILE B 1 72 ? -7.344 -24.766 -10.688 1 70.81 72 ILE B C 1
ATOM 2728 O O . ILE B 1 72 ? -7.012 -23.781 -10.031 1 70.81 72 ILE B O 1
ATOM 2732 N N . ASP B 1 73 ? -8.195 -24.781 -11.727 1 60.62 73 ASP B N 1
ATOM 2733 C CA . ASP B 1 73 ? -9.07 -23.609 -11.828 1 60.62 73 ASP B CA 1
ATOM 2734 C C . ASP B 1 73 ? -9.938 -23.469 -10.578 1 60.62 73 ASP B C 1
ATOM 2736 O O . ASP B 1 73 ? -10.461 -24.469 -10.062 1 60.62 73 ASP B O 1
ATOM 2740 N N . GLY B 1 74 ? -9.641 -22.469 -9.805 1 56.22 74 GLY B N 1
ATOM 2741 C CA . GLY B 1 74 ? -10.43 -22.281 -8.602 1 56.22 74 GLY B CA 1
ATOM 2742 C C . GLY B 1 74 ? -11.703 -21.484 -8.836 1 56.22 74 GLY B C 1
ATOM 2743 O O . GLY B 1 74 ? -11.812 -20.766 -9.828 1 56.22 74 GLY B O 1
ATOM 2744 N N . ASN B 1 75 ? -12.789 -22.078 -8.227 1 50.72 75 ASN B N 1
ATOM 2745 C CA . ASN B 1 75 ? -14.023 -21.328 -8.07 1 50.72 75 ASN B CA 1
ATOM 2746 C C . ASN B 1 75 ? -13.977 -20.438 -6.824 1 50.72 75 ASN B C 1
ATOM 2748 O O . ASN B 1 75 ? -13.898 -20.953 -5.703 1 50.72 75 ASN B O 1
ATOM 2752 N N . VAL B 1 76 ? -13.703 -19.125 -7.051 1 51.81 76 VAL B N 1
ATOM 2753 C CA . VAL B 1 76 ? -13.586 -18.172 -5.945 1 51.81 76 VAL B CA 1
ATOM 2754 C C . VAL B 1 76 ? -14.781 -18.328 -5.008 1 51.81 76 VAL B C 1
ATOM 2756 O O . VAL B 1 76 ? -14.656 -18.125 -3.797 1 51.81 76 VAL B O 1
ATOM 2759 N N . VAL B 1 77 ? -15.922 -18.859 -5.605 1 47.03 77 VAL B N 1
ATOM 2760 C CA . VAL B 1 77 ? -17.156 -18.953 -4.832 1 47.03 77 VAL B CA 1
ATOM 2761 C C . VAL B 1 77 ? -16.984 -20 -3.729 1 47.03 77 VAL B C 1
ATOM 2763 O O . VAL B 1 77 ? -17.5 -19.828 -2.621 1 47.03 77 VAL B O 1
ATOM 2766 N N . THR B 1 78 ? -16.203 -20.906 -3.98 1 47.31 78 THR B N 1
ATOM 2767 C CA . THR B 1 78 ? -16.094 -22.016 -3.021 1 47.31 78 THR B CA 1
ATOM 2768 C C . THR B 1 78 ? -14.766 -21.938 -2.266 1 47.31 78 THR B C 1
ATOM 2770 O O . THR B 1 78 ? -14.516 -22.734 -1.359 1 47.31 78 THR B O 1
ATOM 2773 N N . ALA B 1 79 ? -13.922 -20.984 -2.67 1 50.25 79 ALA B N 1
ATOM 2774 C CA . ALA B 1 79 ? -12.609 -20.938 -2.031 1 50.25 79 ALA B CA 1
ATOM 2775 C C . ALA B 1 79 ? -12.703 -20.375 -0.619 1 50.25 79 ALA B C 1
ATOM 2777 O O . ALA B 1 79 ? -13.523 -19.484 -0.355 1 50.25 79 ALA B O 1
ATOM 2778 N N . PRO B 1 80 ? -11.961 -21.031 0.372 1 49.31 80 PRO B N 1
ATOM 2779 C CA . PRO B 1 80 ? -11.906 -20.422 1.704 1 49.31 80 PRO B CA 1
ATOM 2780 C C . PRO B 1 80 ? -11.453 -18.969 1.667 1 49.31 80 PRO B C 1
ATOM 2782 O O . PRO B 1 80 ? -10.578 -18.609 0.878 1 49.31 80 PRO B O 1
ATOM 2785 N N . LYS B 1 81 ? -12.016 -18 2.473 1 52.41 81 LYS B N 1
ATOM 2786 C CA . LYS B 1 81 ? -11.836 -16.562 2.645 1 52.41 81 LYS B CA 1
ATOM 2787 C C . LYS B 1 81 ? -12.164 -15.805 1.359 1 52.41 81 LYS B C 1
ATOM 2789 O O . LYS B 1 81 ? -11.883 -14.617 1.242 1 52.41 81 LYS B O 1
ATOM 2794 N N . ALA B 1 82 ? -12.562 -16.562 0.375 1 53.56 82 ALA B N 1
ATOM 2795 C CA . ALA B 1 82 ? -12.992 -15.984 -0.894 1 53.56 82 ALA B CA 1
ATOM 2796 C C . ALA B 1 82 ? -11.852 -15.25 -1.586 1 53.56 82 ALA B C 1
ATOM 2798 O O . ALA B 1 82 ? -12.047 -14.172 -2.156 1 53.56 82 ALA B O 1
ATOM 2799 N N . LYS B 1 83 ? -10.648 -15.766 -1.174 1 60.47 83 LYS B N 1
ATOM 2800 C CA . LYS B 1 83 ? -9.484 -15.125 -1.779 1 60.47 83 LYS B CA 1
ATOM 2801 C C . LYS B 1 83 ? -8.672 -16.125 -2.596 1 60.47 83 LYS B C 1
ATOM 2803 O O . LYS B 1 83 ? -8.484 -17.266 -2.178 1 60.47 83 LYS B O 1
ATOM 2808 N N . LEU B 1 84 ? -8.539 -15.828 -3.809 1 71.06 84 LEU B N 1
ATOM 2809 C CA . LEU B 1 84 ? -7.52 -16.531 -4.594 1 71.06 84 LEU B CA 1
ATOM 2810 C C . LEU B 1 84 ? -6.285 -15.648 -4.781 1 71.06 84 LEU B C 1
ATOM 2812 O O . LEU B 1 84 ? -6.379 -14.422 -4.742 1 71.06 84 LEU B O 1
ATOM 2816 N N . PRO B 1 85 ? -5.035 -16.297 -4.793 1 83.62 85 PRO B N 1
ATOM 2817 C CA . PRO B 1 85 ? -4.742 -17.734 -4.824 1 83.62 85 PRO B CA 1
ATOM 2818 C C . PRO B 1 85 ? -4.75 -18.359 -3.436 1 83.62 85 PRO B C 1
ATOM 2820 O O . PRO B 1 85 ? -4.781 -17.656 -2.428 1 83.62 85 PRO B O 1
ATOM 2823 N N . MET B 1 86 ? -4.797 -19.766 -3.463 1 83.38 86 MET B N 1
ATOM 2824 C CA . MET B 1 86 ? -4.676 -20.578 -2.252 1 83.38 86 MET B CA 1
ATOM 2825 C C . MET B 1 86 ? -3.877 -21.844 -2.52 1 83.38 86 MET B C 1
ATOM 2827 O O . MET B 1 86 ? -3.912 -22.391 -3.629 1 83.38 86 MET B O 1
ATOM 2831 N N . ILE B 1 87 ? -3.184 -22.234 -1.514 1 86.44 87 ILE B N 1
ATOM 2832 C CA . ILE B 1 87 ? -2.506 -23.516 -1.607 1 86.44 87 ILE B CA 1
ATOM 2833 C C . ILE B 1 87 ? -3.227 -24.547 -0.738 1 86.44 87 ILE B C 1
ATOM 2835 O O . ILE B 1 87 ? -3.697 -24.219 0.354 1 86.44 87 ILE B O 1
ATOM 2839 N N . GLU B 1 88 ? -3.346 -25.672 -1.244 1 83.5 88 GLU B N 1
ATOM 2840 C CA . GLU B 1 88 ? -3.771 -26.844 -0.493 1 83.5 88 GLU B CA 1
ATOM 2841 C C . GLU B 1 88 ? -2.629 -27.844 -0.339 1 83.5 88 GLU B C 1
ATOM 2843 O O . GLU B 1 88 ? -2.158 -28.422 -1.324 1 83.5 88 GLU B O 1
ATOM 2848 N N . HIS B 1 89 ? -2.113 -27.984 0.842 1 88.19 89 HIS B N 1
ATOM 2849 C CA . HIS B 1 89 ? -1.054 -28.922 1.186 1 88.19 89 HIS B CA 1
ATOM 2850 C C . HIS B 1 89 ? -1.5 -29.875 2.291 1 88.19 89 HIS B C 1
ATOM 2852 O O . HIS B 1 89 ? -1.411 -29.547 3.475 1 88.19 89 HIS B O 1
ATOM 2858 N N . GLY B 1 90 ? -1.893 -31.094 1.871 1 84.31 90 GLY B N 1
ATOM 2859 C CA . GLY B 1 90 ? -2.551 -31.953 2.842 1 84.31 90 GLY B CA 1
ATOM 2860 C C . GLY B 1 90 ? -3.824 -31.344 3.406 1 84.31 90 GLY B C 1
ATOM 2861 O O . GLY B 1 90 ? -4.734 -30.984 2.656 1 84.31 90 GLY B O 1
ATOM 2862 N N . GLU B 1 91 ? -3.854 -31.141 4.691 1 85.31 91 GLU B N 1
ATOM 2863 C CA . GLU B 1 91 ? -5.035 -30.594 5.355 1 85.31 91 GLU B CA 1
ATOM 2864 C C . GLU B 1 91 ? -4.93 -29.078 5.512 1 85.31 91 GLU B C 1
ATOM 2866 O O . GLU B 1 91 ? -5.879 -28.438 5.949 1 85.31 91 GLU B O 1
ATOM 2871 N N . ASN B 1 92 ? -3.854 -28.625 4.992 1 86.94 92 ASN B N 1
ATOM 2872 C CA . ASN B 1 92 ? -3.615 -27.203 5.188 1 86.94 92 ASN B CA 1
ATOM 2873 C C . ASN B 1 92 ? -4.051 -26.391 3.973 1 86.94 92 ASN B C 1
ATOM 2875 O O . ASN B 1 92 ? -3.576 -26.625 2.859 1 86.94 92 ASN B O 1
ATOM 2879 N N . LEU B 1 93 ? -4.977 -25.516 4.199 1 84.75 93 LEU B N 1
ATOM 2880 C CA . LEU B 1 93 ? -5.398 -24.531 3.211 1 84.75 93 LEU B CA 1
ATOM 2881 C C . LEU B 1 93 ? -4.871 -23.141 3.566 1 84.75 93 LEU B C 1
ATOM 2883 O O . LEU B 1 93 ? -5.168 -22.625 4.641 1 84.75 93 LEU B O 1
ATOM 2887 N N . VAL B 1 94 ? -4.059 -22.625 2.707 1 89.12 94 VAL B N 1
ATOM 2888 C CA . VAL B 1 94 ? -3.436 -21.344 3.002 1 89.12 94 VAL B CA 1
ATOM 2889 C C . VAL B 1 94 ? -3.799 -20.328 1.916 1 89.12 94 VAL B C 1
ATOM 2891 O O . VAL B 1 94 ? -3.248 -20.359 0.814 1 89.12 94 VAL B O 1
ATOM 2894 N N . PRO B 1 95 ? -4.695 -19.438 2.225 1 86.19 95 PRO B N 1
ATOM 2895 C CA . PRO B 1 95 ? -5.062 -18.422 1.241 1 86.19 95 PRO B CA 1
ATOM 2896 C C . PRO B 1 95 ? -4.051 -17.266 1.17 1 86.19 95 PRO B C 1
ATOM 2898 O O . PRO B 1 95 ? -3.168 -17.172 2.025 1 86.19 95 PRO B O 1
ATOM 2901 N N . ASP B 1 96 ? -4.129 -16.469 0.126 1 89 96 ASP B N 1
ATOM 2902 C CA . ASP B 1 96 ? -3.328 -15.266 -0.049 1 89 96 ASP B CA 1
ATOM 2903 C C . ASP B 1 96 ? -1.908 -15.609 -0.493 1 89 96 ASP B C 1
ATOM 2905 O O . ASP B 1 96 ? -1.257 -16.469 0.101 1 89 96 ASP B O 1
ATOM 2909 N N . SER B 1 97 ? -1.479 -14.914 -1.453 1 92.62 97 SER B N 1
ATOM 2910 C CA . SER B 1 97 ? -0.192 -15.258 -2.051 1 92.62 97 SER B CA 1
ATOM 2911 C C . SER B 1 97 ? 0.953 -15.008 -1.074 1 92.62 97 SER B C 1
ATOM 2913 O O . SER B 1 97 ? 1.92 -15.766 -1.036 1 92.62 97 SER B O 1
ATOM 2915 N N . GLU B 1 98 ? 0.887 -13.953 -0.232 1 94.56 98 GLU B N 1
ATOM 2916 C CA . GLU B 1 98 ? 1.946 -13.648 0.723 1 94.56 98 GLU B CA 1
ATOM 2917 C C . GLU B 1 98 ? 2.014 -14.695 1.832 1 94.56 98 GLU B C 1
ATOM 2919 O O . GLU B 1 98 ? 3.1 -15.148 2.195 1 94.56 98 GLU B O 1
ATOM 2924 N N . LEU B 1 99 ? 0.896 -15.109 2.322 1 94.12 99 LEU B N 1
ATOM 2925 C CA . LEU B 1 99 ? 0.825 -16.109 3.389 1 94.12 99 LEU B CA 1
ATOM 2926 C C . LEU B 1 99 ? 1.191 -17.484 2.867 1 94.12 99 LEU B C 1
ATOM 2928 O O . LEU B 1 99 ? 1.818 -18.281 3.578 1 94.12 99 LEU B O 1
ATOM 2932 N N . ALA B 1 100 ? 0.784 -17.719 1.649 1 93.38 100 ALA B N 1
ATOM 2933 C CA . ALA B 1 100 ? 1.133 -19 1.023 1 93.38 100 ALA B CA 1
ATOM 2934 C C . ALA B 1 100 ? 2.643 -19.125 0.855 1 93.38 100 ALA B C 1
ATOM 2936 O O . ALA B 1 100 ? 3.221 -20.172 1.181 1 93.38 100 ALA B O 1
ATOM 2937 N N . ILE B 1 101 ? 3.309 -18.078 0.395 1 96.69 101 ILE B N 1
ATOM 2938 C CA . ILE B 1 101 ? 4.754 -18.109 0.198 1 96.69 101 ILE B CA 1
ATOM 2939 C C . ILE B 1 101 ? 5.457 -18.25 1.546 1 96.69 101 ILE B C 1
ATOM 2941 O O . ILE B 1 101 ? 6.406 -19.031 1.675 1 96.69 101 ILE B O 1
ATOM 2945 N N . ARG B 1 102 ? 4.957 -17.531 2.537 1 96.06 102 ARG B N 1
ATOM 2946 C CA . ARG B 1 102 ? 5.488 -17.672 3.889 1 96.06 102 ARG B CA 1
ATOM 2947 C C . ARG B 1 102 ? 5.379 -19.125 4.367 1 96.06 102 ARG B C 1
ATOM 2949 O O . ARG B 1 102 ? 6.34 -19.688 4.891 1 96.06 102 ARG B O 1
ATOM 2956 N N . TYR B 1 103 ? 4.242 -19.719 4.176 1 95.19 103 TYR B N 1
ATOM 2957 C CA . TYR B 1 103 ? 3.996 -21.094 4.562 1 95.19 103 TYR B CA 1
ATOM 2958 C C . TYR B 1 103 ? 4.965 -22.047 3.857 1 95.19 103 TYR B C 1
ATOM 2960 O O . TYR B 1 103 ? 5.559 -22.922 4.492 1 95.19 103 TYR B O 1
ATOM 2968 N N . LEU B 1 104 ? 5.141 -21.844 2.59 1 96.19 104 LEU B N 1
ATOM 2969 C CA . LEU B 1 104 ? 5.988 -22.703 1.782 1 96.19 104 LEU B CA 1
ATOM 2970 C C . LEU B 1 104 ? 7.445 -22.594 2.217 1 96.19 104 LEU B C 1
ATOM 2972 O O . LEU B 1 104 ? 8.156 -23.609 2.295 1 96.19 104 LEU B O 1
ATOM 2976 N N . ILE B 1 105 ? 7.859 -21.391 2.512 1 97.06 105 ILE B N 1
ATOM 2977 C CA . ILE B 1 105 ? 9.234 -21.188 2.959 1 97.06 105 ILE B CA 1
ATOM 2978 C C . ILE B 1 105 ? 9.438 -21.859 4.32 1 97.06 105 ILE B C 1
ATOM 2980 O O . ILE B 1 105 ? 10.453 -22.516 4.547 1 97.06 105 ILE B O 1
ATOM 2984 N N . ASN B 1 106 ? 8.445 -21.734 5.16 1 95.75 106 ASN B N 1
ATOM 2985 C CA . ASN B 1 106 ? 8.547 -22.328 6.484 1 95.75 106 ASN B CA 1
ATOM 2986 C C . ASN B 1 106 ? 8.5 -23.859 6.41 1 95.75 106 ASN B C 1
ATOM 2988 O O . ASN B 1 106 ? 9.156 -24.547 7.203 1 95.75 106 ASN B O 1
ATOM 2992 N N . THR B 1 107 ? 7.816 -24.359 5.48 1 94.69 107 THR B N 1
ATOM 2993 C CA . THR B 1 107 ? 7.59 -25.797 5.371 1 94.69 107 THR B CA 1
ATOM 2994 C C . THR B 1 107 ? 8.758 -26.484 4.664 1 94.69 107 THR B C 1
ATOM 2996 O O . THR B 1 107 ? 9.219 -27.547 5.098 1 94.69 107 THR B O 1
ATOM 2999 N N . PHE B 1 108 ? 9.281 -25.828 3.635 1 94.75 108 PHE B N 1
ATOM 3000 C CA . PHE B 1 108 ? 10.234 -26.531 2.783 1 94.75 108 PHE B CA 1
ATOM 3001 C C . PHE B 1 108 ? 11.617 -25.906 2.893 1 94.75 108 PHE B C 1
ATOM 3003 O O . PHE B 1 108 ? 12.609 -26.484 2.43 1 94.75 108 PHE B O 1
ATOM 3010 N N . GLY B 1 109 ? 11.664 -24.719 3.482 1 94.62 109 GLY B N 1
ATOM 3011 C CA . GLY B 1 109 ? 12.914 -23.969 3.479 1 94.62 109 GLY B CA 1
ATOM 3012 C C . GLY B 1 109 ? 13.625 -24 4.816 1 94.62 109 GLY B C 1
ATOM 3013 O O . GLY B 1 109 ? 14.633 -23.312 5.004 1 94.62 109 GLY B O 1
ATOM 3014 N N . GLU B 1 110 ? 13.117 -24.734 5.766 1 91.06 110 GLU B N 1
ATOM 3015 C CA . GLU B 1 110 ? 13.719 -24.766 7.094 1 91.06 110 GLU B CA 1
ATOM 3016 C C . GLU B 1 110 ? 15.188 -25.188 7.023 1 91.06 110 GLU B C 1
ATOM 3018 O O . GLU B 1 110 ? 15.508 -26.219 6.422 1 91.06 110 GLU B O 1
ATOM 3023 N N . ASN B 1 111 ? 16.062 -24.344 7.508 1 92.69 111 ASN B N 1
ATOM 3024 C CA . ASN B 1 111 ? 17.5 -24.562 7.59 1 92.69 111 ASN B CA 1
ATOM 3025 C C . ASN B 1 111 ? 18.141 -24.609 6.207 1 92.69 111 ASN B C 1
ATOM 3027 O O . ASN B 1 111 ? 19.141 -25.297 6.004 1 92.69 111 ASN B O 1
ATOM 3031 N N . LYS B 1 112 ? 17.484 -24 5.223 1 96 112 LYS B N 1
ATOM 3032 C CA . LYS B 1 112 ? 18.031 -23.922 3.873 1 96 112 LYS B CA 1
ATOM 3033 C C . LYS B 1 112 ? 18.312 -22.469 3.471 1 96 112 LYS B C 1
ATOM 3035 O O . LYS B 1 112 ? 17.703 -21.547 4.012 1 96 112 LYS B O 1
ATOM 3040 N N . THR B 1 113 ? 19.203 -22.422 2.592 1 97.56 113 THR B N 1
ATOM 3041 C CA . THR B 1 113 ? 19.5 -21.109 2.047 1 97.56 113 THR B CA 1
ATOM 3042 C C . THR B 1 113 ? 18.703 -20.859 0.769 1 97.56 113 THR B C 1
ATOM 3044 O O . THR B 1 113 ? 18.391 -19.703 0.446 1 97.56 113 THR B O 1
ATOM 3047 N N . HIS B 1 114 ? 18.422 -22 0.112 1 97.69 114 HIS B N 1
ATOM 3048 C CA . HIS B 1 114 ? 17.719 -21.922 -1.164 1 97.69 114 HIS B CA 1
ATOM 3049 C C . HIS B 1 114 ? 16.562 -22.938 -1.217 1 97.69 114 HIS B C 1
ATOM 3051 O O . HIS B 1 114 ? 16.641 -24 -0.596 1 97.69 114 HIS B O 1
ATOM 3057 N N . LEU B 1 115 ? 15.547 -22.594 -1.884 1 96.5 115 LEU B N 1
ATOM 3058 C CA . LEU B 1 115 ? 14.516 -23.484 -2.391 1 96.5 115 LEU B CA 1
ATOM 3059 C C . LEU B 1 115 ? 14.492 -23.484 -3.916 1 96.5 115 LEU B C 1
ATOM 3061 O O . LEU B 1 115 ? 13.984 -22.531 -4.531 1 96.5 115 LEU B O 1
ATOM 3065 N N . GLY B 1 116 ? 15.031 -24.516 -4.48 1 96.12 116 GLY B N 1
ATOM 3066 C CA . GLY B 1 116 ? 15.242 -24.438 -5.914 1 96.12 116 GLY B CA 1
ATOM 3067 C C . GLY B 1 116 ? 16.188 -23.312 -6.32 1 96.12 116 GLY B C 1
ATOM 3068 O O . GLY B 1 116 ? 17.297 -23.219 -5.797 1 96.12 116 GLY B O 1
ATOM 3069 N N . ARG B 1 117 ? 15.688 -22.453 -7.168 1 96.5 117 ARG B N 1
ATOM 3070 C CA . ARG B 1 117 ? 16.5 -21.344 -7.668 1 96.5 117 ARG B CA 1
ATOM 3071 C C . ARG B 1 117 ? 16.391 -20.141 -6.75 1 96.5 117 ARG B C 1
ATOM 3073 O O . ARG B 1 117 ? 17.188 -19.203 -6.855 1 96.5 117 ARG B O 1
ATOM 3080 N N . ILE B 1 118 ? 15.453 -20.156 -5.812 1 97.69 118 ILE B N 1
ATOM 3081 C CA . ILE B 1 118 ? 15.148 -18.969 -5.023 1 97.69 118 ILE B CA 1
ATOM 3082 C C . ILE B 1 118 ? 16.016 -18.953 -3.764 1 97.69 118 ILE B C 1
ATOM 3084 O O . ILE B 1 118 ? 16.016 -19.922 -2.986 1 97.69 118 ILE B O 1
ATOM 3088 N N . ARG B 1 119 ? 16.781 -17.938 -3.6 1 98.56 119 ARG B N 1
ATOM 3089 C CA . ARG B 1 119 ? 17.469 -17.719 -2.336 1 98.56 119 ARG B CA 1
ATOM 3090 C C . ARG B 1 119 ? 16.516 -17.203 -1.264 1 98.56 119 ARG B C 1
ATOM 3092 O O . ARG B 1 119 ? 15.922 -16.141 -1.414 1 98.56 119 ARG B O 1
ATOM 3099 N N . ILE B 1 120 ? 16.344 -17.969 -0.173 1 97.88 120 ILE B N 1
ATOM 3100 C CA . ILE B 1 120 ? 15.336 -17.625 0.828 1 97.88 120 ILE B CA 1
ATOM 3101 C C . ILE B 1 120 ? 16.031 -17.047 2.064 1 97.88 120 ILE B C 1
ATOM 3103 O O . ILE B 1 120 ? 15.375 -16.438 2.912 1 97.88 120 ILE B O 1
ATOM 3107 N N . LYS B 1 121 ? 17.281 -17.297 2.209 1 97.56 121 LYS B N 1
ATOM 3108 C CA . LYS B 1 121 ? 18.031 -16.641 3.262 1 97.56 121 LYS B CA 1
ATOM 3109 C C . LYS B 1 121 ? 18.453 -15.234 2.834 1 97.56 121 LYS B C 1
ATOM 3111 O O . LYS B 1 121 ? 19.281 -15.07 1.928 1 97.56 121 LYS B O 1
ATOM 3116 N N . LEU B 1 122 ? 17.953 -14.266 3.471 1 97.94 122 LEU B N 1
ATOM 3117 C CA . LEU B 1 122 ? 18.188 -12.875 3.105 1 97.94 122 LEU B CA 1
ATOM 3118 C C . LEU B 1 122 ? 18.906 -12.133 4.23 1 97.94 122 LEU B C 1
ATOM 3120 O O . LEU B 1 122 ? 18.75 -12.469 5.402 1 97.94 122 LEU B O 1
ATOM 3124 N N . THR B 1 123 ? 19.734 -11.141 3.861 1 98.06 123 THR B N 1
ATOM 3125 C CA . THR B 1 123 ? 20.219 -10.203 4.863 1 98.06 123 THR B CA 1
ATOM 3126 C C . THR B 1 123 ? 19.078 -9.336 5.398 1 98.06 123 THR B C 1
ATOM 3128 O O . THR B 1 123 ? 18.031 -9.227 4.766 1 98.06 123 THR B O 1
ATOM 3131 N N . PRO B 1 124 ? 19.266 -8.711 6.527 1 97.88 124 PRO B N 1
ATOM 3132 C CA . PRO B 1 124 ? 18.234 -7.809 7.047 1 97.88 124 PRO B CA 1
ATOM 3133 C C . PRO B 1 124 ? 17.875 -6.703 6.062 1 97.88 124 PRO B C 1
ATOM 3135 O O . PRO B 1 124 ? 16.688 -6.352 5.93 1 97.88 124 PRO B O 1
ATOM 3138 N N . GLU B 1 125 ? 18.828 -6.246 5.375 1 97.69 125 GLU B N 1
ATOM 3139 C CA . GLU B 1 125 ? 18.594 -5.184 4.402 1 97.69 125 GLU B CA 1
ATOM 3140 C C . GLU B 1 125 ? 17.781 -5.695 3.213 1 97.69 125 GLU B C 1
ATOM 3142 O O . GLU B 1 125 ? 16.891 -5.004 2.721 1 97.69 125 GLU B O 1
ATOM 3147 N N . GLU B 1 126 ? 18.156 -6.883 2.762 1 98.38 126 GLU B N 1
ATOM 3148 C CA . GLU B 1 126 ? 17.406 -7.496 1.662 1 98.38 126 GLU B CA 1
ATOM 3149 C C . GLU B 1 126 ? 15.969 -7.781 2.061 1 98.38 126 GLU B C 1
ATOM 3151 O O . GLU B 1 126 ? 15.047 -7.594 1.26 1 98.38 126 GLU B O 1
ATOM 3156 N N . GLN B 1 127 ? 15.797 -8.211 3.248 1 98.38 127 GLN B N 1
ATOM 3157 C CA . GLN B 1 127 ? 14.461 -8.484 3.758 1 98.38 127 GLN B CA 1
ATOM 3158 C C . GLN B 1 127 ? 13.633 -7.207 3.852 1 98.38 127 GLN B C 1
ATOM 3160 O O . GLN B 1 127 ? 12.469 -7.184 3.457 1 98.38 127 GLN B O 1
ATOM 3165 N N . ALA B 1 128 ? 14.227 -6.168 4.383 1 98.56 128 ALA B N 1
ATOM 3166 C CA . ALA B 1 128 ? 13.531 -4.887 4.5 1 98.56 128 ALA B CA 1
ATOM 3167 C C . ALA B 1 128 ? 13.133 -4.352 3.129 1 98.56 128 ALA B C 1
ATOM 3169 O O . ALA B 1 128 ? 12 -3.916 2.932 1 98.56 128 ALA B O 1
ATOM 3170 N N . ARG B 1 129 ? 14.055 -4.418 2.215 1 98 129 ARG B N 1
ATOM 3171 C CA . ARG B 1 129 ? 13.781 -3.99 0.847 1 98 129 ARG B CA 1
ATOM 3172 C C . ARG B 1 129 ? 12.656 -4.812 0.228 1 98 129 ARG B C 1
ATOM 3174 O O . ARG B 1 129 ? 11.789 -4.273 -0.458 1 98 129 ARG B O 1
ATOM 3181 N N . SER B 1 130 ? 12.688 -6.086 0.497 1 98.62 130 SER B N 1
ATOM 3182 C CA . SER B 1 130 ? 11.68 -6.988 -0.048 1 98.62 130 SER B CA 1
ATOM 3183 C C . SER B 1 130 ? 10.289 -6.641 0.477 1 98.62 130 SER B C 1
ATOM 3185 O O . SER B 1 130 ? 9.305 -6.695 -0.267 1 98.62 130 SER B O 1
ATOM 3187 N N . VAL B 1 131 ? 10.242 -6.301 1.714 1 98.19 131 VAL B N 1
ATOM 3188 C CA . VAL B 1 131 ? 8.969 -5.914 2.318 1 98.19 131 VAL B CA 1
ATOM 3189 C C . VAL B 1 131 ? 8.43 -4.664 1.627 1 98.19 131 VAL B C 1
ATOM 3191 O O . VAL B 1 131 ? 7.254 -4.613 1.256 1 98.19 131 VAL B O 1
ATOM 3194 N N . LEU B 1 132 ? 9.273 -3.711 1.386 1 98.19 132 LEU B N 1
ATOM 3195 C CA . LEU B 1 132 ? 8.859 -2.457 0.768 1 98.19 132 LEU B CA 1
ATOM 3196 C C . LEU B 1 132 ? 8.445 -2.68 -0.683 1 98.19 132 LEU B C 1
ATOM 3198 O O . LEU B 1 132 ? 7.43 -2.137 -1.132 1 98.19 132 LEU B O 1
ATOM 3202 N N . LEU B 1 133 ? 9.219 -3.473 -1.399 1 98.62 133 LEU B N 1
ATOM 3203 C CA . LEU B 1 133 ? 8.914 -3.779 -2.795 1 98.62 133 LEU B CA 1
ATOM 3204 C C . LEU B 1 133 ? 7.594 -4.531 -2.914 1 98.62 133 LEU B C 1
ATOM 3206 O O . LEU B 1 133 ? 6.789 -4.246 -3.803 1 98.62 133 LEU B O 1
ATOM 3210 N N . THR B 1 134 ? 7.398 -5.453 -2.002 1 97.69 134 THR B N 1
ATOM 3211 C CA . THR B 1 134 ? 6.156 -6.215 -2.004 1 97.69 134 THR B CA 1
ATOM 3212 C C . THR B 1 134 ? 4.957 -5.301 -1.772 1 97.69 134 THR B C 1
ATOM 3214 O O . THR B 1 134 ? 3.92 -5.449 -2.422 1 97.69 134 THR B O 1
ATOM 3217 N N . ASN B 1 135 ? 5.121 -4.383 -0.946 1 96.19 135 ASN B N 1
ATOM 3218 C CA . ASN B 1 135 ? 4.031 -3.461 -0.645 1 96.19 135 ASN B CA 1
ATOM 3219 C C . ASN B 1 135 ? 3.672 -2.604 -1.855 1 96.19 135 ASN B C 1
ATOM 3221 O O . ASN B 1 135 ? 2.494 -2.459 -2.189 1 96.19 135 ASN B O 1
ATOM 3225 N N . VAL B 1 136 ? 4.664 -2.074 -2.518 1 96.38 136 VAL B N 1
ATOM 3226 C CA . VAL B 1 136 ? 4.379 -1.179 -3.633 1 96.38 136 VAL B CA 1
ATOM 3227 C C . VAL B 1 136 ? 3.727 -1.961 -4.773 1 96.38 136 VAL B C 1
ATOM 3229 O O . VAL B 1 136 ? 2.828 -1.453 -5.449 1 96.38 136 VAL B O 1
ATOM 3232 N N . THR B 1 137 ? 4.113 -3.199 -4.938 1 96.12 137 THR B N 1
ATOM 3233 C CA . THR B 1 137 ? 3.617 -3.986 -6.062 1 96.12 137 THR B CA 1
ATOM 3234 C C . THR B 1 137 ? 2.266 -4.609 -5.73 1 96.12 137 THR B C 1
ATOM 3236 O O . THR B 1 137 ? 1.381 -4.684 -6.586 1 96.12 137 THR B O 1
ATOM 3239 N N . ASN B 1 138 ? 2.072 -4.953 -4.453 1 92.19 138 ASN B N 1
ATOM 3240 C CA . ASN B 1 138 ? 0.854 -5.656 -4.066 1 92.19 138 ASN B CA 1
ATOM 3241 C C . ASN B 1 138 ? -0.233 -4.688 -3.609 1 92.19 138 ASN B C 1
ATOM 3243 O O . ASN B 1 138 ? -1.379 -5.086 -3.398 1 92.19 138 ASN B O 1
ATOM 3247 N N . ASP B 1 139 ? 0.134 -3.471 -3.475 1 92.62 139 ASP B N 1
ATOM 3248 C CA . ASP B 1 139 ? -0.859 -2.518 -2.988 1 92.62 139 ASP B CA 1
ATOM 3249 C C . ASP B 1 139 ? -1.061 -1.379 -3.984 1 92.62 139 ASP B C 1
ATOM 3251 O O . ASP B 1 139 ? -1.884 -1.481 -4.895 1 92.62 139 ASP B O 1
ATOM 3255 N N . SER B 1 140 ? -0.172 -0.441 -4.027 1 93.31 140 SER B N 1
ATOM 3256 C CA . SER B 1 140 ? -0.403 0.777 -4.797 1 93.31 140 SER B CA 1
ATOM 3257 C C . SER B 1 140 ? -0.51 0.479 -6.285 1 93.31 140 SER B C 1
ATOM 3259 O O . SER B 1 140 ? -1.52 0.798 -6.918 1 93.31 140 SER B O 1
ATOM 3261 N N . LEU B 1 141 ? 0.508 -0.18 -6.836 1 93.81 141 LEU B N 1
ATOM 3262 C CA . LEU B 1 141 ? 0.502 -0.454 -8.273 1 93.81 141 LEU B CA 1
ATOM 3263 C C . LEU B 1 141 ? -0.657 -1.372 -8.641 1 93.81 141 LEU B C 1
ATOM 3265 O O . LEU B 1 141 ? -1.271 -1.207 -9.703 1 93.81 141 LEU B O 1
ATOM 3269 N N . TYR B 1 142 ? -0.951 -2.242 -7.738 1 93.06 142 TYR B N 1
ATOM 3270 C CA . TYR B 1 14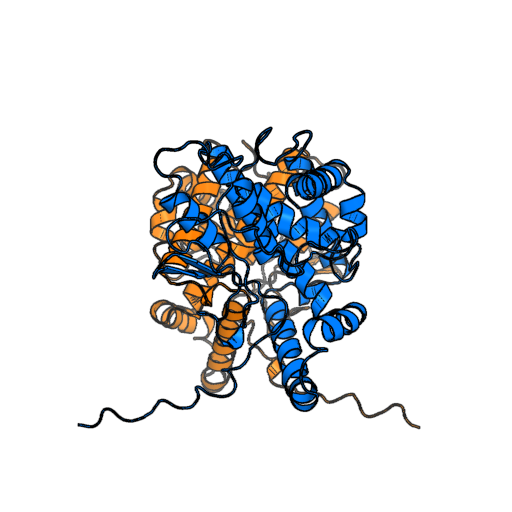2 ? -2.076 -3.141 -7.98 1 93.06 142 TYR B CA 1
ATOM 3271 C C . TYR B 1 142 ? -3.393 -2.375 -7.98 1 93.06 142 TYR B C 1
ATOM 3273 O O . TYR B 1 142 ? -4.254 -2.609 -8.836 1 93.06 142 TYR B O 1
ATOM 3281 N N . GLN B 1 143 ? -3.545 -1.485 -7.039 1 92.44 143 GLN B N 1
ATOM 3282 C CA . GLN B 1 143 ? -4.777 -0.707 -6.98 1 92.44 143 GLN B CA 1
ATOM 3283 C C . GLN B 1 143 ? -4.938 0.163 -8.227 1 92.44 143 GLN B C 1
ATOM 3285 O O . GLN B 1 143 ? -6.051 0.352 -8.719 1 92.44 143 GLN B O 1
ATOM 3290 N N . LEU B 1 144 ? -3.855 0.661 -8.648 1 92.31 144 LEU B N 1
ATOM 3291 C CA . LEU B 1 144 ? -3.891 1.467 -9.859 1 92.31 144 LEU B CA 1
ATOM 3292 C C . LEU B 1 144 ? -4.277 0.617 -11.07 1 92.31 144 LEU B C 1
ATOM 3294 O O . LEU B 1 144 ? -5.059 1.056 -11.914 1 92.31 144 LEU B O 1
ATOM 3298 N N . LEU B 1 145 ? -3.771 -0.545 -11.117 1 90.44 145 LEU B N 1
ATOM 3299 C CA . LEU B 1 145 ? -4.137 -1.488 -12.164 1 90.44 145 LEU B CA 1
ATOM 3300 C C . LEU B 1 145 ? -5.613 -1.859 -12.078 1 90.44 145 LEU B C 1
ATOM 3302 O O . LEU B 1 145 ? -6.312 -1.895 -13.094 1 90.44 145 LEU B O 1
ATOM 3306 N N . LEU B 1 146 ? -6.121 -2.104 -10.867 1 89.94 146 LEU B N 1
ATOM 3307 C CA . LEU B 1 146 ? -7.527 -2.439 -10.664 1 89.94 146 LEU B CA 1
ATOM 3308 C C . LEU B 1 146 ? -8.43 -1.283 -11.086 1 89.94 146 LEU B C 1
ATOM 3310 O O . LEU B 1 146 ? -9.484 -1.501 -11.68 1 89.94 146 LEU B O 1
ATOM 3314 N N . HIS B 1 147 ? -7.984 -0.124 -10.719 1 91.94 147 HIS B N 1
ATOM 3315 C CA . HIS B 1 147 ? -8.758 1.046 -11.117 1 91.94 147 HIS B CA 1
ATOM 3316 C C . HIS B 1 147 ? -8.891 1.125 -12.633 1 91.94 147 HIS B C 1
ATOM 3318 O O . HIS B 1 147 ? -9.984 1.385 -13.148 1 91.94 147 HIS B O 1
ATOM 3324 N N . ALA B 1 148 ? -7.816 0.892 -13.305 1 89.25 148 ALA B N 1
ATOM 3325 C CA . ALA B 1 148 ? -7.828 0.92 -14.766 1 89.25 148 ALA B CA 1
ATOM 3326 C C . ALA B 1 148 ? -8.773 -0.138 -15.32 1 89.25 148 ALA B C 1
ATOM 3328 O O . ALA B 1 148 ? -9.492 0.114 -16.297 1 89.25 148 ALA B O 1
ATOM 3329 N N . ARG B 1 149 ? -8.836 -1.224 -14.711 1 87.06 149 ARG B N 1
ATOM 3330 C CA . ARG B 1 149 ? -9.602 -2.361 -15.219 1 87.06 149 ARG B CA 1
ATOM 3331 C C . ARG B 1 149 ? -11.078 -2.221 -14.875 1 87.06 149 ARG B C 1
ATOM 3333 O O . ARG B 1 149 ? -11.938 -2.549 -15.695 1 87.06 149 ARG B O 1
ATOM 3340 N N . TRP B 1 150 ? -11.383 -1.63 -13.711 1 89.75 150 TRP B N 1
ATOM 3341 C CA . TRP B 1 150 ? -12.75 -1.728 -13.203 1 89.75 150 TRP B CA 1
ATOM 3342 C C . TRP B 1 150 ? -13.477 -0.392 -13.336 1 89.75 150 TRP B C 1
ATOM 3344 O O . TRP B 1 150 ? -14.703 -0.35 -13.383 1 89.75 150 TRP B O 1
ATOM 3354 N N . VAL B 1 151 ? -12.773 0.621 -13.367 1 90 151 VAL B N 1
ATOM 3355 C CA . VAL B 1 151 ? -13.406 1.933 -13.297 1 90 151 VAL B CA 1
ATOM 3356 C C . VAL B 1 151 ? -13.391 2.584 -14.68 1 90 151 VAL B C 1
ATOM 3358 O O . VAL B 1 151 ? -14.391 3.174 -15.102 1 90 151 VAL B O 1
ATOM 3361 N N . ASP B 1 152 ? -12.266 2.486 -15.336 1 86.12 152 ASP B N 1
ATOM 3362 C CA . ASP B 1 152 ? -12.195 3.055 -16.688 1 86.12 152 ASP B CA 1
ATOM 3363 C C . ASP B 1 152 ? -13.109 2.297 -17.641 1 86.12 152 ASP B C 1
ATOM 3365 O O . ASP B 1 152 ? -12.906 1.106 -17.891 1 86.12 152 ASP B O 1
ATOM 3369 N N . LEU B 1 153 ? -14.023 2.961 -18.25 1 84.19 153 LEU B N 1
ATOM 3370 C CA . LEU B 1 153 ? -15.086 2.334 -19.031 1 84.19 153 LEU B CA 1
ATOM 3371 C C . LEU B 1 153 ? -14.516 1.64 -20.266 1 84.19 153 LEU B C 1
ATOM 3373 O O . LEU B 1 153 ? -15 0.581 -20.672 1 84.19 153 LEU B O 1
ATOM 3377 N N . SER B 1 154 ? -13.516 2.232 -20.875 1 82.88 154 SER B N 1
ATOM 3378 C CA . SER B 1 154 ? -12.938 1.638 -22.062 1 82.88 154 SER B CA 1
ATOM 3379 C C . SER B 1 154 ? -12.297 0.291 -21.766 1 82.88 154 SER B C 1
ATOM 3381 O O . SER B 1 154 ? -12.367 -0.636 -22.578 1 82.88 154 SER B O 1
ATOM 3383 N N . VAL B 1 155 ? -11.758 0.17 -20.625 1 84.44 155 VAL B N 1
ATOM 3384 C CA . VAL B 1 155 ? -11.094 -1.071 -20.25 1 84.44 155 VAL B CA 1
ATOM 3385 C C . VAL B 1 155 ? -12.117 -2.049 -19.672 1 84.44 155 VAL B C 1
ATOM 3387 O O . VAL B 1 155 ? -12.055 -3.25 -19.938 1 84.44 155 VAL B O 1
ATOM 3390 N N . TRP B 1 156 ? -13.047 -1.458 -19.016 1 86.44 156 TRP B N 1
ATOM 3391 C CA . TRP B 1 156 ? -14.055 -2.279 -18.359 1 86.44 156 TRP B CA 1
ATOM 3392 C C . TRP B 1 156 ? -14.812 -3.133 -19.375 1 86.44 156 TRP B C 1
ATOM 3394 O O . TRP B 1 156 ? -15.117 -4.297 -19.109 1 86.44 156 TRP B O 1
ATOM 3404 N N . ASN B 1 157 ? -15.094 -2.633 -20.438 1 85.38 157 ASN B N 1
ATOM 3405 C CA . ASN B 1 157 ? -15.844 -3.373 -21.453 1 85.38 157 ASN B CA 1
ATOM 3406 C C . ASN B 1 157 ? -15.078 -4.613 -21.922 1 85.38 157 ASN B C 1
ATOM 3408 O O . ASN B 1 157 ? -15.688 -5.652 -22.188 1 85.38 157 ASN B O 1
ATOM 3412 N N . VAL B 1 158 ? -13.789 -4.496 -21.953 1 82.69 158 VAL B N 1
ATOM 3413 C CA . VAL B 1 158 ? -12.953 -5.633 -22.328 1 82.69 158 VAL B CA 1
ATOM 3414 C C . VAL B 1 158 ? -12.891 -6.621 -21.156 1 82.69 158 VAL B C 1
ATOM 3416 O O . VAL B 1 158 ? -13.07 -7.824 -21.344 1 82.69 158 VAL B O 1
ATOM 3419 N N . VAL B 1 159 ? -12.734 -6.078 -20 1 80.94 159 VAL B N 1
ATOM 3420 C CA . VAL B 1 159 ? -12.594 -6.879 -18.797 1 80.94 159 VAL B CA 1
ATOM 3421 C C . VAL B 1 159 ? -13.891 -7.648 -18.531 1 80.94 159 VAL B C 1
ATOM 3423 O O . VAL B 1 159 ? -13.859 -8.836 -18.203 1 80.94 159 VAL B O 1
ATOM 3426 N N . LYS B 1 160 ? -14.977 -6.945 -18.703 1 83 160 LYS B N 1
ATOM 3427 C CA . LYS B 1 160 ? -16.297 -7.543 -18.5 1 83 160 LYS B CA 1
ATOM 3428 C C . LYS B 1 160 ? -16.469 -8.789 -19.375 1 83 160 LYS B C 1
ATOM 3430 O O . LYS B 1 160 ? -16.969 -9.812 -18.891 1 83 160 LYS B O 1
ATOM 3435 N N . GLY B 1 161 ? -16.094 -8.648 -20.562 1 79 161 GLY B N 1
ATOM 3436 C CA . GLY B 1 161 ? -16.203 -9.773 -21.469 1 79 161 GLY B CA 1
ATOM 3437 C C . GLY B 1 161 ? -15.273 -10.922 -21.109 1 79 161 GLY B C 1
ATOM 3438 O O . GLY B 1 161 ? -15.68 -12.086 -21.172 1 79 161 GLY B O 1
ATOM 3439 N N . LEU B 1 162 ? -14.102 -10.594 -20.703 1 75.69 162 LEU B N 1
ATOM 3440 C CA . LEU B 1 162 ? -13.086 -11.602 -20.391 1 75.69 162 LEU B CA 1
ATOM 3441 C C . LEU B 1 162 ? -13.414 -12.336 -19.094 1 75.69 162 LEU B C 1
ATOM 3443 O O . LEU B 1 162 ? -13.266 -13.555 -19.016 1 75.69 162 LEU B O 1
ATOM 3447 N N . TYR B 1 163 ? -13.891 -11.539 -18.156 1 74.38 163 TYR B N 1
ATOM 3448 C CA . TYR B 1 163 ? -14.078 -12.117 -16.828 1 74.38 163 TYR B CA 1
ATOM 3449 C C . TYR B 1 163 ? -15.453 -12.758 -16.688 1 74.38 163 TYR B C 1
ATOM 3451 O O . TYR B 1 163 ? -15.625 -13.734 -15.953 1 74.38 163 TYR B O 1
ATOM 3459 N N . PHE B 1 164 ? -16.469 -12.242 -17.453 1 77.56 164 PHE B N 1
ATOM 3460 C CA . PHE B 1 164 ? -17.828 -12.648 -17.141 1 77.56 164 PHE B CA 1
ATOM 3461 C C . PHE B 1 164 ? -18.547 -13.117 -18.391 1 77.56 164 PHE B C 1
ATOM 3463 O O . PHE B 1 164 ? -19.75 -13.406 -18.359 1 77.56 164 PHE B O 1
ATOM 3470 N N . GLY B 1 165 ? -17.844 -13.164 -19.422 1 75.44 165 GLY B N 1
ATOM 3471 C CA . GLY B 1 165 ? -18.469 -13.523 -20.688 1 75.44 165 GLY B CA 1
ATOM 3472 C C . GLY B 1 165 ? -19.078 -14.914 -20.672 1 75.44 165 GLY B C 1
ATOM 3473 O O . GLY B 1 165 ? -20.062 -15.172 -21.359 1 75.44 165 GLY B O 1
ATOM 3474 N N . ASP B 1 166 ? -18.516 -15.773 -19.844 1 73.69 166 ASP B N 1
ATOM 3475 C CA . ASP B 1 166 ? -18.969 -17.172 -19.859 1 73.69 166 ASP B CA 1
ATOM 3476 C C . ASP B 1 166 ? -20.094 -17.391 -18.844 1 73.69 166 ASP B C 1
ATOM 3478 O O . ASP B 1 166 ? -20.656 -18.484 -18.781 1 73.69 166 ASP B O 1
ATOM 3482 N N . LEU B 1 167 ? -20.453 -16.375 -18.125 1 75.5 167 LEU B N 1
ATOM 3483 C CA . LEU B 1 167 ? -21.547 -16.5 -17.172 1 75.5 167 LEU B CA 1
ATOM 3484 C C . LEU B 1 167 ? -22.891 -16.5 -17.875 1 75.5 167 LEU B C 1
ATOM 3486 O O . LEU B 1 167 ? -23.078 -15.766 -18.859 1 75.5 167 LEU B O 1
ATOM 3490 N N . PRO B 1 168 ? -23.75 -17.375 -17.297 1 80.75 168 PRO B N 1
ATOM 3491 C CA . PRO B 1 168 ? -25.109 -17.312 -17.844 1 80.75 168 PRO B CA 1
ATOM 3492 C C . PRO B 1 168 ? -25.703 -15.898 -17.797 1 80.75 168 PRO B C 1
ATOM 3494 O O . PRO B 1 168 ? -25.422 -15.141 -16.859 1 80.75 168 PRO B O 1
ATOM 3497 N N . LEU B 1 169 ? -26.469 -15.57 -18.781 1 81 169 LEU B N 1
ATOM 3498 C CA . LEU B 1 169 ? -26.953 -14.227 -19.062 1 81 169 LEU B CA 1
ATOM 3499 C C . LEU B 1 169 ? -27.656 -13.633 -17.828 1 81 169 LEU B C 1
ATOM 3501 O O . LEU B 1 169 ? -27.375 -12.492 -17.453 1 81 169 LEU B O 1
ATOM 3505 N N . PRO B 1 170 ? -28.531 -14.406 -17.172 1 81.38 170 PRO B N 1
ATOM 3506 C CA . PRO B 1 170 ? -29.203 -13.812 -16.016 1 81.38 170 PRO B CA 1
ATOM 3507 C C . PRO B 1 170 ? -28.234 -13.43 -14.898 1 81.38 170 PRO B C 1
ATOM 3509 O O . PRO B 1 170 ? -28.406 -12.391 -14.258 1 81.38 170 PRO B O 1
ATOM 3512 N N . PHE B 1 171 ? -27.266 -14.281 -14.75 1 76.19 171 PHE B N 1
ATOM 3513 C CA . PHE B 1 171 ? -26.266 -13.984 -13.734 1 76.19 171 PHE B CA 1
ATOM 3514 C C . PHE B 1 171 ? -25.406 -12.797 -14.156 1 76.19 171 PHE B C 1
ATOM 3516 O O . PHE B 1 171 ? -25.078 -11.938 -13.336 1 76.19 171 PHE B O 1
ATOM 3523 N N . ARG B 1 172 ? -25.109 -12.719 -15.398 1 80.81 172 ARG B N 1
ATOM 3524 C CA . ARG B 1 172 ? -24.297 -11.625 -15.914 1 80.81 172 ARG B CA 1
ATOM 3525 C C . ARG B 1 172 ? -25.016 -10.289 -15.75 1 80.81 172 ARG B C 1
ATOM 3527 O O . ARG B 1 172 ? -24.406 -9.297 -15.336 1 80.81 172 ARG B O 1
ATOM 3534 N N . LEU B 1 173 ? -26.297 -10.344 -15.914 1 84.19 173 LEU B N 1
ATOM 3535 C CA . LEU B 1 173 ? -27.062 -9.102 -15.906 1 84.19 173 LEU B CA 1
ATOM 3536 C C . LEU B 1 173 ? -27.312 -8.625 -14.477 1 84.19 173 LEU B C 1
ATOM 3538 O O . LEU B 1 173 ? -27.391 -7.422 -14.219 1 84.19 173 LEU B O 1
ATOM 3542 N N . LEU B 1 174 ? -27.344 -9.578 -13.617 1 84.31 174 LEU B N 1
ATOM 3543 C CA . LEU B 1 174 ? -27.719 -9.219 -12.25 1 84.31 174 LEU B CA 1
ATOM 3544 C C . LEU B 1 174 ? -26.484 -9.047 -11.375 1 84.31 174 LEU B C 1
ATOM 3546 O O . LEU B 1 174 ? -26.438 -8.133 -10.547 1 84.31 174 LEU B O 1
ATOM 3550 N N . ILE B 1 175 ? -25.516 -9.844 -11.664 1 83.88 175 ILE B N 1
ATOM 3551 C CA . ILE B 1 175 ? -24.438 -9.961 -10.688 1 83.88 175 ILE B CA 1
ATOM 3552 C C . ILE B 1 175 ? -23.266 -9.078 -11.109 1 83.88 175 ILE B C 1
ATOM 3554 O O . ILE B 1 175 ? -22.609 -8.453 -10.266 1 83.88 175 ILE B O 1
ATOM 3558 N N . VAL B 1 176 ? -23.047 -8.93 -12.383 1 84.19 176 VAL B N 1
ATOM 3559 C CA . VAL B 1 176 ? -21.844 -8.258 -12.875 1 84.19 176 VAL B CA 1
ATOM 3560 C C . VAL B 1 176 ? -21.906 -6.773 -12.523 1 84.19 176 VAL B C 1
ATOM 3562 O O . VAL B 1 176 ? -20.938 -6.211 -12.008 1 84.19 176 VAL B O 1
ATOM 3565 N N . PRO B 1 177 ? -23.078 -6.137 -12.68 1 87.25 177 PRO B N 1
ATOM 3566 C CA . PRO B 1 177 ? -23.141 -4.73 -12.281 1 87.25 177 PRO B CA 1
ATOM 3567 C C . PRO B 1 177 ? -22.906 -4.531 -10.789 1 87.25 177 PRO B C 1
ATOM 3569 O O . PRO B 1 177 ? -22.312 -3.533 -10.383 1 87.25 177 PRO B O 1
ATOM 3572 N N . SER B 1 178 ? -23.344 -5.457 -10.008 1 86.81 178 SER B N 1
ATOM 3573 C CA . SER B 1 178 ? -23.141 -5.371 -8.562 1 86.81 178 SER B CA 1
ATOM 3574 C C . SER B 1 178 ? -21.672 -5.539 -8.203 1 86.81 178 SER B C 1
ATOM 3576 O O . SER B 1 178 ? -21.156 -4.844 -7.324 1 86.81 178 SER B O 1
ATOM 3578 N N . ILE B 1 179 ? -21.016 -6.371 -8.922 1 83.88 179 ILE B N 1
ATOM 3579 C CA . ILE B 1 179 ? -19.594 -6.605 -8.688 1 83.88 179 ILE B CA 1
ATOM 3580 C C . ILE B 1 179 ? -18.797 -5.352 -9.039 1 83.88 179 ILE B C 1
ATOM 3582 O O . ILE B 1 179 ? -17.922 -4.922 -8.281 1 83.88 179 ILE B O 1
ATOM 3586 N N . ARG B 1 180 ? -19.141 -4.812 -10.141 1 88.5 180 ARG B N 1
ATOM 3587 C CA . ARG B 1 180 ? -18.438 -3.605 -10.555 1 88.5 180 ARG B CA 1
ATOM 3588 C C . ARG B 1 180 ? -18.672 -2.467 -9.57 1 88.5 180 ARG B C 1
ATOM 3590 O O . ARG B 1 180 ? -17.734 -1.747 -9.211 1 88.5 180 ARG B O 1
ATOM 3597 N N . ARG B 1 181 ? -19.891 -2.357 -9.109 1 88.5 181 ARG B N 1
ATOM 3598 C CA . ARG B 1 181 ? -20.219 -1.3 -8.156 1 88.5 181 ARG B CA 1
ATOM 3599 C C . ARG B 1 181 ? -19.438 -1.458 -6.867 1 88.5 181 ARG B C 1
ATOM 3601 O O . ARG B 1 181 ? -18.953 -0.474 -6.305 1 88.5 181 ARG B O 1
ATOM 3608 N N . ASN B 1 182 ? -19.297 -2.664 -6.414 1 86.25 182 ASN B N 1
ATOM 3609 C CA . ASN B 1 182 ? -18.516 -2.928 -5.211 1 86.25 182 ASN B CA 1
ATOM 3610 C C . ASN B 1 182 ? -17.047 -2.586 -5.414 1 86.25 182 ASN B C 1
ATOM 3612 O O . ASN B 1 182 ? -16.422 -1.944 -4.559 1 86.25 182 ASN B O 1
ATOM 3616 N N . MET B 1 183 ? -16.547 -3.014 -6.586 1 88.88 183 MET B N 1
ATOM 3617 C CA . MET B 1 183 ? -15.141 -2.744 -6.887 1 88.88 183 MET B CA 1
ATOM 3618 C C . MET B 1 183 ? -14.875 -1.244 -6.957 1 88.88 183 MET B C 1
ATOM 3620 O O . MET B 1 183 ? -13.898 -0.755 -6.395 1 88.88 183 MET B O 1
ATOM 3624 N N . VAL B 1 184 ? -15.766 -0.571 -7.609 1 90.25 184 VAL B N 1
ATOM 3625 C CA . VAL B 1 184 ? -15.648 0.878 -7.734 1 90.25 184 VAL B CA 1
ATOM 3626 C C . VAL B 1 184 ? -15.719 1.523 -6.352 1 90.25 184 VAL B C 1
ATOM 3628 O O . VAL B 1 184 ? -14.938 2.424 -6.035 1 90.25 184 VAL B O 1
ATOM 3631 N N . GLY B 1 185 ? -16.609 1.003 -5.496 1 88.69 185 GLY B N 1
ATOM 3632 C CA . GLY B 1 185 ? -16.734 1.5 -4.133 1 88.69 185 GLY B CA 1
ATOM 3633 C C . GLY B 1 185 ? -15.484 1.258 -3.297 1 88.69 185 GLY B C 1
ATOM 3634 O O . GLY B 1 185 ? -15.047 2.143 -2.559 1 88.69 185 GLY B O 1
ATOM 3635 N N . TRP B 1 186 ? -14.922 0.095 -3.469 1 89.06 186 TRP B N 1
ATOM 3636 C CA . TRP B 1 186 ? -13.711 -0.241 -2.729 1 89.06 186 TRP B CA 1
ATOM 3637 C C . TRP B 1 186 ? -12.555 0.662 -3.141 1 89.06 186 TRP B C 1
ATOM 3639 O O . TRP B 1 186 ? -11.805 1.153 -2.291 1 89.06 186 TRP B O 1
ATOM 3649 N N . LEU B 1 187 ? -12.445 0.9 -4.422 1 91.62 187 LEU B N 1
ATOM 3650 C CA . LEU B 1 187 ? -11.344 1.717 -4.938 1 91.62 187 LEU B CA 1
ATOM 3651 C C . LEU B 1 187 ? -11.523 3.176 -4.531 1 91.62 187 LEU B C 1
ATOM 3653 O O . LEU B 1 187 ? -10.539 3.881 -4.301 1 91.62 187 LEU B O 1
ATOM 3657 N N . TRP B 1 188 ? -12.758 3.564 -4.434 1 88.81 188 TRP B N 1
ATOM 3658 C CA . TRP B 1 188 ? -13.023 4.906 -3.93 1 88.81 188 TRP B CA 1
ATOM 3659 C C . TRP B 1 188 ? -12.641 5.023 -2.459 1 88.81 188 TRP B C 1
ATOM 3661 O O . TRP B 1 188 ? -11.992 5.992 -2.055 1 88.81 188 TRP B O 1
ATOM 3671 N N . GLY B 1 189 ? -12.977 4.02 -1.71 1 86.25 189 GLY B N 1
ATOM 3672 C CA . GLY B 1 189 ? -12.664 4.012 -0.288 1 86.25 189 GLY B CA 1
ATOM 3673 C C . GLY B 1 189 ? -11.18 4 -0.001 1 86.25 189 GLY B C 1
ATOM 3674 O O . GLY B 1 189 ? -10.719 4.598 0.977 1 86.25 189 GLY B O 1
ATOM 3675 N N . HIS B 1 190 ? -10.477 3.379 -0.863 1 88.12 190 HIS B N 1
ATOM 3676 C CA . HIS B 1 190 ? -9.031 3.283 -0.683 1 88.12 190 HIS B CA 1
ATOM 3677 C C . HIS B 1 190 ? -8.336 4.562 -1.135 1 88.12 190 HIS B C 1
ATOM 3679 O O . HIS B 1 190 ? -7.156 4.77 -0.838 1 88.12 190 HIS B O 1
ATOM 3685 N N . GLY B 1 191 ? -9.047 5.383 -1.88 1 87.31 191 GLY B N 1
ATOM 3686 C CA . GLY B 1 191 ? -8.516 6.691 -2.229 1 87.31 191 GLY B CA 1
ATOM 3687 C C . GLY B 1 191 ? -8.062 6.785 -3.672 1 87.31 191 GLY B C 1
ATOM 3688 O O . GLY B 1 191 ? -7.902 7.887 -4.207 1 87.31 191 GLY B O 1
ATOM 3689 N N . TYR B 1 192 ? -7.949 5.695 -4.387 1 89.81 192 TYR B N 1
ATOM 3690 C CA . TYR B 1 192 ? -7.344 5.715 -5.715 1 89.81 192 TYR B CA 1
ATOM 3691 C C . TYR B 1 192 ? -8.305 6.301 -6.742 1 89.81 192 TYR B C 1
ATOM 3693 O O . TYR B 1 192 ? -7.879 6.828 -7.77 1 89.81 192 TYR B O 1
ATOM 3701 N N . SER B 1 193 ? -9.617 6.223 -6.461 1 90 193 SER B N 1
ATOM 3702 C CA . SER B 1 193 ? -10.594 6.82 -7.363 1 90 193 SER B CA 1
ATOM 3703 C C . SER B 1 193 ? -10.773 8.312 -7.078 1 90 193 SER B C 1
ATOM 3705 O O . SER B 1 193 ? -11.453 9.016 -7.828 1 90 193 SER B O 1
ATOM 3707 N N . ARG B 1 194 ? -10.148 8.711 -6.039 1 87.81 194 ARG B N 1
ATOM 3708 C CA . ARG B 1 194 ? -10.273 10.117 -5.672 1 87.81 194 ARG B CA 1
ATOM 3709 C C . ARG B 1 194 ? -9.18 10.953 -6.316 1 87.81 194 ARG B C 1
ATOM 3711 O O . ARG B 1 194 ? -9.258 12.18 -6.336 1 87.81 194 ARG B O 1
ATOM 3718 N N . TYR B 1 195 ? -8.18 10.289 -6.859 1 89.62 195 TYR B N 1
ATOM 3719 C CA . TYR B 1 195 ? -7.156 10.961 -7.648 1 89.62 195 TYR B CA 1
ATOM 3720 C C . TYR B 1 195 ? -7.672 11.297 -9.047 1 89.62 195 TYR B C 1
ATOM 3722 O O . TYR B 1 195 ? -8.461 10.547 -9.617 1 89.62 195 TYR B O 1
ATOM 3730 N N . SER B 1 196 ? -7.234 12.438 -9.539 1 90.81 196 SER B N 1
ATOM 3731 C CA . SER B 1 196 ? -7.434 12.672 -10.969 1 90.81 196 SER B CA 1
ATOM 3732 C C . SER B 1 196 ? -6.684 11.641 -11.805 1 90.81 196 SER B C 1
ATOM 3734 O O . SER B 1 196 ? -5.781 10.969 -11.305 1 90.81 196 SER B O 1
ATOM 3736 N N . GLN B 1 197 ? -7.105 11.539 -13.039 1 90.12 197 GLN B N 1
ATOM 3737 C CA . GLN B 1 197 ? -6.391 10.633 -13.93 1 90.12 197 GLN B CA 1
ATOM 3738 C C . GLN B 1 197 ? -4.914 11.008 -14.016 1 90.12 197 GLN B C 1
ATOM 3740 O O . GLN B 1 197 ? -4.043 10.133 -13.992 1 90.12 197 GLN B O 1
ATOM 3745 N N . LYS B 1 198 ? -4.656 12.312 -14.125 1 92.5 198 LYS B N 1
ATOM 3746 C CA . LYS B 1 198 ? -3.277 12.789 -14.203 1 92.5 198 LYS B CA 1
ATOM 3747 C C . LYS B 1 198 ? -2.49 12.414 -12.953 1 92.5 198 LYS B C 1
ATOM 3749 O O . LYS B 1 198 ? -1.324 12.023 -13.039 1 92.5 198 LYS B O 1
ATOM 3754 N N . ASP B 1 199 ? -3.145 12.477 -11.797 1 93.19 199 ASP B N 1
ATOM 3755 C CA . ASP B 1 199 ? -2.479 12.156 -10.539 1 93.19 199 ASP B CA 1
ATOM 3756 C C . ASP B 1 199 ? -2.225 10.656 -10.422 1 93.19 199 ASP B C 1
ATOM 3758 O O . ASP B 1 199 ? -1.181 10.234 -9.914 1 93.19 199 ASP B O 1
ATOM 3762 N N . ARG B 1 200 ? -3.148 9.812 -10.859 1 93.25 200 ARG B N 1
ATOM 3763 C CA . ARG B 1 200 ? -2.959 8.367 -10.844 1 93.25 200 ARG B CA 1
ATOM 3764 C C . ARG B 1 200 ? -1.789 7.965 -11.734 1 93.25 200 ARG B C 1
ATOM 3766 O O . ARG B 1 200 ? -0.99 7.102 -11.367 1 93.25 200 ARG B O 1
ATOM 3773 N N . VAL B 1 201 ? -1.698 8.641 -12.883 1 92.81 201 VAL B N 1
ATOM 3774 C CA . VAL B 1 201 ? -0.599 8.383 -13.805 1 92.81 201 VAL B CA 1
ATOM 3775 C C . VAL B 1 201 ? 0.726 8.781 -13.156 1 92.81 201 VAL B C 1
ATOM 3777 O O . VAL B 1 201 ? 1.709 8.039 -13.234 1 92.81 201 VAL B O 1
ATOM 3780 N N . TRP B 1 202 ? 0.708 9.898 -12.547 1 95.12 202 TRP B N 1
ATOM 3781 C CA . TRP B 1 202 ? 1.914 10.359 -11.867 1 95.12 202 TRP B CA 1
ATOM 3782 C C . TRP B 1 202 ? 2.342 9.383 -10.781 1 95.12 202 TRP B C 1
ATOM 3784 O O . TRP B 1 202 ? 3.523 9.047 -10.672 1 95.12 202 TRP B O 1
ATOM 3794 N N . LEU B 1 203 ? 1.406 8.914 -10.023 1 94.81 203 LEU B N 1
ATOM 3795 C CA . LEU B 1 203 ? 1.699 7.949 -8.969 1 94.81 203 LEU B CA 1
ATOM 3796 C C . LEU B 1 203 ? 2.281 6.668 -9.555 1 94.81 203 LEU B C 1
ATOM 3798 O O . LEU B 1 203 ? 3.303 6.172 -9.078 1 94.81 203 LEU B O 1
ATOM 3802 N N . ALA B 1 204 ? 1.698 6.156 -10.586 1 95.12 204 ALA B N 1
ATOM 3803 C CA . ALA B 1 204 ? 2.145 4.918 -11.219 1 95.12 204 ALA B CA 1
ATOM 3804 C C . ALA B 1 204 ? 3.555 5.066 -11.781 1 95.12 204 ALA B C 1
ATOM 3806 O O . ALA B 1 204 ? 4.402 4.188 -11.594 1 95.12 204 ALA B O 1
ATOM 3807 N N . ARG B 1 205 ? 3.775 6.188 -12.414 1 96.56 205 ARG B N 1
ATOM 3808 C CA . ARG B 1 205 ? 5.07 6.41 -13.047 1 96.56 205 ARG B CA 1
ATOM 3809 C C . ARG B 1 205 ? 6.184 6.484 -12.008 1 96.56 205 ARG B C 1
ATOM 3811 O O . ARG B 1 205 ? 7.262 5.914 -12.203 1 96.56 205 ARG B O 1
ATOM 3818 N N . ARG B 1 206 ? 5.898 7.145 -10.984 1 96.81 206 ARG B N 1
ATOM 3819 C CA . ARG B 1 206 ? 6.918 7.289 -9.953 1 96.81 206 ARG B CA 1
ATOM 3820 C C . ARG B 1 206 ? 7.25 5.945 -9.312 1 96.81 206 ARG B C 1
ATOM 3822 O O . ARG B 1 206 ? 8.406 5.68 -8.984 1 96.81 206 ARG B O 1
ATOM 3829 N N . GLU B 1 207 ? 6.27 5.094 -9.125 1 97.5 207 GLU B N 1
ATOM 3830 C CA . GLU B 1 207 ? 6.492 3.775 -8.547 1 97.5 207 GLU B CA 1
ATOM 3831 C C . GLU B 1 207 ? 7.242 2.863 -9.508 1 97.5 207 GLU B C 1
ATOM 3833 O O . GLU B 1 207 ? 8.133 2.113 -9.102 1 97.5 207 GLU B O 1
ATOM 3838 N N . ILE B 1 208 ? 6.941 2.994 -10.789 1 97.81 208 ILE B N 1
ATOM 3839 C CA . ILE B 1 208 ? 7.645 2.23 -11.82 1 97.81 208 ILE B CA 1
ATOM 3840 C C . ILE B 1 208 ? 9.094 2.693 -11.906 1 97.81 208 ILE B C 1
ATOM 3842 O O . ILE B 1 208 ? 10.016 1.871 -11.984 1 97.81 208 ILE B O 1
ATOM 3846 N N . ASP B 1 209 ? 9.289 4.004 -11.828 1 98.62 209 ASP B N 1
ATOM 3847 C CA . ASP B 1 209 ? 10.648 4.543 -11.836 1 98.62 209 ASP B CA 1
ATOM 3848 C C . ASP B 1 209 ? 11.438 4.051 -10.625 1 98.62 209 ASP B C 1
ATOM 3850 O O . ASP B 1 209 ? 12.633 3.762 -10.742 1 98.62 209 ASP B O 1
ATOM 3854 N N . ALA B 1 210 ? 10.789 3.963 -9.508 1 98.75 210 ALA B N 1
ATOM 3855 C CA . ALA B 1 210 ? 11.453 3.473 -8.305 1 98.75 210 ALA B CA 1
ATOM 3856 C C . ALA B 1 210 ? 11.883 2.018 -8.469 1 98.75 210 ALA B C 1
ATOM 3858 O O . ALA B 1 210 ? 13 1.649 -8.102 1 98.75 210 ALA B O 1
ATOM 3859 N N . LEU B 1 211 ? 11.023 1.195 -9.055 1 98.75 211 LEU B N 1
ATOM 3860 C CA . LEU B 1 211 ? 11.367 -0.201 -9.297 1 98.75 211 LEU B CA 1
ATOM 3861 C C . LEU B 1 211 ? 12.578 -0.311 -10.219 1 98.75 211 LEU B C 1
ATOM 3863 O O . LEU B 1 211 ? 13.484 -1.105 -9.969 1 98.75 211 LEU B O 1
ATOM 3867 N N . ALA B 1 212 ? 12.531 0.531 -11.25 1 98.88 212 ALA B N 1
ATOM 3868 C CA . ALA B 1 212 ? 13.641 0.512 -12.203 1 98.88 212 ALA B CA 1
ATOM 3869 C C . ALA B 1 212 ? 14.953 0.878 -11.523 1 98.88 212 ALA B C 1
ATOM 3871 O O . ALA B 1 212 ? 15.984 0.246 -11.766 1 98.88 212 ALA B O 1
ATOM 3872 N N . THR B 1 213 ? 14.883 1.852 -10.688 1 98.81 213 THR B N 1
ATOM 3873 C CA . THR B 1 213 ? 16.078 2.318 -9.984 1 98.81 213 THR B CA 1
ATOM 3874 C C . THR B 1 213 ? 16.594 1.246 -9.039 1 98.81 213 THR B C 1
ATOM 3876 O O . THR B 1 213 ? 17.797 0.995 -8.977 1 98.81 213 THR B O 1
ATOM 3879 N N . ILE B 1 214 ? 15.727 0.568 -8.359 1 98.56 214 ILE B N 1
ATOM 3880 C CA . ILE B 1 214 ? 16.109 -0.433 -7.371 1 98.56 214 ILE B CA 1
ATOM 3881 C C . ILE B 1 214 ? 16.703 -1.654 -8.078 1 98.56 214 ILE B C 1
ATOM 3883 O O . ILE B 1 214 ? 17.688 -2.234 -7.609 1 98.56 214 ILE B O 1
ATOM 3887 N N . LEU B 1 215 ? 16.094 -2.02 -9.172 1 98.75 215 LEU B N 1
ATOM 3888 C CA . LEU B 1 215 ? 16.609 -3.156 -9.922 1 98.75 215 LEU B CA 1
ATOM 3889 C C . LEU B 1 215 ? 18.016 -2.869 -10.445 1 98.75 215 LEU B C 1
ATOM 3891 O O . LEU B 1 215 ? 18.875 -3.744 -10.422 1 98.75 215 LEU B O 1
ATOM 3895 N N . GLY B 1 216 ? 18.172 -1.629 -10.953 1 98.25 216 GLY B N 1
ATOM 3896 C CA . GLY B 1 216 ? 19.469 -1.253 -11.492 1 98.25 216 GLY B CA 1
ATOM 3897 C C . GLY B 1 216 ? 19.922 -2.146 -12.633 1 98.25 216 GLY B C 1
ATOM 3898 O O . GLY B 1 216 ? 19.172 -2.383 -13.578 1 98.25 216 GLY B O 1
ATOM 3899 N N . ASP B 1 217 ? 21.125 -2.656 -12.43 1 97.62 217 ASP B N 1
ATOM 3900 C CA . ASP B 1 217 ? 21.703 -3.467 -13.5 1 97.62 217 ASP B CA 1
ATOM 3901 C C . ASP B 1 217 ? 21.641 -4.953 -13.156 1 97.62 217 ASP B C 1
ATOM 3903 O O . ASP B 1 217 ? 22.266 -5.777 -13.836 1 97.62 217 ASP B O 1
ATOM 3907 N N . HIS B 1 218 ? 20.891 -5.293 -12.164 1 98.19 218 HIS B N 1
ATOM 3908 C CA . HIS B 1 218 ? 20.812 -6.684 -11.734 1 98.19 218 HIS B CA 1
ATOM 3909 C C . HIS B 1 218 ? 19.672 -7.41 -12.422 1 98.19 218 HIS B C 1
ATOM 3911 O O . HIS B 1 218 ? 18.672 -6.789 -12.797 1 98.19 218 HIS B O 1
ATOM 3917 N N . PRO B 1 219 ? 19.766 -8.664 -12.562 1 98.25 219 PRO B N 1
ATOM 3918 C CA . PRO B 1 219 ? 18.672 -9.43 -13.148 1 98.25 219 PRO B CA 1
ATOM 3919 C C . PRO B 1 219 ? 17.5 -9.617 -12.188 1 98.25 219 PRO B C 1
ATOM 3921 O O . PRO B 1 219 ? 16.375 -9.883 -12.625 1 98.25 219 PRO B O 1
ATOM 3924 N N . TYR B 1 220 ? 17.828 -9.461 -10.852 1 98.75 220 TYR B N 1
ATOM 3925 C CA . TYR B 1 220 ? 16.797 -9.602 -9.828 1 98.75 220 TYR B CA 1
ATOM 3926 C C . TYR B 1 220 ? 16.922 -8.492 -8.789 1 98.75 220 TYR B C 1
ATOM 3928 O O . TYR B 1 220 ? 17.938 -7.805 -8.711 1 98.75 220 TYR B O 1
ATOM 3936 N N . PHE B 1 221 ? 15.992 -8.328 -7.973 1 98.75 221 PHE B N 1
ATOM 3937 C CA . PHE B 1 221 ? 15.859 -7.137 -7.141 1 98.75 221 PHE B CA 1
ATOM 3938 C C . PHE B 1 221 ? 16.797 -7.203 -5.941 1 98.75 221 PHE B C 1
ATOM 3940 O O . PHE B 1 221 ? 17.078 -6.18 -5.309 1 98.75 221 PHE B O 1
ATOM 3947 N N . ASN B 1 222 ? 17.188 -8.414 -5.543 1 98.31 222 ASN B N 1
ATOM 3948 C CA . ASN B 1 222 ? 18.188 -8.539 -4.492 1 98.31 222 ASN B CA 1
ATOM 3949 C C . ASN B 1 222 ? 19.531 -9.016 -5.055 1 98.31 222 ASN B C 1
ATOM 3951 O O . ASN B 1 222 ? 20.297 -9.672 -4.352 1 98.31 222 ASN B O 1
ATOM 3955 N N . GLY B 1 223 ? 19.75 -8.734 -6.375 1 97.69 223 GLY B N 1
ATOM 3956 C CA . GLY B 1 223 ? 21.047 -9.047 -6.926 1 97.69 223 GLY B CA 1
ATOM 3957 C C . GLY B 1 223 ? 20.984 -10.047 -8.062 1 97.69 223 GLY B C 1
ATOM 3958 O O . GLY B 1 223 ? 20.203 -9.883 -9 1 97.69 223 GLY B O 1
ATOM 3959 N N . ASP B 1 224 ? 21.844 -11.062 -7.938 1 97.44 224 ASP B N 1
ATOM 3960 C CA . ASP B 1 224 ? 22.094 -11.922 -9.094 1 97.44 224 ASP B CA 1
ATOM 3961 C C . ASP B 1 224 ? 21.25 -13.195 -9.016 1 97.44 224 ASP B C 1
ATOM 3963 O O . ASP B 1 224 ? 21.141 -13.938 -9.992 1 97.44 224 ASP B O 1
ATOM 3967 N N . GLU B 1 225 ? 20.641 -13.422 -7.906 1 97.75 225 GLU B N 1
ATOM 3968 C CA . GLU B 1 225 ? 19.781 -14.578 -7.719 1 97.75 225 GLU B CA 1
ATOM 3969 C C . GLU B 1 225 ? 18.344 -14.156 -7.418 1 97.75 225 GLU B C 1
ATOM 3971 O O . GLU B 1 225 ? 18.125 -13.133 -6.766 1 97.75 225 GLU B O 1
ATOM 3976 N N . PRO B 1 226 ? 17.453 -15 -7.902 1 98.56 226 PRO B N 1
ATOM 3977 C CA . PRO B 1 226 ? 16.078 -14.664 -7.547 1 98.56 226 PRO B CA 1
ATOM 3978 C C . PRO B 1 226 ? 15.781 -14.875 -6.066 1 98.56 226 PRO B C 1
ATOM 3980 O O . PRO B 1 226 ? 16.312 -15.805 -5.449 1 98.56 226 PRO B O 1
ATOM 3983 N N . THR B 1 227 ? 15.047 -13.984 -5.5 1 98.75 227 THR B N 1
ATOM 3984 C CA . THR B 1 227 ? 14.484 -14.07 -4.156 1 98.75 227 THR B CA 1
ATOM 3985 C C . THR B 1 227 ? 12.961 -13.984 -4.203 1 98.75 227 THR B C 1
ATOM 3987 O O . THR B 1 227 ? 12.383 -13.695 -5.254 1 98.75 227 THR B O 1
ATOM 3990 N N . PRO B 1 228 ? 12.25 -14.289 -3.15 1 98.56 228 PRO B N 1
ATOM 3991 C CA . PRO B 1 228 ? 10.789 -14.312 -3.189 1 98.56 228 PRO B CA 1
ATOM 3992 C C . PRO B 1 228 ? 10.188 -13.008 -3.711 1 98.56 228 PRO B C 1
ATOM 3994 O O . PRO B 1 228 ? 9.148 -13.023 -4.371 1 98.56 228 PRO B O 1
ATOM 3997 N N . VAL B 1 229 ? 10.859 -11.922 -3.514 1 98.75 229 VAL B N 1
ATOM 3998 C CA . VAL B 1 229 ? 10.281 -10.633 -3.875 1 98.75 229 VAL B CA 1
ATOM 3999 C C . VAL B 1 229 ? 10.188 -10.516 -5.395 1 98.75 229 VAL B C 1
ATOM 4001 O O . VAL B 1 229 ? 9.344 -9.781 -5.918 1 98.75 229 VAL B O 1
ATOM 4004 N N . ASP B 1 230 ? 11.016 -11.219 -6.109 1 98.88 230 ASP B N 1
ATOM 4005 C CA . ASP B 1 230 ? 10.984 -11.164 -7.566 1 98.88 230 ASP B CA 1
ATOM 4006 C C . ASP B 1 230 ? 9.664 -11.719 -8.102 1 98.88 230 ASP B C 1
ATOM 4008 O O . ASP B 1 230 ? 9.18 -11.273 -9.148 1 98.88 230 ASP B O 1
ATOM 4012 N N . ALA B 1 231 ? 9.07 -12.664 -7.359 1 98.25 231 ALA B N 1
ATOM 4013 C CA . ALA B 1 231 ? 7.773 -13.195 -7.762 1 98.25 231 ALA B CA 1
ATOM 4014 C C . ALA B 1 231 ? 6.688 -12.133 -7.656 1 98.25 231 ALA B C 1
ATOM 4016 O O . ALA B 1 231 ? 5.828 -12.023 -8.531 1 98.25 231 ALA B O 1
ATOM 4017 N N . ALA B 1 232 ? 6.75 -11.367 -6.602 1 98.06 232 ALA B N 1
ATOM 4018 C CA . ALA B 1 232 ? 5.766 -10.312 -6.395 1 98.06 232 ALA B CA 1
ATOM 4019 C C . ALA B 1 232 ? 5.895 -9.227 -7.461 1 98.06 232 ALA B C 1
ATOM 4021 O O . ALA B 1 232 ? 4.898 -8.812 -8.062 1 98.06 232 ALA B O 1
ATOM 4022 N N . VAL B 1 233 ? 7.148 -8.82 -7.707 1 98.62 233 VAL B N 1
ATOM 4023 C CA . VAL B 1 233 ? 7.379 -7.75 -8.664 1 98.62 233 VAL B CA 1
ATOM 4024 C C . VAL B 1 233 ? 7.004 -8.227 -10.07 1 98.62 233 VAL B C 1
ATOM 4026 O O . VAL B 1 233 ? 6.379 -7.484 -10.836 1 98.62 233 VAL B O 1
ATOM 4029 N N . PHE B 1 234 ? 7.32 -9.453 -10.352 1 97.88 234 PHE B N 1
ATOM 4030 C CA . PHE B 1 234 ? 6.988 -10.016 -11.664 1 97.88 234 PHE B CA 1
ATOM 4031 C C . PHE B 1 234 ? 5.48 -10.023 -11.883 1 97.88 234 PHE B C 1
ATOM 4033 O O . PHE B 1 234 ? 5.004 -9.633 -12.945 1 97.88 234 PHE B O 1
ATOM 4040 N N . GLY B 1 235 ? 4.754 -10.477 -10.898 1 96 235 GLY B N 1
ATOM 4041 C CA . GLY B 1 235 ? 3.311 -10.57 -11.039 1 96 235 GLY B CA 1
ATOM 4042 C C . GLY B 1 235 ? 2.668 -9.273 -11.484 1 96 235 GLY B C 1
ATOM 4043 O O . GLY B 1 235 ? 1.856 -9.266 -12.414 1 96 235 GLY B O 1
ATOM 4044 N N . ILE B 1 236 ? 3.08 -8.188 -10.93 1 95.62 236 ILE B N 1
ATOM 4045 C CA . ILE B 1 236 ? 2.461 -6.902 -11.234 1 95.62 236 ILE B CA 1
ATOM 4046 C C . ILE B 1 236 ? 3.014 -6.363 -12.555 1 95.62 236 ILE B C 1
ATOM 4048 O O . ILE B 1 236 ? 2.262 -5.867 -13.391 1 95.62 236 ILE B O 1
ATOM 4052 N N . LEU B 1 237 ? 4.328 -6.496 -12.789 1 96.25 237 LEU B N 1
ATOM 4053 C CA . LEU B 1 237 ? 4.93 -5.934 -13.992 1 96.25 237 LEU B CA 1
ATOM 4054 C C . LEU B 1 237 ? 4.469 -6.691 -15.234 1 96.25 237 LEU B C 1
ATOM 4056 O O . LEU B 1 237 ? 4.246 -6.09 -16.281 1 96.25 237 LEU B O 1
ATOM 4060 N N . ASP B 1 238 ? 4.34 -7.992 -15.094 1 95 238 ASP B N 1
ATOM 4061 C CA . ASP B 1 238 ? 3.838 -8.781 -16.219 1 95 238 ASP B CA 1
ATOM 4062 C C . ASP B 1 238 ? 2.432 -8.344 -16.609 1 95 238 ASP B C 1
ATOM 4064 O O . ASP B 1 238 ? 2.123 -8.234 -17.797 1 95 238 ASP B O 1
ATOM 4068 N N . ASN B 1 239 ? 1.628 -8.078 -15.633 1 91.75 239 ASN B N 1
ATOM 4069 C CA . ASN B 1 239 ? 0.27 -7.613 -15.891 1 91.75 239 ASN B CA 1
ATOM 4070 C C . ASN B 1 239 ? 0.263 -6.199 -16.469 1 91.75 239 ASN B C 1
ATOM 4072 O O . ASN B 1 239 ? -0.599 -5.859 -17.281 1 91.75 239 ASN B O 1
ATOM 4076 N N . CYS B 1 240 ? 1.237 -5.398 -16.062 1 92.12 240 CYS B N 1
ATOM 4077 C CA . CYS B 1 240 ? 1.336 -4.047 -16.594 1 92.12 240 CYS B CA 1
ATOM 4078 C C . CYS B 1 240 ? 1.722 -4.082 -18.078 1 92.12 240 CYS B C 1
ATOM 4080 O O . CYS B 1 240 ? 1.229 -3.277 -18.875 1 92.12 240 CYS B O 1
ATOM 4082 N N . ILE B 1 241 ? 2.578 -4.992 -18.391 1 92.12 241 ILE B N 1
ATOM 4083 C CA . ILE B 1 241 ? 3.121 -5.031 -19.75 1 92.12 241 ILE B CA 1
ATOM 4084 C C . ILE B 1 241 ? 2.174 -5.801 -20.672 1 92.12 241 ILE B C 1
ATOM 4086 O O . ILE B 1 241 ? 1.851 -5.344 -21.766 1 92.12 241 ILE B O 1
ATOM 4090 N N . TYR B 1 242 ? 1.638 -6.938 -20.156 1 88.81 242 TYR B N 1
ATOM 4091 C CA . TYR B 1 242 ? 0.979 -7.883 -21.047 1 88.81 242 TYR B CA 1
ATOM 4092 C C . TYR B 1 242 ? -0.485 -8.062 -20.672 1 88.81 242 TYR B C 1
ATOM 4094 O O . TYR B 1 242 ? -1.21 -8.828 -21.312 1 88.81 242 TYR B O 1
ATOM 4102 N N . GLY B 1 243 ? -0.854 -7.414 -19.594 1 84.12 243 GLY B N 1
ATOM 4103 C CA . GLY B 1 243 ? -2.223 -7.586 -19.141 1 84.12 243 GLY B CA 1
ATOM 4104 C C . GLY B 1 243 ? -3.236 -6.852 -19.984 1 84.12 243 GLY B C 1
ATOM 4105 O O . GLY B 1 243 ? -2.928 -6.434 -21.109 1 84.12 243 GLY B O 1
ATOM 4106 N N . ILE B 1 244 ? -4.422 -6.809 -19.422 1 77.5 244 ILE B N 1
ATOM 4107 C CA . ILE B 1 244 ? -5.559 -6.25 -20.141 1 77.5 244 ILE B CA 1
ATOM 4108 C C . ILE B 1 244 ? -5.547 -4.727 -20.031 1 77.5 244 ILE B C 1
ATOM 4110 O O . ILE B 1 244 ? -5.371 -4.184 -18.938 1 77.5 244 ILE B O 1
ATOM 4114 N N . GLY B 1 245 ? -5.695 -4.105 -21.172 1 64.12 245 GLY B N 1
ATOM 4115 C CA . GLY B 1 245 ? -5.934 -2.672 -21.234 1 64.12 245 GLY B CA 1
ATOM 4116 C C . GLY B 1 245 ? -4.684 -1.85 -20.984 1 64.12 245 GLY B C 1
ATOM 4117 O O . GLY B 1 245 ? -3.846 -2.229 -20.156 1 64.12 245 GLY B O 1
ATOM 4118 N N . SER B 1 246 ? -4.012 -1.26 -22.016 1 62.91 246 SER B N 1
ATOM 4119 C CA . SER B 1 246 ? -2.947 -0.281 -21.828 1 62.91 246 SER B CA 1
ATOM 4120 C C . SER B 1 246 ? -3.457 0.959 -21.094 1 62.91 246 SER B C 1
ATOM 4122 O O . SER B 1 246 ? -4.195 1.763 -21.672 1 62.91 246 SER B O 1
ATOM 4124 N N . VAL B 1 247 ? -3.59 0.849 -19.688 1 63.06 247 VAL B N 1
ATOM 4125 C CA . VAL B 1 247 ? -4.277 1.916 -18.969 1 63.06 247 VAL B CA 1
ATOM 4126 C C . VAL B 1 247 ? -3.271 2.98 -18.547 1 63.06 247 VAL B C 1
ATOM 4128 O O . VAL B 1 247 ? -2.129 2.662 -18.203 1 63.06 247 VAL B O 1
ATOM 4131 N N . TYR B 1 248 ? -3.674 4.285 -18.672 1 70.75 248 TYR B N 1
ATOM 4132 C CA . TYR B 1 248 ? -3.109 5.496 -18.094 1 70.75 248 TYR B CA 1
ATOM 4133 C C . TYR B 1 248 ? -1.66 5.688 -18.516 1 70.75 248 TYR B C 1
ATOM 4135 O O . TYR B 1 248 ? -0.881 6.344 -17.828 1 70.75 248 TYR B O 1
ATOM 4143 N N . GLY B 1 249 ? -1.297 4.824 -19.609 1 84.69 249 GLY B N 1
ATOM 4144 C CA . GLY B 1 249 ? 0.087 4.996 -20.016 1 84.69 249 GLY B CA 1
ATOM 4145 C C . GLY B 1 249 ? 1.063 4.191 -19.188 1 84.69 249 GLY B C 1
ATOM 4146 O O . GLY B 1 249 ? 2.277 4.383 -19.281 1 84.69 249 GLY B O 1
ATOM 4147 N N . ILE B 1 250 ? 0.529 3.262 -18.391 1 88.88 250 ILE B N 1
ATOM 4148 C CA . ILE B 1 250 ? 1.363 2.465 -17.5 1 88.88 250 ILE B CA 1
ATOM 4149 C C . ILE B 1 250 ? 2.217 1.497 -18.312 1 88.88 250 ILE B C 1
ATOM 4151 O O . ILE B 1 250 ? 3.428 1.398 -18.109 1 88.88 250 ILE B O 1
ATOM 4155 N N . ARG B 1 251 ? 1.605 0.858 -19.25 1 90.81 251 ARG B N 1
ATOM 4156 C CA . ARG B 1 251 ? 2.338 -0.066 -20.109 1 90.81 251 ARG B CA 1
ATOM 4157 C C . ARG B 1 251 ? 3.463 0.649 -20.859 1 90.81 251 ARG B C 1
ATOM 4159 O O . ARG B 1 251 ? 4.605 0.189 -20.844 1 90.81 251 ARG B O 1
ATOM 4166 N N . ASP B 1 252 ? 3.082 1.781 -21.406 1 93.06 252 ASP B N 1
ATOM 4167 C CA . ASP B 1 252 ? 4.066 2.551 -22.156 1 93.06 252 ASP B CA 1
ATOM 4168 C C . ASP B 1 252 ? 5.234 2.971 -21.281 1 93.06 252 ASP B C 1
ATOM 4170 O O . ASP B 1 252 ? 6.391 2.92 -21.703 1 93.06 252 ASP B O 1
ATOM 4174 N N . HIS B 1 253 ? 4.91 3.336 -20.094 1 95.56 253 HIS B N 1
ATOM 4175 C CA . HIS B 1 253 ? 5.961 3.816 -19.203 1 95.56 253 HIS B CA 1
ATOM 4176 C C . HIS B 1 253 ? 6.875 2.678 -18.766 1 95.56 253 HIS B C 1
ATOM 4178 O O . HIS B 1 253 ? 8.102 2.826 -18.75 1 95.56 253 HIS B O 1
ATOM 4184 N N . VAL B 1 254 ? 6.309 1.518 -18.453 1 96 254 VAL B N 1
ATOM 4185 C CA . VAL B 1 254 ? 7.121 0.365 -18.078 1 96 254 VAL B CA 1
ATOM 4186 C C . VAL B 1 254 ? 8.047 -0.012 -19.219 1 96 254 VAL B C 1
ATOM 4188 O O . VAL B 1 254 ? 9.219 -0.34 -19 1 96 254 VAL B O 1
ATOM 4191 N N . GLN B 1 255 ? 7.57 0.114 -20.406 1 94.94 255 GLN B N 1
ATOM 4192 C CA . GLN B 1 255 ? 8.32 -0.301 -21.578 1 94.94 255 GLN B CA 1
ATOM 4193 C C . GLN B 1 255 ? 9.484 0.643 -21.859 1 94.94 255 GLN B C 1
ATOM 4195 O O . GLN B 1 255 ? 10.406 0.301 -22.594 1 94.94 255 GLN B O 1
ATOM 4200 N N . THR B 1 256 ? 9.438 1.797 -21.312 1 97.31 256 THR B N 1
ATOM 4201 C CA . THR B 1 256 ? 10.57 2.707 -21.438 1 97.31 256 THR B CA 1
ATOM 4202 C C . THR B 1 256 ? 11.703 2.297 -20.5 1 97.31 256 THR B C 1
ATOM 4204 O O . THR B 1 256 ? 12.82 2.801 -20.625 1 97.31 256 THR B O 1
ATOM 4207 N N . LYS B 1 257 ? 11.414 1.457 -19.531 1 98.56 257 LYS B N 1
ATOM 4208 C CA . LYS B 1 257 ? 12.422 0.973 -18.594 1 98.56 257 LYS B CA 1
ATOM 4209 C C . LYS B 1 257 ? 13.016 -0.352 -19.062 1 98.56 257 LYS B C 1
ATOM 4211 O O . LYS B 1 257 ? 12.516 -1.422 -18.719 1 98.56 257 LYS B O 1
ATOM 4216 N N . LYS B 1 258 ? 14.117 -0.296 -19.734 1 98.5 258 LYS B N 1
ATOM 4217 C CA . LYS B 1 258 ? 14.711 -1.458 -20.375 1 98.5 258 LYS B CA 1
ATOM 4218 C C . LYS B 1 258 ? 15.031 -2.553 -19.375 1 98.5 258 LYS B C 1
ATOM 4220 O O . LYS B 1 258 ? 14.875 -3.74 -19.656 1 98.5 258 LYS B O 1
ATOM 4225 N N . ASN B 1 259 ? 15.438 -2.133 -18.25 1 98.69 259 ASN B N 1
ATOM 4226 C CA . ASN B 1 259 ? 15.82 -3.127 -17.266 1 98.69 259 ASN B CA 1
ATOM 4227 C C . ASN B 1 259 ? 14.602 -3.861 -16.703 1 98.69 259 ASN B C 1
ATOM 4229 O O . ASN B 1 259 ? 14.648 -5.066 -16.469 1 98.69 259 ASN B O 1
ATOM 4233 N N . LEU B 1 260 ? 13.477 -3.205 -16.562 1 98.69 260 LEU B N 1
ATOM 4234 C CA . LEU B 1 260 ? 12.258 -3.865 -16.109 1 98.69 260 LEU B CA 1
ATOM 4235 C C . LEU B 1 260 ? 11.711 -4.809 -17.172 1 98.69 260 LEU B C 1
ATOM 4237 O O . LEU B 1 260 ? 11.242 -5.902 -16.859 1 98.69 260 LEU B O 1
ATOM 4241 N N . VAL B 1 261 ? 11.789 -4.352 -18.375 1 98.12 261 VAL B N 1
ATOM 4242 C CA . VAL B 1 261 ? 11.344 -5.199 -19.469 1 98.12 261 VAL B CA 1
ATOM 4243 C C . VAL B 1 261 ? 12.203 -6.461 -19.531 1 98.12 261 VAL B C 1
ATOM 4245 O O . VAL B 1 261 ? 11.68 -7.57 -19.672 1 98.12 261 VAL B O 1
ATOM 4248 N N . ALA B 1 262 ? 13.477 -6.293 -19.391 1 98.56 262 ALA B N 1
ATOM 4249 C CA . ALA B 1 262 ? 14.391 -7.43 -19.406 1 98.56 262 ALA B CA 1
ATOM 4250 C C . ALA B 1 262 ? 14.109 -8.375 -18.234 1 98.56 262 ALA B C 1
ATOM 4252 O O . ALA B 1 262 ? 14.172 -9.594 -18.391 1 98.56 262 ALA B O 1
ATOM 4253 N N . PHE B 1 263 ? 13.844 -7.836 -17.109 1 98.56 263 PHE B N 1
ATOM 4254 C CA . PHE B 1 263 ? 13.492 -8.609 -15.93 1 98.56 263 PHE B CA 1
ATOM 4255 C C . PHE B 1 263 ? 12.281 -9.492 -16.203 1 98.56 263 PHE B C 1
ATOM 4257 O O . PHE B 1 263 ? 12.32 -10.703 -15.961 1 98.56 263 PHE B O 1
ATOM 4264 N N . VAL B 1 264 ? 11.18 -8.891 -16.781 1 97.81 264 VAL B N 1
ATOM 4265 C CA . VAL B 1 264 ? 9.938 -9.602 -17.031 1 97.81 264 VAL B CA 1
ATOM 4266 C C . VAL B 1 264 ? 10.148 -10.648 -18.125 1 97.81 264 VAL B C 1
ATOM 4268 O O . VAL B 1 264 ? 9.773 -11.812 -17.953 1 97.81 264 VAL B O 1
ATOM 4271 N N . GLU B 1 265 ? 10.781 -10.297 -19.141 1 96.69 265 GLU B N 1
ATOM 4272 C CA . GLU B 1 265 ? 11 -11.203 -20.266 1 96.69 265 GLU B CA 1
ATOM 4273 C C . GLU B 1 265 ? 11.922 -12.359 -19.891 1 96.69 265 GLU B C 1
ATOM 4275 O O . GLU B 1 265 ? 11.727 -13.492 -20.328 1 96.69 265 GLU B O 1
ATOM 4280 N N . GLY B 1 266 ? 12.953 -12.016 -19.156 1 96.88 266 GLY B N 1
ATOM 4281 C CA . GLY B 1 266 ? 13.844 -13.055 -18.672 1 96.88 266 GLY B CA 1
ATOM 4282 C C . GLY B 1 266 ? 13.141 -14.102 -17.828 1 96.88 266 GLY B C 1
ATOM 4283 O O . GLY B 1 266 ? 13.383 -15.305 -18 1 96.88 266 GLY B O 1
ATOM 4284 N N . ILE B 1 267 ? 12.273 -13.688 -17 1 96.88 267 ILE B N 1
ATOM 4285 C CA . ILE B 1 267 ? 11.539 -14.602 -16.125 1 96.88 267 ILE B CA 1
ATOM 4286 C C . ILE B 1 267 ? 10.539 -15.406 -16.953 1 96.88 267 ILE B C 1
ATOM 4288 O O . ILE B 1 267 ? 10.391 -16.609 -16.766 1 96.88 267 ILE B O 1
ATOM 4292 N N . ARG B 1 268 ? 9.859 -14.773 -17.891 1 94.31 268 ARG B N 1
ATOM 4293 C CA . ARG B 1 268 ? 8.938 -15.477 -18.766 1 94.31 268 ARG B CA 1
ATOM 4294 C C . ARG B 1 268 ? 9.648 -16.594 -19.516 1 94.31 268 ARG B C 1
ATOM 4296 O O . ARG B 1 268 ? 9.133 -17.719 -19.609 1 94.31 268 ARG B O 1
ATOM 4303 N N . GLN B 1 269 ? 10.781 -16.297 -20 1 94.19 269 GLN B N 1
ATOM 4304 C CA . GLN B 1 269 ? 11.531 -17.25 -20.812 1 94.19 269 GLN B CA 1
ATOM 4305 C C . GLN B 1 269 ? 12.016 -18.422 -19.953 1 94.19 269 GLN B C 1
ATOM 4307 O O . GLN B 1 269 ? 11.984 -19.578 -20.406 1 94.19 269 GLN B O 1
ATOM 4312 N N . GLU B 1 270 ? 12.344 -18.141 -18.812 1 94.06 270 GLU B N 1
ATOM 4313 C CA . GLU B 1 270 ? 12.984 -19.156 -17.984 1 94.06 270 GLU B CA 1
ATOM 4314 C C . GLU B 1 270 ? 11.953 -20.016 -17.266 1 94.06 270 GLU B C 1
ATOM 4316 O O . GLU B 1 270 ? 12.164 -21.219 -17.062 1 94.06 270 GLU B O 1
ATOM 4321 N N . PHE B 1 271 ? 10.859 -19.406 -16.875 1 92.31 271 PHE B N 1
ATOM 4322 C CA . PHE B 1 271 ? 10.016 -20.125 -15.938 1 92.31 271 PHE B CA 1
ATOM 4323 C C . PHE B 1 271 ? 8.633 -20.375 -16.531 1 92.31 271 PHE B C 1
ATOM 4325 O O . PHE B 1 271 ? 7.844 -21.125 -15.961 1 92.31 271 PHE B O 1
ATOM 4332 N N . PHE B 1 272 ? 8.383 -19.688 -17.609 1 88.38 272 PHE B N 1
ATOM 4333 C CA . PHE B 1 272 ? 7.086 -19.891 -18.234 1 88.38 272 PHE B CA 1
ATOM 4334 C C . PHE B 1 272 ? 7.246 -20.312 -19.688 1 88.38 272 PHE B C 1
ATOM 4336 O O . PHE B 1 272 ? 6.473 -21.141 -20.188 1 88.38 272 PHE B O 1
#

Sequence (544 aa):
MHLSLLEEGSLPCLALLFILGAIVFRFLREEPEPKTSDVIDRGDSSTACSLSPFCEKLELFLRMAALDFKAIDGNVVTAPKAKLPMIEHGENLVPDSELAIRYLINTFGENKTHLGRIRIKLTPEEQARSVLLTNVTNDSLYQLLLHARWVDLSVWNVVKGLYFGDLPLPFRLLIVPSIRRNMVGWLWGHGYSRYSQKDRVWLARREIDALATILGDHPYFNGDEPTPVDAAVFGILDNCIYGIGSVYGIRDHVQTKKNLVAFVEGIRQEFFMHLSLLEEGSLPCLALLFILGAIVFRFLREEPEPKTSDVIDRGDSSTACSLSPFCEKLELFLRMAALDFKAIDGNVVTAPKAKLPMIEHGENLVPDSELAIRYLINTFGENKTHLGRIRIKLTPEEQARSVLLTNVTNDSLYQLLLHARWVDLSVWNVVKGLYFGDLPLPFRLLIVPSIRRNMVGWLWGHGYSRYSQKDRVWLARREIDALATILGDHPYFNGDEPTPVDAAVFGILDNCIYGIGSVYGIRDHVQTKKNLVAFVEGIRQEFF

Secondary structure (DSSP, 8-state):
-----TT-TTSTTS-----S-EEEEEE--SS-------------TTS-S-S-HHHHHHHHHHHHTT--EEEEEE-TTTSGGG-S-EEEETTEEEESHHHHHHHHHHHH-TT-SEETTEE----HHHHHHHHHHHHIIIIIHHHHHHHHHHT-HHHHHHHHHHHHTTS-HHHHHHHHHHHHHHHHHHHHHTTTTTS-HHHHHHHHHHHHHHHHHHHTTSSBTTBSS--HHHHHHHHHHHHHHHSS---TTHHHHHHT-HHHHHHHHHHHHHH-/----STT---SGGG-----S-EEEEE---SS-------------TTS-S-S-HHHHHHHHHHHHTT---EEEEE-TTTSGGG-S-EEEETTEEEESHHHHHHHHHHHH-TT-SEETTEE----HHHHHHHHHHHHIIIIIHHHHHHHHHHT-HHHHHHHHHHHHTTS-HHHHHHHHHHHHHHHHHHHHHHTTTTS-HHHHHHHHHHHHHHHHHHHTTSSBTTBSS--HHHHHHHHHHHHHHHSSS--TTHHHHHHT-HHHHHHHHHHHHHH-

Nearest PDB structures (foldseek):
  3erf-assembly1_A  TM=6.089E-01  e=1.762E-04  Saccharomyces cerevisiae
  8k2p-assembly1_A  TM=5.443E-01  e=1.505E-04  Colletotrichum tofieldiae
  2dc5-assembly1_B  TM=6.528E-01  e=8.049E-04  Mus musculus
  9f7k-assembly1_B  TM=4.529E-01  e=3.295E-05  Drosophila melanogaster American nodavirus (ANV) SW-2009a
  3c8e-assembly1_B  TM=5.272E-01  e=1.102E-03  Escherichia coli

Radius of gyration: 23.88 Å; Cα contacts (8 Å, |Δi|>4): 834; chains: 2; bounding box: 57×77×53 Å

pLDDT: mean 79.5, std 23.36, range [19.36, 98.88]

Solvent-accessible surface area (backbone atoms only — not comparable to full-atom values): 29368 Å² total; per-residue (Å²): 138,86,82,75,73,102,73,66,98,64,55,83,84,58,61,80,35,79,58,59,88,22,43,24,31,47,27,44,69,76,85,74,65,84,61,78,53,62,60,71,81,59,69,62,96,72,44,32,86,35,93,38,35,47,41,34,14,42,50,45,44,35,56,40,30,65,48,77,49,43,63,32,84,33,56,37,71,75,36,72,87,58,38,67,16,30,35,31,46,77,91,42,72,34,48,38,38,69,55,32,52,52,49,49,44,62,71,73,27,68,98,41,51,50,36,65,63,24,42,68,61,64,55,70,66,54,47,24,50,35,53,31,52,40,37,38,32,70,39,60,51,38,51,53,51,47,42,38,39,61,59,36,63,81,28,23,61,54,45,48,47,71,45,42,56,86,44,58,64,72,54,40,68,60,47,46,59,52,48,44,52,50,50,45,49,22,38,42,64,72,43,66,64,66,44,52,71,69,52,48,32,50,53,48,49,53,52,52,50,20,50,43,55,63,28,49,92,40,75,24,69,80,34,89,49,44,34,72,48,47,22,41,48,40,14,39,49,37,32,44,66,28,35,82,57,77,48,78,53,48,25,63,53,50,64,70,34,62,58,50,46,48,38,44,51,52,47,43,69,73,74,100,140,86,85,74,74,101,75,75,83,86,67,76,84,64,66,64,68,56,49,49,93,19,42,25,31,40,38,42,63,74,83,69,67,86,64,78,53,62,60,71,81,58,70,61,97,72,44,32,85,37,93,40,37,48,40,34,14,42,50,46,43,33,57,42,30,65,50,75,51,40,66,33,84,29,57,21,86,74,35,70,87,54,38,66,17,28,37,32,48,77,90,44,74,34,48,37,40,70,55,30,50,52,48,48,43,63,71,72,26,67,97,41,53,51,34,63,62,23,41,69,61,64,53,70,66,52,46,24,50,33,53,29,51,40,38,37,35,70,39,59,52,39,50,53,50,47,42,37,39,62,59,36,63,82,29,22,60,55,44,48,46,72,56,40,55,85,45,58,65,71,54,40,68,59,47,46,60,53,34,45,52,49,52,47,49,23,38,40,62,71,44,68,62,66,44,51,72,69,52,49,33,49,53,48,49,53,52,51,52,20,50,44,55,62,28,49,92,39,76,22,70,79,34,87,46,47,33,72,49,45,22,41,47,38,15,40,51,36,31,45,66,28,32,82,58,82,44,79,52,48,25,63,54,48,66,70,35,61,57,51,46,49,38,44,52,51,46,44,70,71,74,100